Protein AF-0000000081540719 (afdb_homodimer)

Foldseek 3Di:
DPQQFFPDFLVRVCVVVVWDADPQAFTKDWDDFAPDFDDDPVDPDDRDFHQKTKMKTKQAQPDPVVQQPQLPPPPVDPRRQRDQDPVNPCPHLPPRNFKGFWKKFQWKKKKAFDGAKKKKWKWWQDDPPPDATDIDIAMAHDCVVVRHHRIDIAHHRPRGITMMIGFDPVQDDDPPDDVRSRRRGITIIMMMTGRYDDVVRMDWADLVSLCVRHPPVVVSSVVRVSRTDDPPDD/DPQQFFPDFQVRVCVVVVWDADPQAFTKDWDDFAPDFDDDPVDPDDRDFHQKTKMKTKQAQPDPVVQQPQQPPPVVDPRRQRDQDPVNPCPRLPPRNFKGFWKKFQWKKKKAFDGAKKKKWKWWQDDPPPDATDIDIAMAHDCVVVRHHRIDIAHHRPRGITMMIGFDPVQDDDPPDDVRSRRRGITIIMMMTGRYDDVVRMDWADLVSLCVRHPPPVVSSVVRVSRTDYPPDD

Nearest PDB structures (foldseek):
  1xe8-assembly2_C-2  TM=7.761E-01  e=3.816E-15  Saccharomyces cerevisiae
  3m3i-assembly3_F  TM=8.215E-01  e=1.039E-13  Leishmania major
  2zex-assembly1_A  TM=3.493E-01  e=2.313E-01  Caldanaerobius polysaccharolyticus
  6i50-assembly1_A  TM=1.903E-01  e=3.735E-02  Spodoptera frugiperda
  4gwm-assembly1_B  TM=2.257E-01  e=3.648E-01  Homo sapiens

pLDDT: mean 78.59, std 21.18, range [28.45, 98.62]

Sequence (468 aa):
MSLDHSKQANSDLIKALKLEPHPEGGYFTLGWLGEQKVPTPFVADSPSRGLASTIYYLLALRPSSVIKQDAVKLEGSDLAVGEKAEDGSSKRLKWLPHSAVFHCNRSAAMHLHHAGRAKYTLIEAHPPAGQRPRIKEVIVGPDSAGGEVRQLLVEGGDGGWWKRSEIVAEDIPKDGEADEVREHVGCLISEVVIPGFDWADHRYMREADLRQLFGDDEASIARFLPHVGSDASHMSLDHSKQANSDLIKALKLEPHPEGGYFTLGWLGEQKVPTPFVADSPSRGLASTIYYLLALRPSSVIKQDAVKLEGSDLAVGEKAEDGSSKRLKWLPHSAVFHCNRSAAMHLHHAGRAKYTLIEAHPPAGQRPRIKEVIVGPDSAGGEVRQLLVEGGDGGWWKRSEIVAEDIPKDGEADEVREHVGCLISEVVIPGFDWADHRYMREADLRQLFGDDEASIARFLPHVGSDASH

Secondary structure (DSSP, 8-state):
------SS-HHHHHHHTT-EE-TTSSEEEEEEE--SEE-BTTBSSS--EES-EEEEEEEE---HHHHHH---B-TT---BTT---TTS--------TTBPPPEEESSEEEEEEEEE-EEEEEEESSPPTT-PPPEEEEEESS-GGGT-BSEEEE--GGG-EEEEEE--GGGSPPTT--HHHHTT-EEEEEEEEES---GGGEEEPPHHHHHHHHTT-HHHHHHHGGGSPPS---/------SS-HHHHHHHTT-EE-TTSSEEEEEEE--SEE--TTSSSS--EES-EEEEEEEE---HHHHHH---B-TT---BTT---TTS--------TTBPPPEEESSEEEEEEEEE-EEEEEEESSPPTT-PPPEEEEEESS-GGGT-BSEEEE--GGG-EEEEEE--GGGSPPTT--HHHHTT-EEEEEEEEES---GGGEEEPPHHHHHHHHTT-HHHHHHHGGGSPPS---

Organism: NCBI:txid157183

Solvent-accessible surface area (backbone atoms only — not comparable to full-atom values): 24902 Å² total; per-residue (Å²): 122,82,72,68,48,32,88,59,40,48,68,55,48,35,59,62,65,58,41,37,81,34,93,55,52,35,27,26,35,84,70,46,69,41,80,56,63,32,71,41,99,82,45,86,95,46,58,71,25,24,51,27,23,31,28,43,37,34,46,34,61,53,56,76,74,53,56,61,66,63,32,52,56,41,84,96,44,86,52,44,42,52,48,67,36,88,88,66,55,49,73,50,81,62,58,52,59,43,34,36,42,28,28,33,39,43,38,26,35,39,38,35,35,51,38,22,36,30,32,33,44,34,34,44,64,60,46,58,90,94,45,72,45,56,74,47,77,46,43,40,20,82,46,47,86,80,64,24,30,48,67,44,77,44,54,24,50,84,70,14,35,30,36,28,44,29,58,40,73,89,64,56,77,58,90,88,58,57,70,70,58,52,34,24,36,32,23,36,30,37,40,40,23,44,44,20,76,49,72,92,43,48,44,64,33,27,66,68,55,51,44,66,54,46,61,84,42,57,68,62,47,64,70,46,55,73,36,40,28,73,76,70,77,124,123,82,72,68,47,32,88,59,40,47,70,54,49,35,59,63,65,59,41,37,80,33,92,54,52,36,26,24,34,85,71,45,69,40,81,56,62,31,71,41,100,82,45,86,96,45,60,73,25,25,51,26,24,32,30,42,37,32,46,34,62,52,56,76,73,53,55,61,68,64,33,52,54,40,84,95,44,88,50,44,43,55,50,67,37,89,88,65,54,49,75,51,79,64,57,52,58,42,35,35,42,26,27,34,37,43,38,26,35,40,38,33,34,50,37,22,36,30,32,33,42,35,35,45,64,59,46,59,90,94,44,70,48,55,75,47,77,46,42,41,19,83,46,47,87,80,65,24,31,48,68,46,76,44,52,23,50,84,69,14,35,31,36,29,43,28,56,38,73,90,64,55,77,57,91,87,57,57,70,70,58,50,34,24,36,30,23,35,29,36,40,41,22,44,45,19,78,47,73,92,42,49,45,65,33,28,65,67,56,52,44,67,55,47,60,84,42,58,69,62,46,64,70,45,54,73,36,41,29,74,74,69,78,124

Structure (mmCIF, N/CA/C/O backbone):
data_AF-0000000081540719-model_v1
#
loop_
_entity.id
_entity.type
_entity.pdbx_description
1 polymer 'DUF985 domain-containing protein'
#
loop_
_atom_site.group_PDB
_atom_site.id
_atom_site.type_symbol
_atom_site.label_atom_id
_atom_site.label_alt_id
_atom_site.label_comp_id
_atom_site.label_asym_id
_atom_site.label_entity_id
_atom_site.label_seq_id
_atom_site.pdbx_PDB_ins_code
_atom_site.Cartn_x
_atom_site.Cartn_y
_atom_site.Cartn_z
_atom_site.occupancy
_atom_site.B_iso_or_equiv
_atom_site.auth_seq_id
_atom_site.auth_comp_id
_atom_site.auth_asym_id
_atom_site.auth_atom_id
_atom_site.pdbx_PDB_model_num
ATOM 1 N N . MET A 1 1 ? -22.609 -14 3.922 1 28.45 1 MET A N 1
ATOM 2 C CA . MET A 1 1 ? -21.516 -13.078 4.23 1 28.45 1 MET A CA 1
ATOM 3 C C . MET A 1 1 ? -21.234 -12.148 3.055 1 28.45 1 MET A C 1
ATOM 5 O O . MET A 1 1 ? -21.078 -12.609 1.922 1 28.45 1 MET A O 1
ATOM 9 N N . SER A 1 2 ? -21.875 -11.078 2.982 1 36.22 2 SER A N 1
ATOM 10 C CA . SER A 1 2 ? -21.859 -10.234 1.795 1 36.22 2 SER A CA 1
ATOM 11 C C . SER A 1 2 ? -20.469 -10.172 1.171 1 36.22 2 SER A C 1
ATOM 13 O O . SER A 1 2 ? -19.484 -9.906 1.863 1 36.22 2 SER A O 1
ATOM 15 N N . LEU A 1 3 ? -20.312 -10.945 0.193 1 42.69 3 LEU A N 1
ATOM 16 C CA . LEU A 1 3 ? -19.094 -11.07 -0.608 1 42.69 3 LEU A CA 1
ATOM 17 C C . LEU A 1 3 ? -18.453 -9.703 -0.846 1 42.69 3 LEU A C 1
ATOM 19 O O . LEU A 1 3 ? -19.141 -8.75 -1.231 1 42.69 3 LEU A O 1
ATOM 23 N N . ASP A 1 4 ? -17.641 -9.273 -0.007 1 48.34 4 ASP A N 1
ATOM 24 C CA . ASP A 1 4 ? -16.938 -7.996 -0.019 1 48.34 4 ASP A CA 1
ATOM 25 C C . ASP A 1 4 ? -16.406 -7.672 -1.414 1 48.34 4 ASP A C 1
ATOM 27 O O . ASP A 1 4 ? -15.211 -7.828 -1.679 1 48.34 4 ASP A O 1
ATOM 31 N N . HIS A 1 5 ? -17.453 -7.82 -2.4 1 52.97 5 HIS A N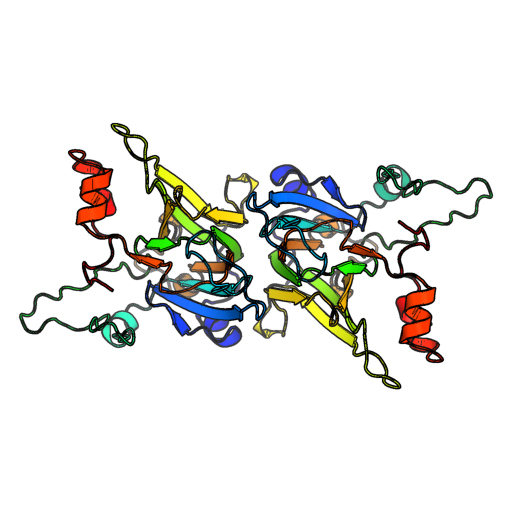 1
ATOM 32 C CA . HIS A 1 5 ? -17.125 -7.352 -3.742 1 52.97 5 HIS A CA 1
ATOM 33 C C . HIS A 1 5 ? -16.812 -5.859 -3.742 1 52.97 5 HIS A C 1
ATOM 35 O O . HIS A 1 5 ? -17.328 -5.113 -2.91 1 52.97 5 HIS A O 1
ATOM 41 N N . SER A 1 6 ? -15.82 -5.562 -4.555 1 66.56 6 SER A N 1
ATOM 42 C CA . SER A 1 6 ? -15.453 -4.16 -4.715 1 66.56 6 SER A CA 1
ATOM 43 C C . SER A 1 6 ? -16.656 -3.309 -5.094 1 66.56 6 SER A C 1
ATOM 45 O O . SER A 1 6 ? -17.5 -3.729 -5.895 1 66.56 6 SER A O 1
ATOM 47 N N . LYS A 1 7 ? -16.859 -2.314 -4.465 1 71.38 7 LYS A N 1
ATOM 48 C CA . LYS A 1 7 ? -17.953 -1.392 -4.758 1 71.38 7 LYS A CA 1
ATOM 49 C C . LYS A 1 7 ? -17.812 -0.815 -6.164 1 71.38 7 LYS A C 1
ATOM 51 O O . LYS A 1 7 ? -18.828 -0.569 -6.836 1 71.38 7 LYS A O 1
ATOM 56 N N . GLN A 1 8 ? -16.672 -0.695 -6.598 1 83.44 8 GLN A N 1
ATOM 57 C CA . GLN A 1 8 ? -16.453 -0.163 -7.938 1 83.44 8 GLN A CA 1
ATOM 58 C C . GLN A 1 8 ? -16.25 -1.288 -8.953 1 83.44 8 GLN A C 1
ATOM 60 O O . GLN A 1 8 ? -15.57 -2.275 -8.664 1 83.44 8 GLN A O 1
ATOM 65 N N . ALA A 1 9 ? -16.922 -1.083 -10.094 1 88.62 9 ALA A N 1
ATOM 66 C CA . ALA A 1 9 ? -16.766 -2.064 -11.164 1 88.62 9 ALA A CA 1
ATOM 67 C C . ALA A 1 9 ? -15.328 -2.076 -11.688 1 88.62 9 ALA A C 1
ATOM 69 O O . ALA A 1 9 ? -14.672 -1.033 -11.758 1 88.62 9 ALA A O 1
ATOM 70 N N . ASN A 1 10 ? -14.898 -3.266 -12.109 1 90.38 10 ASN A N 1
ATOM 71 C CA . ASN A 1 10 ? -13.547 -3.414 -12.656 1 90.38 10 ASN A CA 1
ATOM 72 C C . ASN A 1 10 ? -13.328 -2.498 -13.852 1 90.38 10 ASN A C 1
ATOM 74 O O . ASN A 1 10 ? -12.266 -1.885 -13.977 1 90.38 10 ASN A O 1
ATOM 78 N N . SER A 1 11 ? -14.367 -2.422 -14.688 1 89.62 11 SER A N 1
ATOM 79 C CA . SER A 1 11 ? -14.234 -1.563 -15.859 1 89.62 11 SER A CA 1
ATOM 80 C C . SER A 1 11 ? -14.031 -0.106 -15.461 1 89.62 11 SER A C 1
ATOM 82 O O . SER A 1 11 ? -13.273 0.622 -16.109 1 89.62 11 SER A O 1
ATOM 84 N N . ASP A 1 12 ? -14.703 0.304 -14.438 1 91.19 12 ASP A N 1
ATOM 85 C CA . ASP A 1 12 ? -14.547 1.665 -13.93 1 91.19 12 ASP A CA 1
ATOM 86 C C . ASP A 1 12 ? -13.148 1.874 -13.344 1 91.19 12 ASP A C 1
ATOM 88 O O . ASP A 1 12 ? -12.539 2.93 -13.539 1 91.19 12 ASP A O 1
ATOM 92 N N . LEU A 1 13 ? -12.672 0.889 -12.609 1 92.44 13 LEU A N 1
ATOM 93 C CA . LEU A 1 13 ? -11.328 0.967 -12.039 1 92.44 13 LEU A CA 1
ATOM 94 C C . LEU A 1 13 ? -10.273 1.052 -13.141 1 92.44 13 LEU A C 1
ATOM 96 O O . LEU A 1 13 ? -9.352 1.866 -13.062 1 92.44 13 LEU A O 1
ATOM 100 N N . ILE A 1 14 ? -10.422 0.198 -14.141 1 91.75 14 ILE A N 1
ATOM 101 C CA . ILE A 1 14 ? -9.477 0.157 -15.25 1 91.75 14 ILE A CA 1
ATOM 102 C C . ILE A 1 14 ? -9.422 1.524 -15.93 1 91.75 14 ILE A C 1
ATOM 104 O O . ILE A 1 14 ? -8.336 2.039 -16.203 1 91.75 14 ILE A O 1
ATOM 108 N N . LYS A 1 15 ? -10.555 2.08 -16.109 1 92.69 15 LYS A N 1
ATOM 109 C CA . LYS A 1 15 ? -10.633 3.385 -16.766 1 92.69 15 LYS A CA 1
ATOM 110 C C . LYS A 1 15 ? -10.078 4.484 -15.859 1 92.69 15 LYS A C 1
ATOM 112 O O . LYS A 1 15 ? -9.219 5.258 -16.281 1 92.69 15 LYS A O 1
ATOM 117 N N . ALA A 1 16 ? -10.531 4.555 -14.672 1 93.19 16 ALA A N 1
ATOM 118 C CA . ALA A 1 16 ? -10.188 5.641 -13.758 1 93.19 16 ALA A CA 1
ATOM 119 C C . ALA A 1 16 ? -8.695 5.629 -13.43 1 93.19 16 ALA A C 1
ATOM 121 O O . ALA A 1 16 ? -8.078 6.688 -13.273 1 93.19 16 ALA A O 1
ATOM 122 N N . LEU A 1 17 ? -8.102 4.402 -13.297 1 94.62 17 LEU A N 1
ATOM 123 C CA . LEU A 1 17 ? -6.703 4.273 -12.914 1 94.62 17 LEU A CA 1
ATOM 124 C C . LEU A 1 17 ? -5.812 4.105 -14.133 1 94.62 17 LEU A C 1
ATOM 126 O O . LEU A 1 17 ? -4.594 3.951 -14.008 1 94.62 17 LEU A O 1
ATOM 130 N N . LYS A 1 18 ? -6.41 4.125 -15.297 1 93.69 18 LYS A N 1
ATOM 131 C CA . LYS A 1 18 ? -5.699 3.984 -16.562 1 93.69 18 LYS A CA 1
ATOM 132 C C . LYS A 1 18 ? -4.848 2.719 -16.578 1 93.69 18 LYS A C 1
ATOM 134 O O . LYS A 1 18 ? -3.666 2.762 -16.938 1 93.69 18 LYS A O 1
ATOM 139 N N . LEU A 1 19 ? -5.473 1.664 -16.141 1 92.25 19 LEU A N 1
ATOM 140 C CA . LEU A 1 19 ? -4.77 0.385 -16.094 1 92.25 19 LEU A CA 1
ATOM 141 C C . LEU A 1 19 ? -4.625 -0.208 -17.484 1 92.25 19 LEU A C 1
ATOM 143 O O . LEU A 1 19 ? -5.516 -0.051 -18.328 1 92.25 19 LEU A O 1
ATOM 147 N N . GLU A 1 20 ? -3.494 -0.867 -17.688 1 87.62 20 GLU A N 1
ATOM 148 C CA . GLU A 1 20 ? -3.225 -1.596 -18.922 1 87.62 20 GLU A CA 1
ATOM 149 C C . GLU A 1 20 ? -3.012 -3.082 -18.656 1 87.62 20 GLU A C 1
ATOM 151 O O . GLU A 1 20 ? -2.693 -3.475 -17.531 1 87.62 20 GLU A O 1
ATOM 156 N N . PRO A 1 21 ? -3.281 -3.898 -19.641 1 82.56 21 PRO A N 1
ATOM 157 C CA . PRO A 1 21 ? -3.062 -5.328 -19.422 1 82.56 21 PRO A CA 1
ATOM 158 C C . PRO A 1 21 ? -1.644 -5.645 -18.953 1 82.56 21 PRO A C 1
ATOM 160 O O . PRO A 1 21 ? -0.683 -5.031 -19.422 1 82.56 21 PRO A O 1
ATOM 163 N N . HIS A 1 22 ? -1.593 -6.484 -17.953 1 81.88 22 HIS A N 1
ATOM 164 C CA . HIS A 1 22 ? -0.312 -6.941 -17.422 1 81.88 22 HIS A CA 1
ATOM 165 C C . HIS A 1 22 ? 0.133 -8.234 -18.109 1 81.88 22 HIS A C 1
ATOM 167 O O . HIS A 1 22 ? -0.686 -9.117 -18.375 1 81.88 22 HIS A O 1
ATOM 173 N N . PRO A 1 23 ? 1.419 -8.453 -18.281 1 67.25 23 PRO A N 1
ATOM 174 C CA . PRO A 1 23 ? 1.917 -9.664 -18.938 1 67.25 23 PRO A CA 1
ATOM 175 C C . PRO A 1 23 ? 1.544 -10.945 -18.203 1 67.25 23 PRO A C 1
ATOM 177 O O . PRO A 1 23 ? 1.339 -11.984 -18.828 1 67.25 23 PRO A O 1
ATOM 180 N N . GLU A 1 24 ? 1.391 -10.898 -16.969 1 66 24 GLU A N 1
ATOM 181 C CA . GLU A 1 24 ? 1.114 -12.078 -16.156 1 66 24 GLU A CA 1
ATOM 182 C C . GLU A 1 24 ? -0.382 -12.234 -15.906 1 66 24 GLU A C 1
ATOM 184 O O . GLU A 1 24 ? -0.797 -13.078 -15.109 1 66 24 G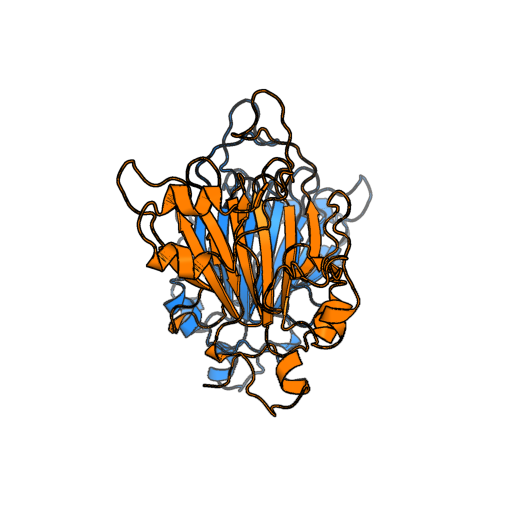LU A O 1
ATOM 189 N N . GLY A 1 25 ? -1.165 -11.414 -16.531 1 73.62 25 GLY A N 1
ATOM 190 C CA . GLY A 1 25 ? -2.592 -11.398 -16.25 1 73.62 25 GLY A CA 1
ATOM 191 C C . GLY A 1 25 ? -3.025 -10.203 -15.43 1 73.62 25 GLY A C 1
ATOM 192 O O . GLY A 1 25 ? -2.23 -9.641 -14.68 1 73.62 25 GLY A O 1
ATOM 193 N N . GLY A 1 26 ? -4.195 -9.883 -15.625 1 85.62 26 GLY A N 1
ATOM 194 C CA . GLY A 1 26 ? -4.715 -8.719 -14.93 1 85.62 26 GLY A CA 1
ATOM 195 C C . GLY A 1 26 ? -4.363 -7.406 -15.609 1 85.62 26 GLY A C 1
ATOM 196 O O . GLY A 1 26 ? -4.102 -7.379 -16.812 1 85.62 26 GLY A O 1
ATOM 197 N N . TYR A 1 27 ? -4.5 -6.383 -14.852 1 88.94 27 TYR A N 1
ATOM 198 C CA . TYR A 1 27 ? -4.242 -5.031 -15.336 1 88.94 27 TYR A CA 1
ATOM 199 C C . TYR A 1 27 ? -3.326 -4.273 -14.375 1 88.94 27 TYR A C 1
ATOM 201 O O . TYR A 1 27 ? -3.297 -4.562 -13.18 1 88.94 27 TYR A O 1
ATOM 209 N N . PHE A 1 28 ? -2.545 -3.428 -14.977 1 92.31 28 PHE A N 1
ATOM 210 C CA . PHE A 1 28 ? -1.642 -2.701 -14.086 1 92.31 28 PHE A CA 1
ATOM 211 C C . PHE A 1 28 ? -1.291 -1.338 -14.672 1 92.31 28 PHE A C 1
ATOM 213 O O . PHE A 1 28 ? -1.629 -1.045 -15.828 1 92.31 28 PHE A O 1
ATOM 220 N N . THR A 1 29 ? -0.724 -0.47 -13.883 1 94.12 29 THR A N 1
ATOM 221 C CA . THR A 1 29 ? -0.066 0.768 -14.281 1 94.12 29 THR A CA 1
ATOM 222 C C . THR A 1 29 ? 1.087 1.101 -13.344 1 94.12 29 THR A C 1
ATOM 224 O O . THR A 1 29 ? 1.015 0.827 -12.141 1 94.12 29 THR A O 1
ATOM 227 N N . LEU A 1 30 ? 2.176 1.649 -13.938 1 89.75 30 LEU A N 1
ATOM 228 C CA . LEU A 1 30 ? 3.279 2.129 -13.117 1 89.75 30 LEU A CA 1
ATOM 229 C C . LEU A 1 30 ? 2.896 3.414 -12.391 1 89.75 30 LEU A C 1
ATOM 231 O O . LEU A 1 30 ? 2.455 4.379 -13.016 1 89.75 30 LEU A O 1
ATOM 235 N N . GLY A 1 31 ? 2.986 3.373 -11.094 1 87.94 31 GLY A N 1
ATOM 236 C CA . GLY A 1 31 ? 2.668 4.535 -10.273 1 87.94 31 GLY A CA 1
ATOM 237 C C . GLY A 1 31 ? 3.865 5.43 -10.016 1 87.94 31 GLY A C 1
ATOM 238 O O . GLY A 1 31 ? 3.797 6.645 -10.211 1 87.94 31 GLY A O 1
ATOM 239 N N . TRP A 1 32 ? 4.938 4.859 -9.461 1 89.44 32 TRP A N 1
ATOM 240 C CA . TRP A 1 32 ? 6.121 5.613 -9.062 1 89.44 32 TRP A CA 1
ATOM 241 C C . TRP A 1 32 ? 7.379 4.766 -9.211 1 89.44 32 TRP A C 1
ATOM 243 O O . TRP A 1 32 ? 7.371 3.57 -8.906 1 89.44 32 TRP A O 1
ATOM 253 N N . LEU A 1 33 ? 8.383 5.414 -9.742 1 86.31 33 LEU A N 1
ATOM 254 C CA . LEU A 1 33 ? 9.734 4.875 -9.773 1 86.31 33 LEU A CA 1
ATOM 255 C C . LEU A 1 33 ? 10.727 5.852 -9.148 1 86.31 33 LEU A C 1
ATOM 257 O O . LEU A 1 33 ? 10.883 6.977 -9.633 1 86.31 33 LEU A O 1
ATOM 261 N N . GLY A 1 34 ? 11.336 5.363 -8.078 1 82.25 34 GLY A N 1
ATOM 262 C CA . GLY A 1 34 ? 12.305 6.223 -7.422 1 82.25 34 GLY A CA 1
ATOM 263 C C . GLY A 1 34 ? 13.492 6.566 -8.305 1 82.25 34 GLY A C 1
ATOM 264 O O . GLY A 1 34 ? 14.031 5.699 -8.992 1 82.25 34 GLY A O 1
ATOM 265 N N . GLU A 1 35 ? 13.883 7.801 -8.312 1 77.62 35 GLU A N 1
ATOM 266 C CA . GLU A 1 35 ? 14.938 8.273 -9.203 1 77.62 35 GLU A CA 1
ATOM 267 C C . GLU A 1 35 ? 16.312 7.961 -8.633 1 77.62 35 GLU A C 1
ATOM 269 O O . GLU A 1 35 ? 17.266 7.766 -9.383 1 77.62 35 GLU A O 1
ATOM 274 N N . GLN A 1 36 ? 16.391 7.973 -7.348 1 77.5 36 GLN A N 1
ATOM 275 C CA . GLN A 1 36 ? 17.672 7.699 -6.727 1 77.5 36 GLN A CA 1
ATOM 276 C C . GLN A 1 36 ? 18.062 6.234 -6.887 1 77.5 36 GLN A C 1
ATOM 278 O O . GLN A 1 36 ? 17.281 5.34 -6.547 1 77.5 36 GLN A O 1
ATOM 283 N N . LYS A 1 37 ? 19.281 6.098 -7.426 1 80.69 37 LYS A N 1
ATOM 284 C CA . LYS A 1 37 ? 19.766 4.738 -7.621 1 80.69 37 LYS A CA 1
ATOM 285 C C . LYS A 1 37 ? 20.484 4.227 -6.375 1 80.69 37 LYS A C 1
ATOM 287 O O . LYS A 1 37 ? 21.219 4.977 -5.723 1 80.69 37 LYS A O 1
ATOM 292 N N . VAL A 1 38 ? 20.234 2.98 -6.051 1 78.12 38 VAL A N 1
ATOM 293 C CA . VAL A 1 38 ? 20.875 2.361 -4.895 1 78.12 38 VAL A CA 1
ATOM 294 C C . VAL A 1 38 ? 21.578 1.073 -5.32 1 78.12 38 VAL A C 1
ATOM 296 O O . VAL A 1 38 ? 21.203 0.457 -6.32 1 78.12 38 VAL A O 1
ATOM 299 N N . PRO A 1 39 ? 22.609 0.854 -4.562 1 74.81 39 PRO A N 1
ATOM 300 C CA . PRO A 1 39 ? 23.188 -0.47 -4.785 1 74.81 39 PRO A CA 1
ATOM 301 C C . PRO A 1 39 ? 22.234 -1.604 -4.426 1 74.81 39 PRO A C 1
ATOM 303 O O . PRO A 1 39 ? 21.359 -1.431 -3.582 1 74.81 39 PRO A O 1
ATOM 306 N N . THR A 1 40 ? 22.375 -2.604 -5.258 1 72.81 40 THR A N 1
ATOM 307 C CA . THR A 1 40 ? 21.578 -3.791 -4.961 1 72.81 40 THR A CA 1
ATOM 308 C C . THR A 1 40 ? 22.469 -4.953 -4.551 1 72.81 40 THR A C 1
ATOM 310 O O . THR A 1 40 ? 23.609 -5.062 -5.023 1 72.81 40 THR A O 1
ATOM 313 N N . PRO A 1 41 ? 21.969 -5.688 -3.588 1 66.75 41 PRO A N 1
ATOM 314 C CA . PRO A 1 41 ? 22.766 -6.852 -3.184 1 66.75 41 PRO A CA 1
ATOM 315 C C . PRO A 1 41 ? 22.938 -7.867 -4.312 1 66.75 41 PRO A C 1
ATOM 317 O O . PRO A 1 41 ? 23.734 -8.797 -4.191 1 66.75 41 PRO A O 1
ATOM 320 N N . PHE A 1 42 ? 22.25 -7.582 -5.398 1 69.31 42 PHE A N 1
ATOM 321 C CA . PHE A 1 42 ? 22.188 -8.602 -6.438 1 69.31 42 PHE A CA 1
ATOM 322 C C . PHE A 1 42 ? 23.25 -8.359 -7.504 1 69.31 42 PHE A C 1
ATOM 324 O O . PHE A 1 42 ? 23.562 -9.266 -8.281 1 69.31 42 PHE A O 1
ATOM 331 N N . VAL A 1 43 ? 23.516 -7.133 -7.684 1 64.12 43 VAL A N 1
ATOM 332 C CA . VAL A 1 43 ? 24.469 -6.773 -8.727 1 64.12 43 VAL A CA 1
ATOM 333 C C . VAL A 1 43 ? 25.688 -6.098 -8.094 1 64.12 43 VAL A C 1
ATOM 335 O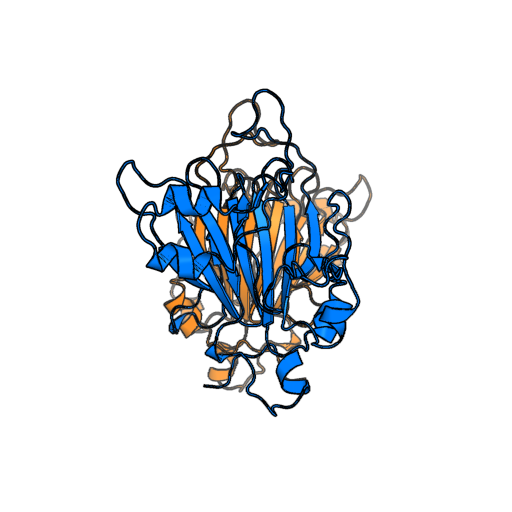 O . VAL A 1 43 ? 25.547 -5.188 -7.27 1 64.12 43 VAL A O 1
ATOM 338 N N . ALA A 1 44 ? 26.797 -6.766 -8.359 1 62.97 44 ALA A N 1
ATOM 339 C CA . ALA A 1 44 ? 28.047 -6.191 -7.891 1 62.97 44 ALA A CA 1
ATOM 340 C C . ALA A 1 44 ? 28.344 -4.863 -8.586 1 62.97 44 ALA A C 1
ATOM 342 O O . ALA A 1 44 ? 28.016 -4.688 -9.758 1 62.97 44 ALA A O 1
ATOM 343 N N . ASP A 1 45 ? 28.859 -3.756 -7.879 1 58.09 45 ASP A N 1
ATOM 344 C CA . ASP A 1 45 ? 29.688 -2.617 -8.258 1 58.09 45 ASP A CA 1
ATOM 345 C C . ASP A 1 45 ? 28.828 -1.424 -8.672 1 58.09 45 ASP A C 1
ATOM 347 O O . ASP A 1 45 ? 29.344 -0.318 -8.852 1 58.09 45 ASP A O 1
ATOM 351 N N . SER A 1 46 ? 27.5 -1.505 -9.031 1 60.34 46 SER A N 1
ATOM 352 C CA . SER A 1 46 ? 26.984 -0.216 -9.461 1 60.34 46 SER A CA 1
ATOM 353 C C . SER A 1 46 ? 25.516 -0.051 -9.055 1 60.34 46 SER A C 1
ATOM 355 O O . SER A 1 46 ? 24.734 -1.004 -9.125 1 60.34 46 SER A O 1
ATOM 357 N N . PRO A 1 47 ? 25.344 1.055 -8.227 1 61.41 47 PRO A N 1
ATOM 358 C CA . PRO A 1 47 ? 23.922 1.362 -8.008 1 61.41 47 PRO A CA 1
ATOM 359 C C . PRO A 1 47 ? 23.094 1.28 -9.289 1 61.41 47 PRO A C 1
ATOM 361 O O . PRO A 1 47 ? 23.375 1.992 -10.258 1 61.41 47 PRO A O 1
ATOM 364 N N . SER A 1 48 ? 22.188 0.26 -9.211 1 78.5 48 SER A N 1
ATOM 365 C CA . SER A 1 48 ? 21.594 0.004 -10.516 1 78.5 48 SER A CA 1
ATOM 366 C C . SER A 1 48 ? 20.078 0.005 -10.438 1 78.5 48 SER A C 1
ATOM 368 O O . SER A 1 48 ? 19.391 -0.003 -11.461 1 78.5 48 SER A O 1
ATOM 370 N N . ARG A 1 49 ? 19.656 0.082 -9.219 1 85.75 49 ARG A N 1
ATOM 371 C CA . ARG A 1 49 ? 18.203 0.054 -9.133 1 85.75 49 ARG A CA 1
ATOM 372 C C . ARG A 1 49 ? 17.672 1.323 -8.477 1 85.75 49 ARG A C 1
ATOM 374 O O . ARG A 1 49 ? 18.328 1.914 -7.621 1 85.75 49 ARG A O 1
ATOM 381 N N . GLY A 1 50 ? 16.516 1.712 -8.914 1 85.5 50 GLY A N 1
ATOM 382 C CA . GLY A 1 50 ? 15.844 2.732 -8.133 1 85.5 50 GLY A CA 1
ATOM 383 C C . GLY A 1 50 ? 15.539 2.289 -6.711 1 85.5 50 GLY A C 1
ATOM 384 O O . GLY A 1 50 ? 15.562 1.093 -6.41 1 85.5 50 GLY A O 1
ATOM 385 N N . LEU A 1 51 ? 15.344 3.24 -5.848 1 85.06 51 LEU A N 1
ATOM 386 C CA . LEU A 1 51 ? 15.062 2.934 -4.449 1 85.06 51 LEU A CA 1
ATOM 387 C C . LEU A 1 51 ? 13.844 2.02 -4.328 1 85.06 51 LEU A C 1
ATOM 389 O O . LEU A 1 51 ? 13.828 1.105 -3.5 1 85.06 51 LEU A O 1
ATOM 393 N N . ALA A 1 52 ? 12.859 2.379 -5.172 1 91.81 52 ALA A N 1
ATOM 394 C CA . ALA A 1 52 ? 11.641 1.574 -5.156 1 91.81 52 ALA A CA 1
ATOM 395 C C . ALA A 1 52 ? 10.789 1.852 -6.391 1 91.81 52 ALA A C 1
ATOM 397 O O . ALA A 1 52 ? 11.031 2.816 -7.117 1 91.81 52 ALA A O 1
ATOM 398 N N . SER A 1 53 ? 9.891 1.02 -6.676 1 94.62 53 SER A N 1
ATOM 399 C CA . SER A 1 53 ? 8.852 1.231 -7.68 1 94.62 53 SER A CA 1
ATOM 400 C C . SER A 1 53 ? 7.484 0.79 -7.168 1 94.62 53 SER A C 1
ATOM 402 O O . SER A 1 53 ? 7.395 -0.074 -6.293 1 94.62 53 SER A O 1
ATOM 404 N N . THR A 1 54 ? 6.477 1.434 -7.613 1 96.69 54 THR A N 1
ATOM 405 C CA . THR A 1 54 ? 5.113 1.094 -7.227 1 96.69 54 THR A CA 1
ATOM 406 C C . THR A 1 54 ? 4.23 0.903 -8.461 1 96.69 54 THR A C 1
ATOM 408 O O . THR A 1 54 ? 4.324 1.671 -9.422 1 96.69 54 THR A O 1
ATOM 411 N N . ILE A 1 55 ? 3.387 -0.099 -8.453 1 96.44 55 ILE A N 1
ATOM 412 C CA . ILE A 1 55 ? 2.357 -0.269 -9.477 1 96.44 55 ILE A CA 1
ATOM 413 C C . ILE A 1 55 ? 0.994 -0.437 -8.805 1 96.44 55 ILE A C 1
ATOM 415 O O . ILE A 1 55 ? 0.91 -0.812 -7.637 1 96.44 55 ILE A O 1
ATOM 419 N N . TYR A 1 56 ? -0.062 -0.09 -9.562 1 97.12 56 TYR A N 1
ATOM 420 C CA . TYR A 1 56 ? -1.368 -0.705 -9.359 1 97.12 56 TYR A CA 1
ATOM 421 C C . TYR A 1 56 ? -1.452 -2.053 -10.062 1 97.12 56 TYR A C 1
ATOM 423 O O . TYR A 1 56 ? -0.914 -2.223 -11.156 1 97.12 56 TYR A O 1
ATOM 431 N N . TYR A 1 57 ? -2.055 -2.945 -9.469 1 95.44 57 TYR A N 1
ATOM 432 C CA . TYR A 1 57 ? -2.35 -4.227 -10.102 1 95.44 57 TYR A CA 1
ATOM 433 C C . TYR A 1 57 ? -3.764 -4.688 -9.766 1 95.44 57 TYR A C 1
ATOM 435 O O . TYR A 1 57 ? -4.156 -4.703 -8.602 1 95.44 57 TYR A O 1
ATOM 443 N N . LEU A 1 58 ? -4.531 -4.977 -10.805 1 94.31 58 LEU A N 1
ATOM 444 C CA . LEU A 1 58 ? -5.887 -5.496 -10.68 1 94.31 58 LEU A CA 1
ATOM 445 C C . LEU A 1 58 ? -5.992 -6.898 -11.266 1 94.31 58 LEU A C 1
ATOM 447 O O . LEU A 1 58 ? -5.848 -7.082 -12.477 1 94.31 58 LEU A O 1
ATOM 451 N N . LEU A 1 59 ? -6.168 -7.828 -10.367 1 93.06 59 LEU A N 1
ATOM 452 C CA . LEU A 1 59 ? -6.555 -9.164 -10.812 1 93.06 59 LEU A CA 1
ATOM 453 C C . LEU A 1 59 ? -8.062 -9.242 -11.039 1 93.06 59 LEU A C 1
ATOM 455 O O . LEU A 1 59 ? -8.844 -8.977 -10.133 1 93.06 59 LEU A O 1
ATOM 459 N N . ALA A 1 60 ? -8.516 -9.406 -12.25 1 88.44 60 ALA A N 1
ATOM 460 C CA . ALA A 1 60 ? -9.938 -9.469 -12.594 1 88.44 60 ALA A CA 1
ATOM 461 C C . ALA A 1 60 ? -10.227 -10.648 -13.516 1 88.44 60 ALA A C 1
ATOM 463 O O . ALA A 1 60 ? -9.305 -11.227 -14.094 1 88.44 60 ALA A O 1
ATOM 464 N N . LEU A 1 61 ? -11.57 -10.977 -13.492 1 76.56 61 LEU A N 1
ATOM 465 C CA . LEU A 1 61 ? -12 -12.039 -14.406 1 76.56 61 LEU A CA 1
ATOM 466 C C . LEU A 1 61 ? -11.969 -11.555 -15.852 1 76.56 61 LEU A C 1
ATOM 468 O O . LEU A 1 61 ? -12.359 -10.422 -16.141 1 76.56 61 LEU A O 1
ATOM 472 N N . ARG A 1 62 ? -11.031 -12.023 -16.656 1 63.88 62 ARG A N 1
ATOM 473 C CA . ARG A 1 62 ? -10.969 -11.594 -18.062 1 63.88 62 ARG A CA 1
ATOM 474 C C . ARG A 1 62 ? -12.266 -11.914 -18.781 1 63.88 62 ARG A C 1
ATOM 476 O O . ARG A 1 62 ? -12.875 -12.969 -18.547 1 63.88 62 ARG A O 1
ATOM 483 N N . PRO A 1 63 ? -12.812 -10.773 -19.438 1 52 63 PRO A N 1
ATOM 484 C CA . PRO A 1 63 ? -13.961 -11.133 -20.266 1 52 63 PRO A CA 1
ATOM 485 C C . PRO A 1 63 ? -13.664 -12.273 -21.25 1 52 63 PRO A C 1
ATOM 487 O O . PRO A 1 63 ? -12.531 -12.391 -21.719 1 52 63 PRO A O 1
ATOM 490 N N . SER A 1 64 ? -14.516 -13.312 -21.172 1 45.56 64 SER A N 1
ATOM 491 C CA . SER A 1 64 ? -14.398 -14.438 -22.094 1 45.56 64 SER A CA 1
ATOM 492 C C . SER A 1 64 ? -14.039 -13.953 -23.5 1 45.56 64 SER A C 1
ATOM 494 O O . SER A 1 64 ? -13.305 -14.633 -24.234 1 45.56 64 SER A O 1
ATOM 496 N N . SER A 1 65 ? -14.75 -12.93 -23.953 1 43.78 65 SER A N 1
ATOM 497 C CA . SER A 1 65 ? -14.57 -12.469 -25.328 1 43.78 65 SER A CA 1
ATOM 498 C C . SER A 1 65 ? -13.164 -11.938 -25.547 1 43.78 65 SER A C 1
ATOM 500 O O . SER A 1 65 ? -12.672 -11.922 -26.672 1 43.78 65 SER A O 1
ATOM 502 N N . VAL A 1 66 ? -12.633 -11.312 -24.594 1 42.09 66 VAL A N 1
ATOM 503 C CA . VAL A 1 66 ? -11.344 -10.648 -24.734 1 42.09 66 VAL A CA 1
ATOM 504 C C . VAL A 1 66 ? -10.219 -11.68 -24.703 1 42.09 66 VAL A C 1
ATOM 506 O O . VAL A 1 66 ? -9.086 -11.391 -25.078 1 42.09 66 VAL A O 1
ATOM 509 N N . ILE A 1 67 ? -10.438 -12.766 -24.094 1 40.78 67 ILE A N 1
ATOM 510 C CA . ILE A 1 67 ? -9.406 -13.789 -24.094 1 40.78 67 ILE A CA 1
ATOM 511 C C . ILE A 1 67 ? -9.023 -14.125 -25.531 1 40.78 67 ILE A C 1
ATOM 513 O O . ILE A 1 67 ? -7.859 -14.422 -25.828 1 40.78 67 ILE A O 1
ATOM 517 N N . LYS A 1 68 ? -10.016 -14.156 -26.406 1 38.88 68 LYS A N 1
ATOM 518 C CA . LYS A 1 68 ? -9.742 -14.594 -27.781 1 38.88 68 LYS A CA 1
ATOM 519 C C . LYS A 1 68 ? -8.836 -13.602 -28.5 1 38.88 68 LYS A C 1
ATOM 521 O O . LYS A 1 68 ? -8.102 -13.977 -29.406 1 38.88 68 LYS A O 1
ATOM 526 N N . GLN A 1 69 ? -9.133 -12.344 -28.438 1 35 69 GLN A N 1
ATOM 527 C CA . GLN A 1 69 ? -8.492 -11.438 -29.375 1 35 69 GLN A CA 1
ATOM 528 C C . GLN A 1 69 ? -7.094 -11.055 -28.906 1 35 69 GLN A C 1
ATOM 530 O O . GLN A 1 69 ? -6.188 -10.867 -29.734 1 35 69 GLN A O 1
ATOM 535 N N . ASP A 1 70 ? -6.941 -10.398 -27.766 1 36.56 70 ASP A N 1
ATOM 536 C CA . ASP A 1 70 ? -5.734 -9.609 -27.531 1 36.56 70 ASP A CA 1
ATOM 537 C C . ASP A 1 70 ? -4.57 -10.492 -27.094 1 36.56 70 ASP A C 1
ATOM 539 O O . ASP A 1 70 ? -4.523 -10.938 -25.953 1 36.56 70 ASP A O 1
ATOM 543 N N . ALA A 1 71 ? -4.16 -11.227 -27.953 1 35.56 71 ALA A N 1
ATOM 544 C CA . ALA A 1 71 ? -2.779 -11.703 -27.922 1 35.56 71 ALA A CA 1
ATOM 545 C C . ALA A 1 71 ? -1.82 -10.578 -27.547 1 35.56 71 ALA A C 1
ATOM 547 O O . ALA A 1 71 ? -1.702 -9.594 -28.266 1 35.56 71 ALA A O 1
ATOM 548 N N . VAL A 1 72 ? -1.935 -10.07 -26.391 1 34.56 72 VAL A N 1
ATOM 549 C CA . VAL A 1 72 ? -0.918 -9.07 -26.109 1 34.56 72 VAL A CA 1
ATOM 550 C C . VAL A 1 72 ? 0.471 -9.648 -26.344 1 34.56 72 VAL A C 1
ATOM 552 O O . VAL A 1 72 ? 0.812 -10.711 -25.812 1 34.56 72 VAL A O 1
ATOM 555 N N . LYS A 1 73 ? 0.968 -9.32 -27.469 1 35.34 73 LYS A N 1
ATOM 556 C CA . LYS A 1 73 ? 2.395 -9.531 -27.703 1 35.34 73 LYS A CA 1
ATOM 557 C C . LYS A 1 73 ? 3.225 -8.906 -26.578 1 35.34 73 LYS A C 1
ATOM 559 O O . LYS A 1 73 ? 3.086 -7.719 -26.281 1 35.34 73 LYS A O 1
ATOM 564 N N . LEU A 1 74 ? 3.477 -9.586 -25.562 1 35.25 74 LEU A N 1
ATOM 565 C CA . LEU A 1 74 ? 4.488 -9.055 -24.656 1 35.25 74 LEU A CA 1
ATOM 566 C C . LEU A 1 74 ? 5.691 -8.531 -25.438 1 35.25 74 LEU A C 1
ATOM 568 O O . LEU A 1 74 ? 6.227 -9.219 -26.297 1 35.25 74 LEU A O 1
ATOM 572 N N . GLU A 1 75 ? 5.738 -7.414 -25.703 1 35.53 75 GLU A N 1
ATOM 573 C CA . GLU A 1 75 ? 6.914 -6.883 -26.391 1 35.53 75 GLU A CA 1
ATOM 574 C C . GLU A 1 75 ? 8.195 -7.484 -25.828 1 35.53 75 GLU A C 1
ATOM 576 O O . GLU A 1 75 ? 8.383 -7.547 -24.625 1 35.53 75 GLU A O 1
ATOM 581 N N . GLY A 1 76 ? 9.195 -8.094 -26.703 1 33.38 76 GLY A N 1
ATOM 582 C CA . GLY A 1 76 ? 10.414 -8.859 -26.516 1 33.38 76 GLY A CA 1
ATOM 583 C C . GLY A 1 76 ? 10.164 -10.344 -26.328 1 33.38 76 GLY A C 1
ATOM 584 O O . GLY A 1 76 ? 11.102 -11.109 -26.078 1 33.38 76 GLY A O 1
ATOM 585 N N . SER A 1 77 ? 8.93 -10.602 -25.906 1 33.16 77 SER A N 1
ATOM 586 C CA . SER A 1 77 ? 8.609 -12.023 -25.938 1 33.16 77 SER A CA 1
ATOM 587 C C . SER A 1 77 ? 7.824 -12.383 -27.203 1 33.16 77 SER A C 1
ATOM 589 O O . SER A 1 77 ? 7.117 -11.547 -27.766 1 33.16 77 SER A O 1
ATOM 591 N N . ASP A 1 78 ? 8.328 -13.188 -28 1 37.16 78 ASP A N 1
ATOM 592 C CA . ASP A 1 78 ? 7.617 -13.828 -29.094 1 37.16 78 ASP A CA 1
ATOM 593 C C . ASP A 1 78 ? 6.293 -14.422 -28.625 1 37.16 78 ASP A C 1
ATOM 595 O O . ASP A 1 78 ? 5.59 -15.078 -29.391 1 37.16 78 ASP A O 1
ATOM 599 N N . LEU A 1 79 ? 6.137 -14.445 -27.453 1 34.47 79 LEU A N 1
ATOM 600 C CA . LEU A 1 79 ? 4.926 -15.125 -27 1 34.47 79 LEU A CA 1
ATOM 601 C C . LEU A 1 79 ? 3.705 -14.227 -27.172 1 34.47 79 LEU A C 1
ATOM 603 O O . LEU A 1 79 ? 3.752 -13.039 -26.844 1 34.47 79 LEU A O 1
ATOM 607 N N . ALA A 1 80 ? 3.053 -14.414 -28.234 1 37.38 80 ALA A N 1
ATOM 608 C CA . ALA A 1 80 ? 1.726 -13.82 -28.375 1 37.38 80 ALA A CA 1
ATOM 609 C C . ALA A 1 80 ? 0.728 -14.477 -27.422 1 37.38 80 ALA A C 1
ATOM 611 O O . ALA A 1 80 ? 0.647 -15.703 -27.344 1 37.38 80 ALA A O 1
ATOM 612 N N . VAL A 1 81 ? 0.446 -13.836 -26.359 1 37.06 81 VAL A N 1
ATOM 613 C CA . VAL A 1 81 ? -0.697 -14.266 -25.562 1 37.06 81 VAL A CA 1
ATOM 614 C C . VAL A 1 81 ? -1.948 -14.32 -26.438 1 37.06 81 VAL A C 1
ATOM 616 O O . VAL A 1 81 ? -2.299 -13.328 -27.078 1 37.06 81 VAL A O 1
ATOM 619 N N . GLY A 1 82 ? -2.447 -15.531 -26.797 1 37.69 82 GLY A N 1
ATOM 620 C CA . GLY A 1 82 ? -3.652 -15.812 -27.562 1 37.69 82 GLY A CA 1
ATOM 621 C C . GLY A 1 82 ? -3.367 -16.391 -28.922 1 37.69 82 GLY A C 1
ATOM 622 O O . GLY A 1 82 ? -4.262 -16.469 -29.781 1 37.69 82 GLY A O 1
ATOM 623 N N . GLU A 1 83 ? -2.121 -16.438 -29.359 1 38.56 83 GLU A N 1
ATOM 624 C CA . GLU A 1 83 ? -1.97 -16.922 -30.719 1 38.56 83 GLU A CA 1
ATOM 625 C C . GLU A 1 83 ? -2.143 -18.438 -30.812 1 38.56 83 GLU A C 1
ATOM 627 O O . GLU A 1 83 ? -1.632 -19.172 -29.969 1 38.56 83 GLU A O 1
ATOM 632 N N . LYS A 1 84 ? -3.168 -18.922 -31.578 1 38.62 84 LYS A N 1
ATOM 633 C CA . LYS A 1 84 ? -3.285 -20.281 -32.094 1 38.62 84 LYS A CA 1
ATOM 634 C C . LYS A 1 84 ? -1.968 -20.75 -32.688 1 38.62 84 LYS A C 1
ATOM 636 O O . LYS A 1 84 ? -1.337 -20.031 -33.469 1 38.62 84 LYS A O 1
ATOM 641 N N . ALA A 1 85 ? -1.209 -21.641 -31.938 1 36.81 85 ALA A N 1
ATOM 642 C CA . ALA A 1 85 ? -0.116 -22.266 -32.688 1 36.81 85 ALA A CA 1
ATOM 643 C C . ALA A 1 85 ? -0.579 -22.719 -34.062 1 36.81 85 ALA A C 1
ATOM 645 O O . ALA A 1 85 ? -1.772 -22.938 -34.281 1 36.81 85 ALA A O 1
ATOM 646 N N . GLU A 1 86 ? 0.233 -22.578 -35.062 1 38.47 86 GLU A N 1
ATOM 647 C CA . GLU A 1 86 ? -0.026 -23.094 -36.406 1 38.47 86 GLU A CA 1
ATOM 648 C C . GLU A 1 86 ? -0.664 -24.484 -36.344 1 38.47 86 GLU A C 1
ATOM 650 O O . GLU A 1 86 ? -1.446 -24.844 -37.219 1 38.47 86 GLU A O 1
ATOM 655 N N . ASP A 1 87 ? 0.093 -25.5 -35.625 1 40.28 87 ASP A N 1
ATOM 656 C CA . ASP A 1 87 ? -0.359 -26.875 -35.719 1 40.28 87 ASP A CA 1
ATOM 657 C C . ASP A 1 87 ? -1.676 -27.078 -35 1 40.28 87 ASP A C 1
ATOM 659 O O . ASP A 1 87 ? -2.174 -28.203 -34.875 1 40.28 87 ASP A O 1
ATOM 663 N N . GLY A 1 88 ? -2.514 -26.203 -34.688 1 36.81 88 GLY A N 1
ATOM 664 C CA . GLY A 1 88 ? -3.777 -26.203 -33.969 1 36.81 88 GLY A CA 1
ATOM 665 C C . GLY A 1 88 ? -3.605 -26.266 -32.469 1 36.81 88 GLY A C 1
ATOM 666 O O . GLY A 1 88 ? -4.59 -26.266 -31.719 1 36.81 88 GLY A O 1
ATOM 667 N N . SER A 1 89 ? -2.461 -26.906 -32.062 1 32.22 89 SER A N 1
ATOM 668 C CA . SER A 1 89 ? -2.326 -27.047 -30.625 1 32.22 89 SER A CA 1
ATOM 669 C C . SER A 1 89 ? -2.129 -25.688 -29.953 1 32.22 89 SER A C 1
ATOM 671 O O . SER A 1 89 ? -1.336 -24.875 -30.422 1 32.22 89 SER A O 1
ATOM 673 N N . SER A 1 90 ? -3.088 -25.047 -29.719 1 33.94 90 SER A N 1
ATOM 674 C CA . SER A 1 90 ? -3.037 -23.812 -28.938 1 33.94 90 SER A CA 1
ATOM 675 C C . SER A 1 90 ? -2.166 -23.969 -27.703 1 33.94 90 SER A C 1
ATOM 677 O O . SER A 1 90 ? -2.428 -24.828 -26.859 1 33.94 90 SER A O 1
ATOM 679 N N . LYS A 1 91 ? -0.853 -24.109 -27.938 1 34.03 91 LYS A N 1
ATOM 680 C CA . LYS A 1 91 ? -0.121 -24.016 -26.688 1 34.03 91 LYS A CA 1
ATOM 681 C C . LYS A 1 91 ? -0.533 -22.781 -25.891 1 34.03 91 LYS A C 1
ATOM 683 O O . LYS A 1 91 ? -0.013 -21.688 -26.125 1 34.03 91 LYS A O 1
ATOM 688 N N . ARG A 1 92 ? -1.777 -22.547 -25.703 1 34.91 92 ARG A N 1
ATOM 689 C CA . ARG A 1 92 ? -2.502 -21.578 -24.891 1 34.91 92 ARG A CA 1
ATOM 690 C C . ARG A 1 92 ? -1.921 -21.5 -23.484 1 34.91 92 ARG A C 1
ATOM 692 O O . ARG A 1 92 ? -1.774 -22.516 -22.812 1 34.91 92 ARG A O 1
ATOM 699 N N . LEU A 1 93 ? -0.892 -20.734 -23.328 1 36.41 93 LEU A N 1
ATOM 700 C CA . LEU A 1 93 ? -0.775 -20.547 -21.875 1 36.41 93 LEU A CA 1
ATOM 701 C C . LEU A 1 93 ? -2.148 -20.547 -21.219 1 36.41 93 LEU A C 1
ATOM 703 O O . LEU A 1 93 ? -2.988 -19.688 -21.516 1 36.41 93 LEU A O 1
ATOM 707 N N . LYS A 1 94 ? -2.811 -21.672 -21.078 1 39.38 94 LYS A N 1
ATOM 708 C CA . LYS A 1 94 ? -4.051 -21.906 -20.344 1 39.38 94 LYS A CA 1
ATOM 709 C C . LYS A 1 94 ? -4.117 -21.016 -19.094 1 39.38 94 LYS A C 1
ATOM 711 O O . LYS A 1 94 ? -3.725 -21.438 -18 1 39.38 94 LYS A O 1
ATOM 716 N N . TRP A 1 95 ? -3.494 -19.859 -19.219 1 44.22 95 TRP A N 1
ATOM 717 C CA . TRP A 1 95 ? -3.711 -19.094 -18 1 44.22 95 TRP A CA 1
ATOM 718 C C . TRP A 1 95 ? -5.203 -18.906 -17.734 1 44.22 95 TRP A C 1
ATOM 720 O O . TRP A 1 95 ? -5.977 -18.641 -18.641 1 44.22 95 TRP A O 1
ATOM 730 N N . LEU A 1 96 ? -5.559 -19.453 -16.703 1 52.16 96 LEU A N 1
ATOM 731 C CA . LEU A 1 96 ? -6.926 -19.219 -16.25 1 52.16 96 LEU A CA 1
ATOM 732 C C . LEU A 1 96 ? -7.199 -17.734 -16.078 1 52.16 96 LEU A C 1
ATOM 734 O O . LEU A 1 96 ? -6.379 -17.016 -15.516 1 52.16 96 LEU A O 1
ATOM 738 N N . PRO A 1 97 ? -8.078 -17.156 -16.812 1 53.84 97 PRO A N 1
ATOM 739 C CA . PRO A 1 97 ? -8.414 -15.727 -16.859 1 53.84 97 PRO A CA 1
ATOM 740 C C . PRO A 1 97 ? -8.391 -15.055 -15.492 1 53.84 97 PRO A C 1
ATOM 742 O O . PRO A 1 97 ? -8.406 -13.828 -15.398 1 53.84 97 PRO A O 1
ATOM 745 N N . HIS A 1 98 ? -8.164 -15.859 -14.523 1 58.72 98 HIS A N 1
ATOM 746 C CA . HIS A 1 98 ? -8.32 -15.281 -13.195 1 58.72 98 HIS A CA 1
ATOM 747 C C . HIS A 1 98 ? -7.152 -15.664 -12.289 1 58.72 98 HIS A C 1
ATOM 749 O O . HIS A 1 98 ? -7.309 -15.742 -11.07 1 58.72 98 HIS A O 1
ATOM 755 N N . SER A 1 99 ? -5.98 -16.062 -13.062 1 67.19 99 SER A N 1
ATOM 756 C CA . SER A 1 99 ? -4.828 -16.453 -12.266 1 67.19 99 SER A CA 1
ATOM 757 C C . SER A 1 99 ? -3.525 -15.977 -12.898 1 67.19 99 SER A C 1
ATOM 759 O O . SER A 1 99 ? -3.398 -15.945 -14.117 1 67.19 99 SER A O 1
ATOM 761 N N . ALA A 1 100 ? -2.621 -15.562 -12.039 1 78.06 100 ALA A N 1
ATOM 762 C CA . ALA A 1 100 ? -1.266 -15.234 -12.477 1 78.06 100 ALA A CA 1
ATOM 763 C C . ALA A 1 100 ? -0.376 -16.484 -12.469 1 78.06 100 ALA A C 1
ATOM 765 O O . ALA A 1 100 ? -0.768 -17.531 -11.961 1 78.06 100 ALA A O 1
ATOM 766 N N . VAL A 1 101 ? 0.773 -16.422 -13.148 1 84.69 101 VAL A N 1
ATOM 767 C CA . VAL A 1 101 ? 1.746 -17.516 -13.141 1 84.69 101 VAL A CA 1
ATOM 768 C C . VAL A 1 101 ? 2.781 -17.266 -12.047 1 84.69 101 VAL A C 1
ATOM 770 O O . VAL A 1 101 ? 2.984 -16.141 -11.609 1 84.69 101 VAL A O 1
ATOM 773 N N . PHE A 1 102 ? 3.383 -18.406 -11.648 1 91 102 PHE A N 1
ATOM 774 C CA . PHE A 1 102 ? 4.406 -18.297 -10.617 1 91 102 PHE A CA 1
ATOM 775 C C . PHE A 1 102 ? 5.613 -17.516 -11.125 1 91 102 PHE A C 1
ATOM 777 O O . PHE A 1 102 ? 6.117 -17.781 -12.219 1 91 102 PHE A O 1
ATOM 784 N N . HIS A 1 103 ? 6.02 -16.594 -10.328 1 90.88 103 HIS A N 1
ATOM 785 C CA . HIS A 1 103 ? 7.215 -15.797 -10.602 1 90.88 103 HIS A CA 1
ATOM 786 C C . HIS A 1 103 ? 7.898 -15.367 -9.312 1 90.88 103 HIS A C 1
ATOM 788 O O . HIS A 1 103 ? 7.324 -15.484 -8.227 1 90.88 103 HIS A O 1
ATOM 794 N N . CYS A 1 104 ? 9.133 -15.016 -9.414 1 92.19 104 CYS A N 1
ATOM 795 C CA . CYS A 1 104 ? 9.867 -14.523 -8.25 1 92.19 104 CYS A CA 1
ATOM 796 C C . CYS A 1 104 ? 10.695 -13.297 -8.617 1 92.19 104 CYS A C 1
ATOM 798 O O . CYS A 1 104 ? 11.07 -13.117 -9.773 1 92.19 104 CYS A O 1
ATOM 800 N N . ASN A 1 105 ? 10.836 -12.406 -7.676 1 91.44 105 ASN A N 1
ATOM 801 C CA . ASN A 1 105 ? 11.695 -11.234 -7.766 1 91.44 105 ASN A CA 1
ATOM 802 C C . ASN A 1 105 ? 12.852 -11.305 -6.777 1 91.44 105 ASN A C 1
ATOM 804 O O . ASN A 1 105 ? 12.695 -11.828 -5.672 1 91.44 105 ASN A O 1
ATOM 808 N N . ARG A 1 106 ? 14 -10.766 -7.23 1 89.81 106 ARG A N 1
ATOM 809 C CA . ARG A 1 106 ? 15.102 -10.656 -6.277 1 89.81 106 ARG A CA 1
ATOM 810 C C . ARG A 1 106 ? 14.828 -9.578 -5.234 1 89.81 106 ARG A C 1
ATOM 812 O O . ARG A 1 106 ? 15.297 -9.672 -4.102 1 89.81 106 ARG A O 1
ATOM 819 N N . SER A 1 107 ? 14.086 -8.594 -5.637 1 91.25 107 SER A N 1
ATOM 820 C CA . SER A 1 107 ? 13.664 -7.539 -4.719 1 91.25 107 SER A CA 1
ATOM 821 C C . SER A 1 107 ? 12.469 -7.977 -3.889 1 91.25 107 SER A C 1
ATOM 823 O O . SER A 1 107 ? 11.68 -8.828 -4.32 1 91.25 107 SER A O 1
ATOM 825 N N . ALA A 1 108 ? 12.383 -7.473 -2.664 1 91.75 108 ALA A N 1
ATOM 826 C CA . ALA A 1 108 ? 11.164 -7.672 -1.882 1 91.75 108 ALA A CA 1
ATOM 827 C C . ALA A 1 108 ? 9.984 -6.926 -2.502 1 91.75 108 ALA A C 1
ATOM 829 O O . ALA A 1 108 ? 10.164 -5.859 -3.096 1 91.75 108 ALA A O 1
ATOM 830 N N . ALA A 1 109 ? 8.844 -7.512 -2.383 1 95.38 109 ALA A N 1
ATOM 831 C CA . ALA A 1 109 ? 7.613 -6.887 -2.869 1 95.38 109 ALA A CA 1
ATOM 832 C C . ALA A 1 109 ? 6.562 -6.812 -1.768 1 95.38 109 ALA A C 1
ATOM 834 O O . ALA A 1 109 ? 6.223 -7.828 -1.154 1 95.38 109 ALA A O 1
ATOM 835 N N . MET A 1 110 ? 6.16 -5.66 -1.464 1 97 110 MET A N 1
ATOM 836 C CA . MET A 1 110 ? 5.047 -5.453 -0.542 1 97 110 MET A CA 1
ATOM 837 C C . MET A 1 110 ? 3.732 -5.312 -1.299 1 97 110 MET A C 1
ATOM 839 O O . MET A 1 110 ? 3.568 -4.395 -2.104 1 97 110 MET A O 1
ATOM 843 N N . HIS A 1 111 ? 2.787 -6.25 -1.101 1 98.25 111 HIS A N 1
ATOM 844 C CA . HIS A 1 111 ? 1.454 -6.207 -1.693 1 98.25 111 HIS A CA 1
ATOM 845 C C . HIS A 1 111 ? 0.45 -5.559 -0.75 1 98.25 111 HIS A C 1
ATOM 847 O O . HIS A 1 111 ? 0.237 -6.039 0.366 1 98.25 111 HIS A O 1
ATOM 853 N N . LEU A 1 112 ? -0.176 -4.484 -1.175 1 98.62 112 LEU A N 1
ATOM 854 C CA . LEU A 1 112 ? -1.047 -3.688 -0.316 1 98.62 112 LEU A CA 1
ATOM 855 C C . LEU A 1 112 ? -2.467 -3.65 -0.87 1 98.62 112 LEU A C 1
ATOM 857 O O . LEU A 1 112 ? -2.695 -3.145 -1.971 1 98.62 112 LEU A O 1
ATOM 861 N N . HIS A 1 113 ? -3.404 -4.09 -0.106 1 98.06 113 HIS A N 1
ATOM 862 C CA . HIS A 1 113 ? -4.785 -4.305 -0.517 1 98.06 113 HIS A CA 1
ATOM 863 C C . HIS A 1 113 ? -5.535 -2.982 -0.649 1 98.06 113 HIS A C 1
ATOM 865 O O . HIS A 1 113 ? -5.43 -2.115 0.221 1 98.06 113 HIS A O 1
ATOM 871 N N . HIS A 1 114 ? -6.312 -2.84 -1.74 1 97.12 114 HIS A N 1
ATOM 872 C CA . HIS A 1 114 ? -7.203 -1.694 -1.894 1 97.12 114 HIS A CA 1
ATOM 873 C C . HIS A 1 114 ? -8.664 -2.129 -1.917 1 97.12 114 HIS A C 1
ATOM 875 O O . HIS A 1 114 ? -9.516 -1.48 -1.311 1 97.12 114 HIS A O 1
ATOM 881 N N . ALA A 1 115 ? -8.945 -3.223 -2.688 1 94.81 115 ALA A N 1
ATOM 882 C CA . ALA A 1 115 ? -10.328 -3.646 -2.887 1 94.81 115 ALA A CA 1
ATOM 883 C C . ALA A 1 115 ? -10.398 -5.105 -3.33 1 94.81 115 ALA A C 1
ATOM 885 O O . ALA A 1 115 ? -9.484 -5.605 -3.988 1 94.81 115 ALA A O 1
ATOM 886 N N . GLY A 1 116 ? -11.453 -5.73 -2.988 1 93.88 116 GLY A N 1
ATOM 887 C CA . GLY A 1 116 ? -11.648 -7.117 -3.375 1 93.88 116 GLY A CA 1
ATOM 888 C C . GLY A 1 116 ? -10.797 -8.086 -2.576 1 93.88 116 GLY A C 1
ATOM 889 O O . GLY A 1 116 ? -10.469 -7.824 -1.417 1 93.88 116 GLY A O 1
ATOM 890 N N . ARG A 1 117 ? -10.531 -9.281 -3.238 1 94.56 117 ARG A N 1
ATOM 891 C CA . ARG A 1 117 ? -9.789 -10.328 -2.555 1 94.56 117 ARG A CA 1
ATOM 892 C C . ARG A 1 117 ? -9.062 -11.227 -3.555 1 94.56 117 ARG A C 1
ATOM 894 O O . ARG A 1 117 ? -9.547 -11.445 -4.664 1 94.56 117 ARG A O 1
ATOM 901 N N . ALA A 1 118 ? -7.977 -11.719 -3.197 1 95.31 118 ALA A N 1
ATOM 902 C CA . ALA A 1 118 ? -7.215 -12.688 -3.982 1 95.31 118 ALA A CA 1
ATOM 903 C C . ALA A 1 118 ? -6.438 -13.633 -3.074 1 95.31 118 ALA A C 1
ATOM 905 O O . ALA A 1 118 ? -6.004 -13.25 -1.986 1 95.31 118 ALA A O 1
ATOM 906 N N . LYS A 1 119 ? -6.355 -14.836 -3.531 1 96.31 119 LYS A N 1
ATOM 907 C CA . LYS A 1 119 ? -5.504 -15.805 -2.848 1 96.31 119 LYS A CA 1
ATOM 908 C C . LYS A 1 119 ? -4.09 -15.797 -3.424 1 96.31 119 LYS A C 1
ATOM 910 O O . LYS A 1 119 ? -3.91 -15.867 -4.641 1 96.31 119 LYS A O 1
ATOM 915 N N . TYR A 1 120 ? -3.098 -15.656 -2.576 1 97.44 120 TYR A N 1
ATOM 916 C CA . TYR A 1 120 ? -1.694 -15.789 -2.947 1 97.44 120 TYR A CA 1
ATOM 917 C C . TYR A 1 120 ? -1.129 -17.125 -2.479 1 97.44 120 TYR A C 1
ATOM 919 O O . TYR A 1 120 ? -1.302 -17.516 -1.318 1 97.44 120 TYR A O 1
ATOM 927 N N . THR A 1 121 ? -0.523 -17.781 -3.389 1 96.75 121 THR A N 1
ATOM 928 C CA . THR A 1 121 ? 0.241 -18.984 -3.068 1 96.75 121 THR A CA 1
ATOM 929 C C . THR A 1 121 ? 1.739 -18.719 -3.174 1 96.75 121 THR A C 1
ATOM 931 O O . THR A 1 121 ? 2.221 -18.25 -4.211 1 96.75 121 THR A O 1
ATOM 934 N N . LEU A 1 122 ? 2.42 -18.969 -2.096 1 97.12 122 LEU A N 1
ATOM 935 C CA . LEU A 1 122 ? 3.863 -18.781 -2.02 1 97.12 122 LEU A CA 1
ATOM 936 C C . LEU A 1 122 ? 4.578 -20.109 -1.854 1 97.12 122 LEU A C 1
ATOM 938 O O . LEU A 1 122 ? 4.176 -20.938 -1.029 1 97.12 122 LEU A O 1
ATOM 942 N N . ILE A 1 123 ? 5.621 -20.297 -2.691 1 96.81 123 ILE A N 1
ATOM 943 C CA . ILE A 1 123 ? 6.457 -21.5 -2.592 1 96.81 123 ILE A CA 1
ATOM 944 C C . ILE A 1 123 ? 7.902 -21.094 -2.322 1 96.81 123 ILE A C 1
ATOM 946 O O . ILE A 1 123 ? 8.484 -20.297 -3.066 1 96.81 123 ILE A O 1
ATOM 950 N N . GLU A 1 124 ? 8.422 -21.656 -1.271 1 96.06 124 GLU A N 1
ATOM 951 C CA . GLU A 1 124 ? 9.82 -21.375 -0.941 1 96.06 124 GLU A CA 1
ATOM 952 C C . GLU A 1 124 ? 10.742 -21.672 -2.117 1 96.06 124 GLU A C 1
ATOM 954 O O . GLU A 1 124 ? 10.727 -22.797 -2.65 1 96.06 124 GLU A O 1
ATOM 959 N N . ALA A 1 125 ? 11.555 -20.703 -2.496 1 94 125 ALA A N 1
ATOM 960 C CA . ALA A 1 125 ? 12.352 -20.844 -3.713 1 94 125 ALA A CA 1
ATOM 961 C C . ALA A 1 125 ? 13.625 -21.625 -3.447 1 94 125 ALA A C 1
ATOM 963 O O . ALA A 1 125 ? 14.156 -22.281 -4.348 1 94 125 ALA A O 1
ATOM 964 N N . HIS A 1 126 ? 14.141 -21.531 -2.213 1 91.69 126 HIS A N 1
ATOM 965 C CA . HIS A 1 126 ? 15.391 -22.188 -1.863 1 91.69 126 HIS A CA 1
ATOM 966 C C . HIS A 1 126 ? 15.273 -22.938 -0.539 1 91.69 126 HIS A C 1
ATOM 968 O O . HIS A 1 126 ? 15.883 -22.547 0.456 1 91.69 126 HIS A O 1
ATOM 974 N N . PRO A 1 127 ? 14.609 -24.031 -0.631 1 93.06 127 PRO A N 1
ATOM 975 C CA . PRO A 1 127 ? 14.531 -24.812 0.601 1 93.06 127 PRO A CA 1
ATOM 976 C C . PRO A 1 127 ? 15.859 -25.469 0.981 1 93.06 127 PRO A C 1
ATOM 978 O O . PRO A 1 127 ? 16.703 -25.703 0.113 1 93.06 127 PRO A O 1
ATOM 981 N N . PRO A 1 128 ? 15.992 -25.672 2.303 1 90.81 128 PRO A N 1
ATOM 982 C CA . PRO A 1 128 ? 17.203 -26.406 2.695 1 90.81 128 PRO A CA 1
ATOM 983 C C . PRO A 1 128 ? 17.328 -27.75 1.994 1 90.81 128 PRO A C 1
ATOM 985 O O . PRO A 1 128 ? 16.312 -28.344 1.614 1 90.81 128 PRO A O 1
ATOM 988 N N . ALA A 1 129 ? 18.594 -28.156 1.853 1 88.62 129 ALA A N 1
ATOM 989 C CA . ALA A 1 129 ? 18.875 -29.406 1.158 1 88.62 129 ALA A CA 1
ATOM 990 C C . ALA A 1 129 ? 18.078 -30.562 1.77 1 88.62 129 ALA A C 1
ATOM 992 O O . ALA A 1 129 ? 18.062 -30.719 2.99 1 88.62 129 ALA A O 1
ATOM 993 N N . GLY A 1 130 ? 17.406 -31.25 0.909 1 88.25 130 GLY A N 1
ATOM 994 C CA . GLY A 1 130 ? 16.688 -32.438 1.333 1 88.25 130 GLY A CA 1
ATOM 995 C C . GLY A 1 130 ? 15.305 -32.125 1.896 1 88.25 130 GLY A C 1
ATOM 996 O O . GLY A 1 130 ? 14.578 -33.062 2.287 1 88.25 130 GLY A O 1
ATOM 997 N N . GLN A 1 131 ? 14.992 -30.891 2.016 1 92.31 131 GLN A N 1
ATOM 998 C CA . GLN A 1 131 ? 13.688 -30.516 2.555 1 92.31 131 GLN A CA 1
ATOM 999 C C . GLN A 1 131 ? 12.742 -30.047 1.449 1 92.31 131 GLN A C 1
ATOM 1001 O O . GLN A 1 131 ? 13.188 -29.484 0.448 1 92.31 131 GLN A O 1
ATOM 1006 N N . ARG A 1 132 ? 11.5 -30.422 1.645 1 92.94 132 ARG A N 1
ATOM 1007 C CA . ARG A 1 132 ? 10.477 -29.891 0.746 1 92.94 132 ARG A CA 1
ATOM 1008 C C . ARG A 1 132 ? 10.281 -28.406 0.967 1 92.94 132 ARG A C 1
ATOM 1010 O O . ARG A 1 132 ? 10.461 -27.906 2.078 1 92.94 132 ARG A O 1
ATOM 1017 N N . PRO A 1 133 ? 9.93 -27.734 -0.104 1 96.38 133 PRO A N 1
ATOM 1018 C CA . PRO A 1 133 ? 9.68 -26.297 0.081 1 96.38 133 PRO A CA 1
ATOM 1019 C C . PRO A 1 133 ? 8.445 -26.016 0.935 1 96.38 133 PRO A C 1
ATOM 1021 O O . PRO A 1 133 ? 7.449 -26.75 0.845 1 96.38 133 PRO A O 1
ATOM 1024 N N . ARG A 1 134 ? 8.602 -25.031 1.707 1 95.56 134 ARG A N 1
ATOM 1025 C CA . ARG A 1 134 ? 7.41 -24.531 2.385 1 95.56 134 ARG A CA 1
ATOM 1026 C C . ARG A 1 134 ? 6.418 -23.938 1.385 1 95.56 134 ARG A C 1
ATOM 1028 O O . ARG A 1 134 ? 6.82 -23.328 0.396 1 95.56 134 ARG A O 1
ATOM 1035 N N . ILE A 1 135 ? 5.133 -24.188 1.636 1 97.31 135 ILE A N 1
ATOM 1036 C CA . ILE A 1 135 ? 4.051 -23.609 0.853 1 97.31 135 ILE A CA 1
ATOM 1037 C C . ILE A 1 135 ? 3.145 -22.781 1.765 1 97.31 135 ILE A C 1
ATOM 1039 O O . ILE A 1 135 ? 2.713 -23.266 2.816 1 97.31 135 ILE A O 1
ATOM 1043 N N . LYS A 1 136 ? 2.926 -21.531 1.417 1 97.12 136 LYS A N 1
ATOM 1044 C CA . LYS A 1 136 ? 2.014 -20.656 2.146 1 97.12 136 LYS A CA 1
ATOM 1045 C C . LYS A 1 136 ? 0.88 -20.172 1.248 1 97.12 136 LYS A C 1
ATOM 1047 O O . LYS A 1 136 ? 1.104 -19.844 0.08 1 97.12 136 LYS A O 1
ATOM 1052 N N . GLU A 1 137 ? -0.298 -20.203 1.787 1 97.56 137 GLU A N 1
ATOM 1053 C CA . GLU A 1 137 ? -1.457 -19.625 1.119 1 97.56 137 GLU A CA 1
ATOM 1054 C C . GLU A 1 137 ? -2.086 -18.516 1.97 1 97.56 137 GLU A C 1
ATOM 1056 O O . GLU A 1 137 ? -2.389 -18.734 3.145 1 97.56 137 GLU A O 1
ATOM 1061 N N . VAL A 1 138 ? -2.225 -17.406 1.397 1 97.69 138 VAL A N 1
ATOM 1062 C CA . VAL A 1 138 ? -2.709 -16.219 2.105 1 97.69 138 VAL A CA 1
ATOM 1063 C C . VAL A 1 138 ? -3.773 -15.516 1.269 1 97.69 138 VAL A C 1
ATOM 1065 O O . VAL A 1 138 ? -3.629 -15.383 0.051 1 97.69 138 VAL A O 1
ATOM 1068 N N . ILE A 1 139 ? -4.879 -15.133 1.94 1 97.56 139 ILE A N 1
ATOM 1069 C CA . ILE A 1 139 ? -5.852 -14.297 1.24 1 97.56 139 ILE A CA 1
ATOM 1070 C C . ILE A 1 139 ? -5.57 -12.828 1.527 1 97.56 139 ILE A C 1
ATOM 1072 O O . ILE A 1 139 ? -5.559 -12.406 2.686 1 97.56 139 ILE A O 1
ATOM 1076 N N . VAL A 1 140 ? -5.238 -12.094 0.474 1 97.44 140 VAL A N 1
ATOM 1077 C CA . VAL A 1 140 ? -5.184 -10.633 0.553 1 97.44 140 VAL A CA 1
ATOM 1078 C C . VAL A 1 140 ? -6.59 -10.055 0.41 1 97.44 140 VAL A C 1
ATOM 1080 O O . VAL A 1 140 ? -7.238 -10.234 -0.622 1 97.44 140 VAL A O 1
ATOM 1083 N N . GLY A 1 141 ? -7.086 -9.445 1.439 1 96.12 141 GLY A N 1
ATOM 1084 C CA . GLY A 1 141 ? -8.453 -8.953 1.501 1 96.12 141 GLY A CA 1
ATOM 1085 C C . GLY A 1 141 ? -8.734 -8.109 2.73 1 96.12 141 GLY A C 1
ATOM 1086 O O . GLY A 1 141 ? -7.836 -7.871 3.543 1 96.12 141 GLY A O 1
ATOM 1087 N N . PRO A 1 142 ? -9.906 -7.637 2.854 1 93.94 142 PRO A N 1
ATOM 1088 C CA . PRO A 1 142 ? -10.219 -6.648 3.887 1 93.94 142 PRO A CA 1
ATOM 1089 C C . PRO A 1 142 ? -10.609 -7.289 5.219 1 93.94 142 PRO A C 1
ATOM 1091 O O . PRO A 1 142 ? -10.703 -6.602 6.234 1 93.94 142 PRO A O 1
ATOM 1094 N N . ASP A 1 143 ? -10.836 -8.602 5.309 1 92.12 143 ASP A N 1
ATOM 1095 C CA . ASP A 1 143 ? -11.398 -9.234 6.5 1 92.12 143 ASP A CA 1
ATOM 1096 C C . ASP A 1 143 ? -10.297 -9.703 7.445 1 92.12 143 ASP A C 1
ATOM 1098 O O . ASP A 1 143 ? -10.016 -10.898 7.531 1 92.12 143 ASP A O 1
ATOM 1102 N N . SER A 1 144 ? -9.852 -8.766 8.219 1 89.75 144 SER A N 1
ATOM 1103 C CA . SER A 1 144 ? -8.766 -9.086 9.141 1 89.75 144 SER A CA 1
ATOM 1104 C C . SER A 1 144 ? -9.219 -10.094 10.195 1 89.75 144 SER A C 1
ATOM 1106 O O . SER A 1 144 ? -8.438 -10.945 10.625 1 89.75 144 SER A O 1
ATOM 1108 N N . ALA A 1 145 ? -10.406 -9.992 10.617 1 87.12 145 ALA A N 1
ATOM 1109 C CA . ALA A 1 145 ? -10.93 -10.906 11.625 1 87.12 145 ALA A CA 1
ATOM 1110 C C . ALA A 1 145 ? -10.984 -12.336 11.086 1 87.12 145 ALA A C 1
ATOM 1112 O O . ALA A 1 145 ? -10.812 -13.297 11.844 1 87.12 145 ALA A O 1
ATOM 1113 N N . GLY A 1 146 ? -11.203 -12.5 9.797 1 91 146 GLY A N 1
ATOM 1114 C CA . GLY A 1 146 ? -11.25 -13.812 9.164 1 91 146 GLY A CA 1
ATOM 1115 C C . GLY A 1 146 ? -9.891 -14.312 8.734 1 91 146 GLY A C 1
ATOM 1116 O O . GLY A 1 146 ? -9.781 -15.367 8.094 1 91 146 GLY A O 1
ATOM 1117 N N . GLY A 1 147 ? -8.859 -13.523 9.031 1 92.94 147 GLY A N 1
ATOM 1118 C CA . GLY A 1 147 ? -7.512 -13.977 8.734 1 92.94 147 GLY A CA 1
ATOM 1119 C C . GLY A 1 147 ? -6.969 -13.406 7.434 1 92.94 147 GLY A C 1
ATOM 1120 O O . GLY A 1 147 ? -5.828 -13.68 7.059 1 92.94 147 GLY A O 1
ATOM 1121 N N . GLU A 1 148 ? -7.723 -12.633 6.711 1 96.12 148 GLU A N 1
ATOM 1122 C CA . GLU A 1 148 ? -7.219 -11.969 5.512 1 96.12 148 GLU A CA 1
ATOM 1123 C C . GLU A 1 148 ? -6.246 -10.852 5.867 1 96.12 148 GLU A C 1
ATOM 1125 O O . GLU A 1 148 ? -6.25 -10.352 6.996 1 96.12 148 GLU A O 1
ATOM 1130 N N . VAL A 1 149 ? -5.379 -10.578 4.938 1 97 149 VAL A N 1
ATOM 1131 C CA . VAL A 1 149 ? -4.367 -9.57 5.246 1 97 149 VAL A CA 1
ATOM 1132 C C . VAL A 1 149 ? -4.457 -8.43 4.234 1 97 149 VAL A C 1
ATOM 1134 O O . VAL A 1 149 ? -4.785 -8.648 3.066 1 97 149 VAL A O 1
ATOM 1137 N N . ARG A 1 150 ? -4.137 -7.215 4.742 1 97.19 150 ARG A N 1
ATOM 1138 C CA . ARG A 1 150 ? -4.078 -6.051 3.867 1 97.19 150 ARG A CA 1
ATOM 1139 C C . ARG A 1 150 ? -2.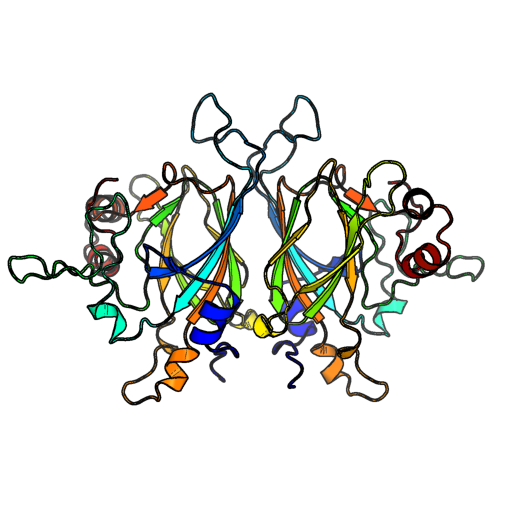648 -5.777 3.414 1 97.19 150 ARG A C 1
ATOM 1141 O O . ARG A 1 150 ? -2.426 -5.031 2.457 1 97.19 150 ARG A O 1
ATOM 1148 N N . GLN A 1 151 ? -1.667 -6.328 4.113 1 98 151 GLN A N 1
ATOM 1149 C CA . GLN A 1 151 ? -0.253 -6.273 3.76 1 98 151 GLN A CA 1
ATOM 1150 C C . GLN A 1 151 ? 0.328 -7.676 3.6 1 98 151 GLN A C 1
ATOM 1152 O O . GLN A 1 151 ? 0.275 -8.484 4.527 1 98 151 GLN A O 1
ATOM 1157 N N . LEU A 1 152 ? 0.848 -7.926 2.449 1 97.81 152 LEU A N 1
ATOM 1158 C CA . LEU A 1 152 ? 1.579 -9.164 2.219 1 97.81 152 LEU A CA 1
ATOM 1159 C C . LEU A 1 152 ? 2.988 -8.883 1.709 1 97.81 152 LEU A C 1
ATOM 1161 O O . LEU A 1 152 ? 3.162 -8.414 0.583 1 97.81 152 LEU A O 1
ATOM 1165 N N . LEU A 1 153 ? 3.945 -9.102 2.537 1 96.31 153 LEU A N 1
ATOM 1166 C CA . LEU A 1 153 ? 5.344 -9 2.131 1 96.31 153 LEU A CA 1
ATOM 1167 C C . LEU A 1 153 ? 5.828 -10.312 1.521 1 96.31 153 LEU A C 1
ATOM 1169 O O . LEU A 1 153 ? 5.688 -11.375 2.131 1 96.31 153 LEU A O 1
ATOM 1173 N N . VAL A 1 154 ? 6.332 -10.25 0.337 1 96 154 VAL A N 1
ATOM 1174 C CA . VAL A 1 154 ? 7.039 -11.367 -0.282 1 96 154 VAL A CA 1
ATOM 1175 C C . VAL A 1 154 ? 8.531 -11.055 -0.364 1 96 154 VAL A C 1
ATOM 1177 O O . VAL A 1 154 ? 8.953 -10.234 -1.178 1 96 154 VAL A O 1
ATOM 1180 N N . GLU A 1 155 ? 9.242 -11.695 0.446 1 90.56 155 GLU A N 1
ATOM 1181 C CA . GLU A 1 155 ? 10.68 -11.438 0.532 1 90.56 155 GLU A CA 1
ATOM 1182 C C . GLU A 1 155 ? 11.391 -11.836 -0.759 1 90.56 155 GLU A C 1
ATOM 1184 O O . GLU A 1 155 ? 10.961 -12.758 -1.453 1 90.56 155 GLU A O 1
ATOM 1189 N N . GLY A 1 156 ? 12.383 -11.023 -1.088 1 83.62 156 GLY A N 1
ATOM 1190 C CA . GLY A 1 156 ? 13.25 -11.328 -2.217 1 83.62 156 GLY A CA 1
ATOM 1191 C C . GLY A 1 156 ? 14.578 -11.93 -1.804 1 83.62 156 GLY A C 1
ATOM 1192 O O . GLY A 1 156 ? 14.727 -12.414 -0.68 1 83.62 156 GLY A O 1
ATOM 1193 N N . GLY A 1 157 ? 15.578 -11.93 -2.82 1 71.12 157 GLY A N 1
ATOM 1194 C CA . GLY A 1 157 ? 16.938 -12.398 -2.584 1 71.12 157 GLY A CA 1
ATOM 1195 C C . GLY A 1 157 ? 17.062 -13.906 -2.57 1 71.12 157 GLY A C 1
ATOM 1196 O O . GLY A 1 157 ? 16.328 -14.602 -3.293 1 71.12 157 GLY A O 1
ATOM 1197 N N . ASP A 1 158 ? 18.094 -14.359 -1.809 1 62.38 158 ASP A N 1
ATOM 1198 C CA . ASP A 1 158 ? 18.391 -15.781 -1.725 1 62.38 158 ASP A CA 1
ATOM 1199 C C . ASP A 1 158 ? 17.234 -16.547 -1.085 1 62.38 158 ASP A C 1
ATOM 1201 O O . ASP A 1 158 ? 17.062 -17.75 -1.321 1 62.38 158 ASP A O 1
ATOM 1205 N N . GLY A 1 159 ? 16.484 -15.867 -0.284 1 62.66 159 GLY A N 1
ATOM 1206 C CA . GLY A 1 159 ? 15.336 -16.438 0.398 1 62.66 159 GLY A CA 1
ATOM 1207 C C . GLY A 1 159 ? 14.016 -16.172 -0.304 1 62.66 159 GLY A C 1
ATOM 1208 O O . GLY A 1 159 ? 12.945 -16.344 0.277 1 62.66 159 GLY A O 1
ATOM 1209 N N . GLY A 1 160 ? 14.055 -16.016 -1.496 1 84.12 160 GLY A N 1
ATOM 1210 C CA . GLY A 1 160 ? 12.93 -15.508 -2.266 1 84.12 160 GLY A CA 1
ATOM 1211 C C . GLY A 1 160 ? 11.797 -16.516 -2.395 1 84.12 160 GLY A C 1
ATOM 1212 O O . GLY A 1 160 ? 11.914 -17.641 -1.935 1 84.12 160 GLY A O 1
ATOM 1213 N N . TRP A 1 161 ? 10.719 -16.125 -2.66 1 95.25 161 TRP A N 1
ATOM 1214 C CA . TRP A 1 161 ? 9.477 -16.875 -2.816 1 95.25 161 TRP A CA 1
ATOM 1215 C C . TRP A 1 161 ? 8.961 -16.781 -4.25 1 95.25 161 TRP A C 1
ATOM 1217 O O . TRP A 1 161 ? 9 -15.719 -4.863 1 95.25 161 TRP A O 1
ATOM 1227 N N . TRP A 1 162 ? 8.57 -18.031 -4.727 1 94.81 162 TRP A N 1
ATOM 1228 C CA . TRP A 1 162 ? 7.676 -18 -5.879 1 94.81 162 TRP A CA 1
ATOM 1229 C C . TRP A 1 162 ? 6.277 -17.547 -5.461 1 94.81 162 TRP A C 1
ATOM 1231 O O . TRP A 1 162 ? 5.75 -18.016 -4.445 1 94.81 162 TRP A O 1
ATOM 1241 N N . LYS A 1 163 ? 5.742 -16.688 -6.254 1 95.44 163 LYS A N 1
ATOM 1242 C CA . LYS A 1 163 ? 4.406 -16.234 -5.887 1 95.44 163 LYS A CA 1
ATOM 1243 C C . LYS A 1 163 ? 3.455 -16.297 -7.078 1 95.44 163 LYS A C 1
ATOM 1245 O O . LYS A 1 163 ? 3.875 -16.125 -8.227 1 95.44 163 LYS A O 1
ATOM 1250 N N . ARG A 1 164 ? 2.211 -16.562 -6.734 1 92.56 164 ARG A N 1
ATOM 1251 C CA . ARG A 1 164 ? 1.102 -16.531 -7.684 1 92.56 164 ARG A CA 1
ATOM 1252 C C . ARG A 1 164 ? -0.184 -16.062 -7.008 1 92.56 164 ARG A C 1
ATOM 1254 O O . ARG A 1 164 ? -0.448 -16.422 -5.855 1 92.56 164 ARG A O 1
ATOM 1261 N N . SER A 1 165 ? -0.905 -15.25 -7.762 1 94.25 165 SER A N 1
ATOM 1262 C CA . SER A 1 165 ? -2.209 -14.844 -7.254 1 94.25 165 SER A CA 1
ATOM 1263 C C . SER A 1 165 ? -3.34 -15.422 -8.094 1 94.25 165 SER A C 1
ATOM 1265 O O . SER A 1 165 ? -3.148 -15.719 -9.281 1 94.25 165 SER A O 1
ATOM 1267 N N . GLU A 1 166 ? -4.488 -15.609 -7.488 1 91.75 166 GLU A N 1
ATOM 1268 C CA . GLU A 1 166 ? -5.699 -16.078 -8.156 1 91.75 166 GLU A CA 1
ATOM 1269 C C . GLU A 1 166 ? -6.953 -15.562 -7.449 1 91.75 166 GLU A C 1
ATOM 1271 O O . GLU A 1 166 ? -6.91 -15.242 -6.258 1 91.75 166 GLU A O 1
ATOM 1276 N N . ILE A 1 167 ? -8 -15.477 -8.258 1 90.44 167 ILE A N 1
ATOM 1277 C CA . ILE A 1 167 ? -9.281 -15.141 -7.641 1 90.44 167 ILE A CA 1
ATOM 1278 C C . ILE A 1 167 ? -9.688 -16.25 -6.66 1 90.44 167 ILE A C 1
ATOM 1280 O O . ILE A 1 167 ? -9.547 -17.438 -6.957 1 90.44 167 ILE A O 1
ATOM 1284 N N . VAL A 1 168 ? -10.133 -15.812 -5.484 1 91.88 168 VAL A N 1
ATOM 1285 C CA . VAL A 1 168 ? -10.594 -16.766 -4.484 1 91.88 168 VAL A CA 1
ATOM 1286 C C . VAL A 1 168 ? -11.727 -17.625 -5.059 1 91.88 168 VAL A C 1
ATOM 1288 O O . VAL A 1 168 ? -12.68 -17.078 -5.633 1 91.88 168 VAL A O 1
ATOM 1291 N N . ALA A 1 169 ? -11.633 -18.906 -4.891 1 87.5 169 ALA A N 1
ATOM 1292 C CA . ALA A 1 169 ? -12.555 -19.859 -5.516 1 87.5 169 ALA A CA 1
ATOM 1293 C C . ALA A 1 169 ? -14.008 -19.516 -5.176 1 87.5 169 ALA A C 1
ATOM 1295 O O . ALA A 1 169 ? -14.875 -19.547 -6.043 1 87.5 169 ALA A O 1
ATOM 1296 N N . GLU A 1 170 ? -14.266 -19.172 -3.967 1 86.88 170 GLU A N 1
ATOM 1297 C CA . GLU A 1 170 ? -15.617 -18.891 -3.494 1 86.88 170 GLU A CA 1
ATOM 1298 C C . GLU A 1 170 ? -16.188 -17.641 -4.152 1 86.88 170 GLU A C 1
ATOM 1300 O O . GLU A 1 170 ? -17.406 -17.422 -4.148 1 86.88 170 GLU A O 1
ATOM 1305 N N . ASP A 1 171 ? -15.312 -16.797 -4.684 1 86.44 171 ASP A N 1
ATOM 1306 C CA . ASP A 1 171 ? -15.758 -15.531 -5.25 1 86.44 171 ASP A CA 1
ATOM 1307 C C . ASP A 1 171 ? -16.016 -15.656 -6.754 1 86.44 171 ASP A C 1
ATOM 1309 O O . ASP A 1 171 ? -16.562 -14.75 -7.375 1 86.44 171 ASP A O 1
ATOM 1313 N N . ILE A 1 172 ? -15.609 -16.781 -7.359 1 82.56 172 ILE A N 1
ATOM 1314 C CA . ILE A 1 172 ? -15.82 -16.984 -8.789 1 82.56 172 ILE A CA 1
ATOM 1315 C C . ILE A 1 172 ? -17.312 -17.188 -9.07 1 82.56 172 ILE A C 1
ATOM 1317 O O . ILE A 1 172 ? -17.938 -18.078 -8.492 1 82.56 172 ILE A O 1
ATOM 1321 N N . PRO A 1 173 ? -17.781 -16.344 -9.945 1 81.25 173 PRO A N 1
ATOM 1322 C CA . PRO A 1 173 ? -19.219 -16.453 -10.234 1 81.25 173 PRO A CA 1
ATOM 1323 C C . PRO A 1 173 ? -19.609 -17.797 -10.82 1 81.25 173 PRO A C 1
ATOM 1325 O O . PRO A 1 173 ? -18.844 -18.375 -11.602 1 81.25 173 PRO A O 1
ATOM 1328 N N . LYS A 1 174 ? -20.781 -18.203 -10.359 1 79.31 174 LYS A N 1
ATOM 1329 C CA . LYS A 1 174 ? -21.328 -19.453 -10.906 1 79.31 174 LYS A CA 1
ATOM 1330 C C . LYS A 1 174 ? -21.891 -19.219 -12.305 1 79.31 174 LYS A C 1
ATOM 1332 O O . LYS A 1 174 ? -22.188 -18.078 -12.68 1 79.31 174 LYS A O 1
ATOM 1337 N N . ASP A 1 175 ? -21.953 -20.328 -12.945 1 74.75 175 ASP A N 1
ATOM 1338 C CA . ASP A 1 175 ? -22.578 -20.25 -14.266 1 74.75 175 ASP A CA 1
ATOM 1339 C C . ASP A 1 175 ? -23.969 -19.656 -14.18 1 74.75 175 ASP A C 1
ATOM 1341 O O . ASP A 1 175 ? -24.75 -20 -13.289 1 74.75 175 ASP A O 1
ATOM 1345 N N . GLY A 1 176 ? -24.312 -18.672 -15.055 1 76.12 176 GLY A N 1
ATOM 1346 C CA . GLY A 1 176 ? -25.641 -18.062 -15.102 1 76.12 176 GLY A CA 1
ATOM 1347 C C . GLY A 1 176 ? -25.703 -16.75 -14.336 1 76.12 176 GLY A C 1
ATOM 1348 O O . GLY A 1 176 ? -26.703 -16.031 -14.422 1 76.12 176 GLY A O 1
ATOM 1349 N N . GLU A 1 177 ? -24.688 -16.562 -13.586 1 77.81 177 GLU A N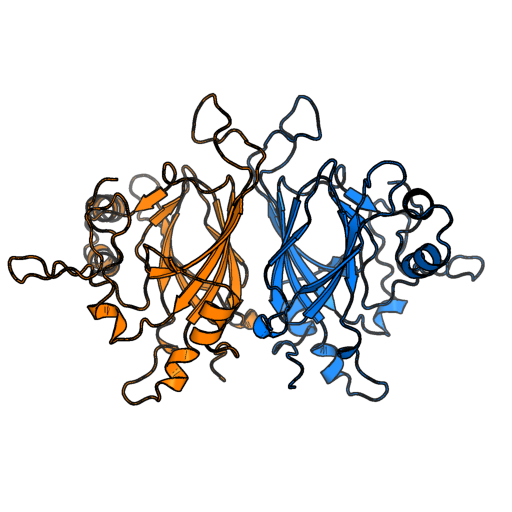 1
ATOM 1350 C CA . GLU A 1 177 ? -24.703 -15.297 -12.867 1 77.81 177 GLU A CA 1
ATOM 1351 C C . GLU A 1 177 ? -24.516 -14.117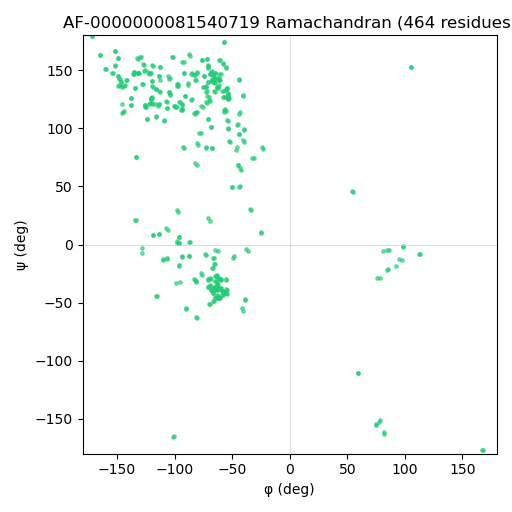 -13.828 1 77.81 177 GLU A C 1
ATOM 1353 O O . GLU A 1 177 ? -23.875 -14.258 -14.875 1 77.81 177 GLU A O 1
ATOM 1358 N N . ALA A 1 178 ? -25.156 -13.055 -13.469 1 77.25 178 ALA A N 1
ATOM 1359 C CA . ALA A 1 178 ? -25.172 -11.859 -14.312 1 77.25 178 ALA A CA 1
ATOM 1360 C C . ALA A 1 178 ? -23.75 -11.336 -14.531 1 77.25 178 ALA A C 1
ATOM 1362 O O . ALA A 1 178 ? -22.891 -11.461 -13.648 1 77.25 178 ALA A O 1
ATOM 1363 N N . ASP A 1 179 ? -23.5 -10.758 -15.719 1 76.75 179 ASP A N 1
ATOM 1364 C CA . ASP A 1 179 ? -22.219 -10.148 -16.078 1 76.75 179 ASP A CA 1
ATOM 1365 C C . ASP A 1 179 ? -21.828 -9.078 -15.062 1 76.75 179 ASP A C 1
ATOM 1367 O O . ASP A 1 179 ? -20.641 -8.875 -14.781 1 76.75 179 ASP A O 1
ATOM 1371 N N . GLU A 1 180 ? -22.828 -8.508 -14.547 1 81.12 180 GLU A N 1
ATOM 1372 C CA . GLU A 1 180 ? -22.609 -7.445 -13.578 1 81.12 180 GLU A CA 1
ATOM 1373 C C . GLU A 1 180 ? -21.875 -7.969 -12.344 1 81.12 180 GLU A C 1
ATOM 1375 O O . GLU A 1 180 ? -21.062 -7.254 -11.75 1 81.12 180 GLU A O 1
ATOM 1380 N N . VAL A 1 181 ? -22.156 -9.164 -12.016 1 82.5 181 VAL A N 1
ATOM 1381 C CA . VAL A 1 181 ? -21.516 -9.781 -10.859 1 82.5 181 VAL A CA 1
ATOM 1382 C C . VAL A 1 181 ? -20.016 -9.945 -11.133 1 82.5 181 VAL A C 1
ATOM 1384 O O . VAL A 1 181 ? -19.188 -9.68 -10.266 1 82.5 181 VAL A O 1
ATOM 1387 N N . ARG A 1 182 ? -19.719 -10.289 -12.328 1 81.94 182 ARG A N 1
ATOM 1388 C CA . ARG A 1 182 ? -18.328 -10.523 -12.742 1 81.94 182 ARG A CA 1
ATOM 1389 C C . ARG A 1 182 ? -17.516 -9.242 -12.656 1 81.94 182 ARG A C 1
ATOM 1391 O O . ARG A 1 182 ? -16.312 -9.289 -12.367 1 81.94 182 ARG A O 1
ATOM 1398 N N . GLU A 1 183 ? -18.188 -8.133 -12.797 1 87.12 183 GLU A N 1
ATOM 1399 C CA . GLU A 1 183 ? -17.516 -6.836 -12.805 1 87.12 183 GLU A CA 1
ATOM 1400 C C . GLU A 1 183 ? -17.062 -6.445 -11.398 1 87.12 183 GLU A C 1
ATOM 1402 O O . GLU A 1 183 ? -16.266 -5.52 -11.242 1 87.12 183 GLU A O 1
ATOM 1407 N N . HIS A 1 184 ? -17.469 -7.207 -10.438 1 89.25 184 HIS A N 1
ATOM 1408 C CA . HIS A 1 184 ? -17.141 -6.832 -9.062 1 89.25 184 HIS A CA 1
ATOM 1409 C C . HIS A 1 184 ? -16.297 -7.898 -8.391 1 89.25 184 HIS A C 1
ATOM 1411 O O . HIS A 1 184 ? -16.078 -7.855 -7.172 1 89.25 184 HIS A O 1
ATOM 1417 N N . VAL A 1 185 ? -15.883 -8.852 -9.227 1 89.31 185 VAL A N 1
ATOM 1418 C CA . VAL A 1 185 ? -14.984 -9.883 -8.742 1 89.31 185 VAL A CA 1
ATOM 1419 C C . VAL A 1 185 ? -13.547 -9.562 -9.164 1 89.31 185 VAL A C 1
ATOM 1421 O O . VAL A 1 185 ? -13.266 -9.391 -10.352 1 89.31 185 VAL A O 1
ATOM 1424 N N . GLY A 1 186 ? -12.711 -9.398 -8.203 1 92.12 186 GLY A N 1
ATOM 1425 C CA . GLY A 1 186 ? -11.32 -9.047 -8.445 1 92.12 186 GLY A CA 1
ATOM 1426 C C . GLY A 1 186 ? -10.586 -8.609 -7.195 1 92.12 186 GLY A C 1
ATOM 1427 O O . GLY A 1 186 ? -11.109 -8.727 -6.086 1 92.12 186 GLY A O 1
ATOM 1428 N N . CYS A 1 187 ? -9.406 -8.242 -7.383 1 94.75 187 CYS A N 1
ATOM 1429 C CA . CYS A 1 187 ? -8.578 -7.738 -6.297 1 94.75 187 CYS A CA 1
ATOM 1430 C C . CYS A 1 187 ? -7.656 -6.629 -6.789 1 94.75 187 CYS A C 1
ATOM 1432 O O . CYS A 1 187 ? -6.797 -6.859 -7.645 1 94.75 187 CYS A O 1
ATOM 1434 N N . LEU A 1 188 ? -7.875 -5.43 -6.289 1 95.88 188 LEU A N 1
ATOM 1435 C CA . LEU A 1 188 ? -6.996 -4.301 -6.574 1 95.88 188 LEU A CA 1
ATOM 1436 C C . LEU A 1 188 ? -5.961 -4.125 -5.465 1 95.88 188 LEU A C 1
ATOM 1438 O O . LEU A 1 188 ? -6.312 -4.035 -4.289 1 95.88 188 LEU A O 1
ATOM 1442 N N . ILE A 1 189 ? -4.684 -4.176 -5.891 1 97.62 189 ILE A N 1
ATOM 1443 C CA . ILE A 1 189 ? -3.613 -3.945 -4.926 1 97.62 189 ILE A CA 1
ATOM 1444 C C . ILE A 1 189 ? -2.643 -2.9 -5.469 1 97.62 189 ILE A C 1
ATOM 1446 O O . ILE A 1 189 ? -2.652 -2.602 -6.668 1 97.62 189 ILE A O 1
ATOM 1450 N N . SER A 1 190 ? -1.856 -2.312 -4.547 1 98.38 190 SER A N 1
ATOM 1451 C CA . SER A 1 190 ? -0.56 -1.741 -4.895 1 98.38 190 SER A CA 1
ATOM 1452 C C . SER A 1 190 ? 0.573 -2.715 -4.594 1 98.38 190 SER A C 1
ATOM 1454 O O . SER A 1 190 ? 0.555 -3.396 -3.564 1 98.38 190 SER A O 1
ATOM 1456 N N . GLU A 1 191 ? 1.463 -2.766 -5.469 1 97.44 191 GLU A N 1
ATOM 1457 C CA . GLU A 1 191 ? 2.697 -3.506 -5.223 1 97.44 191 GLU A CA 1
ATOM 1458 C C . GLU A 1 191 ? 3.898 -2.566 -5.156 1 97.44 191 GLU A C 1
ATOM 1460 O O . GLU A 1 191 ? 4.168 -1.829 -6.109 1 97.44 191 GLU A O 1
ATOM 1465 N N . VAL A 1 192 ? 4.605 -2.553 -4.027 1 96.88 192 VAL A N 1
ATOM 1466 C CA . VAL A 1 192 ? 5.832 -1.784 -3.848 1 96.88 192 VAL A CA 1
ATOM 1467 C C . VAL A 1 192 ? 7.035 -2.725 -3.85 1 96.88 192 VAL A C 1
ATOM 1469 O O . VAL A 1 192 ? 7.152 -3.594 -2.984 1 96.88 192 VAL A O 1
ATOM 1472 N N . VAL A 1 193 ? 7.883 -2.504 -4.836 1 94.69 193 VAL A N 1
ATOM 1473 C CA . VAL A 1 193 ? 9.062 -3.346 -4.988 1 94.69 193 VAL A CA 1
ATOM 1474 C C . VAL A 1 193 ? 10.305 -2.58 -4.531 1 94.69 193 VAL A C 1
ATOM 1476 O O . VAL A 1 193 ? 10.523 -1.441 -4.949 1 94.69 193 VAL A O 1
ATOM 1479 N N . ILE A 1 194 ? 11.141 -3.248 -3.652 1 90.44 194 ILE A N 1
ATOM 1480 C CA . ILE A 1 194 ? 12.258 -2.566 -3.006 1 90.44 194 ILE A CA 1
ATOM 1481 C C . ILE A 1 194 ? 13.484 -3.479 -3 1 90.44 194 ILE A C 1
ATOM 1483 O O . ILE A 1 194 ? 13.484 -4.523 -2.348 1 90.44 194 ILE A O 1
ATOM 1487 N N . PRO A 1 195 ? 14.648 -3.068 -3.635 1 89 195 PRO A N 1
ATOM 1488 C CA . PRO A 1 195 ? 14.773 -1.941 -4.562 1 89 195 PRO A CA 1
ATOM 1489 C C . PRO A 1 195 ? 13.828 -2.055 -5.758 1 89 195 PRO A C 1
ATOM 1491 O O . PRO A 1 195 ? 13.133 -3.061 -5.902 1 89 195 PRO A O 1
ATOM 1494 N N . GLY A 1 196 ? 13.836 -0.995 -6.555 1 91.38 196 GLY A N 1
ATOM 1495 C CA . GLY A 1 196 ? 12.859 -0.894 -7.629 1 91.38 196 GLY A CA 1
ATOM 1496 C C . GLY A 1 196 ? 12.914 -2.062 -8.594 1 91.38 196 GLY A C 1
ATOM 1497 O O . GLY A 1 196 ? 13.961 -2.693 -8.758 1 91.38 196 GLY A O 1
ATOM 1498 N N . PHE A 1 197 ? 11.836 -2.312 -9.25 1 90.94 197 PHE A N 1
ATOM 1499 C CA . PHE A 1 197 ? 11.68 -3.457 -10.141 1 90.94 197 PHE A CA 1
ATOM 1500 C C . PHE A 1 197 ? 12.602 -3.332 -11.344 1 90.94 197 PHE A C 1
ATOM 1502 O O . PHE A 1 197 ? 12.742 -2.252 -11.922 1 90.94 197 PHE A O 1
ATOM 1509 N N . ASP A 1 198 ? 13.109 -4.422 -11.656 1 88.06 198 ASP A N 1
ATOM 1510 C CA . ASP A 1 198 ? 13.898 -4.598 -12.867 1 88.06 198 ASP A CA 1
ATOM 1511 C C . ASP A 1 198 ? 13.719 -6 -13.445 1 88.06 198 ASP A C 1
ATOM 1513 O O . ASP A 1 198 ? 13.797 -6.988 -12.719 1 88.06 198 ASP A O 1
ATOM 1517 N N . TRP A 1 199 ? 13.562 -6.039 -14.742 1 85.75 199 TRP A N 1
ATOM 1518 C CA . TRP A 1 199 ? 13.32 -7.324 -15.383 1 85.75 199 TRP A CA 1
ATOM 1519 C C . TRP A 1 199 ? 14.484 -8.281 -15.148 1 85.75 199 TRP A C 1
ATOM 1521 O O . TRP A 1 199 ? 14.289 -9.492 -15.07 1 85.75 199 TRP A O 1
ATOM 1531 N N . ALA A 1 200 ? 15.633 -7.738 -15.008 1 85.31 200 ALA A N 1
ATOM 1532 C CA . ALA A 1 200 ? 16.812 -8.555 -14.75 1 85.31 200 ALA A CA 1
ATOM 1533 C C . ALA A 1 200 ? 16.719 -9.25 -13.391 1 85.31 200 ALA A C 1
ATOM 1535 O O . ALA A 1 200 ? 17.453 -10.203 -13.125 1 85.31 200 ALA A O 1
ATOM 1536 N N . ASP A 1 201 ? 15.82 -8.758 -12.562 1 88.31 201 ASP A N 1
ATOM 1537 C CA . ASP A 1 201 ? 15.672 -9.297 -11.219 1 88.31 201 ASP A CA 1
ATOM 1538 C C . ASP A 1 201 ? 14.406 -10.141 -11.102 1 88.31 201 ASP A C 1
ATOM 1540 O O . ASP A 1 201 ? 13.984 -10.492 -10 1 88.31 201 ASP A O 1
ATOM 1544 N N . HIS A 1 202 ? 13.82 -10.461 -12.266 1 88.5 202 HIS A N 1
ATOM 1545 C CA . HIS A 1 202 ? 12.555 -11.164 -12.344 1 88.5 202 HIS A CA 1
ATOM 1546 C C . HIS A 1 202 ? 12.711 -12.5 -13.078 1 88.5 202 HIS A C 1
ATOM 1548 O O . HIS A 1 202 ? 13.43 -12.586 -14.07 1 88.5 202 HIS A O 1
ATOM 1554 N N . ARG A 1 203 ? 12.008 -13.523 -12.562 1 87.62 203 ARG A N 1
ATOM 1555 C CA . ARG A 1 203 ? 12.023 -14.82 -13.242 1 87.62 203 ARG A CA 1
ATOM 1556 C C . ARG A 1 203 ? 10.664 -15.5 -13.156 1 87.62 203 ARG A C 1
ATOM 1558 O O . ARG A 1 203 ? 10.031 -15.508 -12.094 1 87.62 203 ARG A O 1
ATOM 1565 N N . TYR A 1 204 ? 10.281 -16.047 -14.258 1 87.06 204 TYR A N 1
ATOM 1566 C CA . TYR A 1 204 ? 9.133 -16.938 -14.258 1 87.06 204 TYR A CA 1
ATOM 1567 C C . TYR A 1 204 ? 9.547 -18.344 -13.852 1 87.06 204 TYR A C 1
ATOM 1569 O O . TYR A 1 204 ? 10.633 -18.812 -14.219 1 87.06 204 TYR A O 1
ATOM 1577 N N . MET A 1 205 ? 8.656 -18.984 -13.18 1 89.94 205 MET A N 1
ATOM 1578 C CA . MET A 1 205 ? 8.922 -20.391 -12.852 1 89.94 205 MET A CA 1
ATOM 1579 C C . MET A 1 205 ? 8.812 -21.266 -14.094 1 89.94 205 MET A C 1
ATOM 1581 O O . MET A 1 205 ? 7.867 -21.125 -14.875 1 89.94 205 MET A O 1
ATOM 1585 N N . ARG A 1 206 ? 9.805 -22.125 -14.297 1 89.62 206 ARG A N 1
ATOM 1586 C CA . ARG A 1 206 ? 9.773 -23.125 -15.344 1 89.62 206 ARG A CA 1
ATOM 1587 C C . ARG A 1 206 ? 9.445 -24.5 -14.766 1 89.62 206 ARG A C 1
ATOM 1589 O O . ARG A 1 206 ? 9.555 -24.719 -13.562 1 89.62 206 ARG A O 1
ATOM 1596 N N . GLU A 1 207 ? 9.047 -25.281 -15.711 1 89.75 207 GLU A N 1
ATOM 1597 C CA . GLU A 1 207 ? 8.789 -26.641 -15.266 1 89.75 207 GLU A CA 1
ATOM 1598 C C . GLU A 1 207 ? 10.008 -27.25 -14.586 1 89.75 207 GLU A C 1
ATOM 1600 O O . GLU A 1 207 ? 9.883 -27.984 -13.602 1 89.75 207 GLU A O 1
ATOM 1605 N N . ALA A 1 208 ? 11.18 -27 -15.102 1 92.62 208 ALA A N 1
ATOM 1606 C CA . ALA A 1 208 ? 12.414 -27.516 -14.523 1 92.62 208 ALA A CA 1
ATOM 1607 C C . ALA A 1 208 ? 12.594 -27.031 -13.086 1 92.62 208 ALA A C 1
ATOM 1609 O O . ALA A 1 208 ? 13.07 -27.766 -12.227 1 92.62 208 ALA A O 1
ATOM 1610 N N . ASP A 1 209 ? 12.242 -25.766 -12.844 1 92 209 ASP A N 1
ATOM 1611 C CA . ASP A 1 209 ? 12.312 -25.219 -11.492 1 92 209 ASP A CA 1
ATOM 1612 C C . ASP A 1 209 ? 11.359 -25.953 -10.547 1 92 209 ASP A C 1
ATOM 1614 O O . ASP A 1 209 ? 11.734 -26.281 -9.422 1 92 209 ASP A O 1
ATOM 1618 N N . LEU A 1 210 ? 10.227 -26.172 -11.031 1 93.69 210 LEU A N 1
ATOM 1619 C CA . LEU A 1 210 ? 9.203 -26.859 -10.25 1 93.69 210 LEU A CA 1
ATOM 1620 C C . LEU A 1 210 ? 9.656 -28.266 -9.875 1 93.69 210 LEU A C 1
ATOM 1622 O O . LEU A 1 210 ? 9.531 -28.688 -8.727 1 93.69 210 LEU A O 1
ATOM 1626 N N . ARG A 1 211 ? 10.195 -28.969 -10.828 1 93.94 211 ARG A N 1
ATOM 1627 C CA . ARG A 1 211 ? 10.625 -30.359 -10.609 1 93.94 211 ARG A CA 1
ATOM 1628 C C . ARG A 1 211 ? 11.828 -30.406 -9.68 1 93.94 211 ARG A C 1
ATOM 1630 O O . ARG A 1 211 ? 11.977 -31.344 -8.898 1 93.94 211 ARG A O 1
ATOM 1637 N N . GLN A 1 212 ? 12.672 -29.422 -9.805 1 93.62 212 GLN A N 1
ATOM 1638 C CA . GLN A 1 212 ? 13.805 -29.344 -8.883 1 93.62 212 GLN A CA 1
ATOM 1639 C C . GLN A 1 212 ? 13.328 -29.141 -7.449 1 93.62 212 GLN A C 1
ATOM 1641 O O . GLN A 1 212 ? 13.891 -29.719 -6.516 1 93.62 212 GLN A O 1
ATOM 1646 N N . LEU A 1 213 ? 12.336 -28.359 -7.23 1 94.69 213 LEU A N 1
ATOM 1647 C CA . LEU A 1 213 ? 11.828 -28.031 -5.902 1 94.69 213 LEU A CA 1
ATOM 1648 C C . LEU A 1 213 ? 11.117 -29.219 -5.277 1 94.69 213 LEU A C 1
ATOM 1650 O O . LEU A 1 213 ? 11.258 -29.469 -4.078 1 94.69 213 LEU A O 1
ATOM 1654 N N . PHE A 1 214 ? 10.414 -29.984 -6.105 1 96.19 214 PHE A N 1
ATOM 1655 C CA . PHE A 1 214 ? 9.492 -30.953 -5.516 1 96.19 214 PHE A CA 1
ATOM 1656 C C . PHE A 1 214 ? 9.992 -32.375 -5.73 1 96.19 214 PHE A C 1
ATOM 1658 O O . PHE A 1 214 ? 9.5 -33.312 -5.102 1 96.19 214 PHE A O 1
ATOM 1665 N N . GLY A 1 215 ? 10.969 -32.562 -6.594 1 93.94 215 GLY A N 1
ATOM 1666 C CA . GLY A 1 215 ? 11.555 -33.875 -6.812 1 93.94 215 GLY A CA 1
ATOM 1667 C C . GLY A 1 215 ? 10.539 -34.906 -7.277 1 93.94 215 GLY A C 1
ATOM 1668 O O . GLY A 1 215 ? 9.906 -34.75 -8.32 1 93.94 215 GLY A O 1
ATOM 1669 N N . ASP A 1 216 ? 10.266 -35.844 -6.363 1 92.94 216 ASP A N 1
ATOM 1670 C CA . ASP A 1 216 ? 9.406 -36.969 -6.738 1 92.94 216 ASP A CA 1
ATOM 1671 C C . ASP A 1 216 ? 7.973 -36.719 -6.273 1 92.94 216 ASP A C 1
ATOM 1673 O O . ASP A 1 216 ? 7.113 -37.594 -6.43 1 92.94 216 ASP A O 1
ATOM 1677 N N . ASP A 1 217 ? 7.719 -35.656 -5.695 1 94.62 217 ASP A N 1
ATOM 1678 C CA . ASP A 1 217 ? 6.367 -35.344 -5.254 1 94.62 217 ASP A CA 1
ATOM 1679 C C . ASP A 1 217 ? 5.469 -35 -6.441 1 94.62 217 ASP A C 1
ATOM 1681 O O . ASP A 1 217 ? 5.137 -33.812 -6.66 1 94.62 217 ASP A O 1
ATOM 1685 N N . GLU A 1 218 ? 4.965 -35.969 -7.035 1 94.25 218 GLU A N 1
ATOM 1686 C CA . GLU A 1 218 ? 4.207 -35.812 -8.273 1 94.25 218 GLU A CA 1
ATOM 1687 C C . GLU A 1 218 ? 2.875 -35.094 -8.016 1 94.25 218 GLU A C 1
ATOM 1689 O O . GLU A 1 218 ? 2.359 -34.406 -8.883 1 94.25 218 GLU A O 1
ATOM 1694 N N . ALA A 1 219 ? 2.357 -35.25 -6.84 1 94.38 219 ALA A N 1
ATOM 1695 C CA . ALA A 1 219 ? 1.099 -34.594 -6.496 1 94.38 219 ALA A CA 1
ATOM 1696 C C . ALA A 1 219 ? 1.254 -33.062 -6.5 1 94.38 219 ALA A C 1
ATOM 1698 O O . ALA A 1 219 ? 0.438 -32.375 -7.09 1 94.38 219 ALA A O 1
ATOM 1699 N N . SER A 1 220 ? 2.334 -32.594 -5.883 1 94.62 220 SER A N 1
ATOM 1700 C CA . SER A 1 220 ? 2.59 -31.156 -5.859 1 94.62 220 SER A CA 1
ATOM 1701 C C . SER A 1 220 ? 2.93 -30.641 -7.254 1 94.62 220 SER A C 1
ATOM 1703 O O . SER A 1 220 ? 2.494 -29.547 -7.641 1 94.62 220 SER A O 1
ATOM 1705 N N . ILE A 1 221 ? 3.654 -31.391 -7.961 1 93.75 221 ILE A N 1
ATOM 1706 C CA . ILE A 1 221 ? 4.016 -31 -9.312 1 93.75 221 ILE A CA 1
ATOM 1707 C C . ILE A 1 221 ? 2.754 -30.844 -10.164 1 93.75 221 ILE A C 1
ATOM 1709 O O . ILE A 1 221 ? 2.58 -29.844 -10.859 1 93.75 221 ILE A O 1
ATOM 1713 N N . ALA A 1 222 ? 1.871 -31.828 -10.039 1 91.25 222 ALA A N 1
ATOM 1714 C CA . ALA A 1 222 ? 0.633 -31.781 -10.812 1 91.25 222 ALA A CA 1
ATOM 1715 C C . ALA A 1 222 ? -0.223 -30.594 -10.422 1 91.25 222 ALA A C 1
ATOM 1717 O O . ALA A 1 222 ? -0.877 -29.969 -11.266 1 91.25 222 ALA A O 1
ATOM 1718 N N . ARG A 1 223 ? -0.208 -30.234 -9.211 1 92.44 223 ARG A N 1
ATOM 1719 C CA . ARG A 1 223 ? -0.996 -29.125 -8.672 1 92.44 223 ARG A CA 1
ATOM 1720 C C . ARG A 1 223 ? -0.534 -27.797 -9.242 1 92.44 223 ARG A C 1
ATOM 1722 O O . ARG A 1 223 ? -1.354 -26.922 -9.539 1 92.44 223 ARG A O 1
ATOM 1729 N N . PHE A 1 224 ? 0.754 -27.688 -9.391 1 92.56 224 PHE A N 1
ATOM 1730 C CA . PHE A 1 224 ? 1.271 -26.359 -9.664 1 92.56 224 PHE A CA 1
ATOM 1731 C C . PHE A 1 224 ? 1.713 -26.234 -11.117 1 92.56 224 PHE A C 1
ATOM 1733 O O . PHE A 1 224 ? 1.898 -25.125 -11.633 1 92.56 224 PHE A O 1
ATOM 1740 N N . LEU A 1 225 ? 1.822 -27.281 -11.836 1 89.44 225 LEU A N 1
ATOM 1741 C CA . LEU A 1 225 ? 2.344 -27.312 -13.203 1 89.44 225 LEU A CA 1
ATOM 1742 C C . LEU A 1 225 ? 1.499 -26.438 -14.125 1 89.44 225 LEU A C 1
ATOM 1744 O O . LEU A 1 225 ? 2.035 -25.734 -14.984 1 89.44 225 LEU A O 1
ATOM 1748 N N . PRO A 1 226 ? 0.17 -26.391 -13.945 1 83.25 226 PRO A N 1
ATOM 1749 C CA . PRO A 1 226 ? -0.643 -25.562 -14.836 1 83.25 226 PRO A CA 1
ATOM 1750 C C . PRO A 1 226 ? -0.362 -24.078 -14.672 1 83.25 226 PRO A C 1
ATOM 1752 O O . PRO A 1 226 ? -0.812 -23.266 -15.484 1 83.25 226 PRO A O 1
ATOM 1755 N N . HIS A 1 227 ? 0.364 -23.719 -13.617 1 86.19 227 HIS A N 1
ATOM 1756 C CA . HIS A 1 227 ? 0.526 -22.312 -13.281 1 86.19 227 HIS A CA 1
ATOM 1757 C C . HIS A 1 227 ? 1.975 -21.859 -13.453 1 86.19 227 HIS A C 1
ATOM 1759 O O . HIS A 1 227 ? 2.391 -20.859 -12.883 1 86.19 227 HIS A O 1
ATOM 1765 N N . VAL A 1 228 ? 2.85 -22.688 -14.047 1 84.88 228 VAL A N 1
ATOM 1766 C CA . VAL A 1 228 ? 4.227 -22.281 -14.32 1 84.88 228 VAL A CA 1
ATOM 1767 C C . VAL A 1 228 ? 4.293 -21.547 -15.648 1 84.88 228 VAL A C 1
ATOM 1769 O O . VAL A 1 228 ? 3.434 -21.719 -16.516 1 84.88 228 VAL A O 1
ATOM 1772 N N . GLY A 1 229 ? 5.27 -20.547 -15.633 1 71.12 229 GLY A N 1
ATOM 1773 C CA . GLY A 1 229 ? 5.438 -19.766 -16.844 1 71.12 229 GLY A CA 1
ATOM 1774 C C . GLY A 1 229 ? 6.062 -20.547 -17.984 1 71.12 229 GLY A C 1
ATOM 1775 O O . GLY A 1 229 ? 6.668 -21.594 -17.766 1 71.12 229 GLY A O 1
ATOM 1776 N N . SER A 1 230 ? 5.586 -20.328 -19.109 1 55.78 230 SER A N 1
ATOM 1777 C CA . SER A 1 230 ? 6.133 -21.016 -20.281 1 55.78 230 SER A CA 1
ATOM 1778 C C . SER A 1 230 ? 7.645 -20.828 -20.375 1 55.78 230 SER A C 1
ATOM 1780 O O . SER A 1 230 ? 8.188 -19.875 -19.844 1 55.78 230 SER A O 1
ATOM 1782 N N . ASP A 1 231 ? 8.43 -22.016 -20.453 1 46.62 231 ASP A N 1
ATOM 1783 C CA . ASP A 1 231 ? 9.867 -22.141 -20.688 1 46.62 231 ASP A CA 1
ATOM 1784 C C . ASP A 1 231 ? 10.414 -20.922 -21.438 1 46.62 231 ASP A C 1
ATOM 1786 O O . ASP A 1 231 ? 11.531 -20.953 -21.953 1 46.62 231 ASP A O 1
ATOM 1790 N N . ALA A 1 232 ? 9.797 -19.922 -21.641 1 37.59 232 ALA A N 1
ATOM 1791 C CA . ALA A 1 232 ? 10.484 -19 -22.547 1 37.59 232 ALA A CA 1
ATOM 1792 C C . ALA A 1 232 ? 11.562 -18.203 -21.812 1 37.59 232 ALA A C 1
ATOM 1794 O O . ALA A 1 232 ? 11.297 -17.609 -20.766 1 37.59 232 ALA A O 1
ATOM 1795 N N . SER A 1 233 ? 12.711 -18.766 -21.703 1 35.75 233 SER A N 1
ATOM 1796 C CA . SER A 1 233 ? 14.008 -18.188 -21.344 1 35.75 233 SER A CA 1
ATOM 1797 C C . SER A 1 233 ? 14.055 -16.703 -21.641 1 35.75 233 SER A C 1
ATOM 1799 O O . SER A 1 233 ? 13.781 -16.266 -22.766 1 35.75 233 SER A O 1
ATOM 1801 N N . HIS A 1 234 ? 13.578 -15.797 -20.781 1 33.56 234 HIS A N 1
ATOM 1802 C CA . HIS A 1 234 ? 14.18 -14.484 -20.984 1 33.56 234 HIS A CA 1
ATOM 1803 C C . HIS A 1 234 ? 15.648 -14.477 -20.594 1 33.56 234 HIS A C 1
ATOM 1805 O O . HIS A 1 234 ? 16.047 -15.172 -19.656 1 33.56 234 HIS A O 1
ATOM 1811 N N . MET B 1 1 ? -24.875 9.75 -1.341 1 28.7 1 MET B N 1
ATOM 1812 C CA . MET B 1 1 ? -23.688 9.023 -1.778 1 28.7 1 MET B CA 1
ATOM 1813 C C . MET B 1 1 ? -23.125 8.18 -0.646 1 28.7 1 MET B C 1
ATOM 1815 O O . MET B 1 1 ? -22.922 8.672 0.467 1 28.7 1 MET B O 1
ATOM 1819 N N . SER B 1 2 ? -23.547 7.02 -0.508 1 36.19 2 SER B N 1
ATOM 1820 C CA . SER B 1 2 ? -23.266 6.199 0.667 1 36.19 2 SER B CA 1
ATOM 1821 C C . SER B 1 2 ? -21.828 6.387 1.135 1 36.19 2 SER B C 1
ATOM 1823 O O . SER B 1 2 ? -20.891 6.301 0.336 1 36.19 2 SER B O 1
ATOM 1825 N N . LEU B 1 3 ? -21.703 7.188 2.115 1 42.66 3 LEU B N 1
ATOM 1826 C CA . LEU B 1 3 ? -20.438 7.523 2.777 1 42.66 3 LEU B CA 1
ATOM 1827 C C . LEU B 1 3 ? -19.562 6.289 2.93 1 42.66 3 LEU B C 1
ATOM 1829 O O . LEU B 1 3 ? -20.031 5.242 3.385 1 42.66 3 LEU B O 1
ATOM 1833 N N . ASP B 1 4 ? -18.766 6.016 1.999 1 48.31 4 ASP B N 1
ATOM 1834 C CA . ASP B 1 4 ? -17.859 4.875 1.927 1 48.31 4 ASP B CA 1
ATOM 1835 C C . ASP B 1 4 ? -17.141 4.66 3.254 1 48.31 4 ASP B C 1
ATOM 1837 O O . ASP B 1 4 ? -15.969 5.02 3.393 1 48.31 4 ASP B O 1
ATOM 1841 N N . HIS B 1 5 ? -18.094 4.645 4.352 1 52.81 5 HIS B N 1
ATOM 1842 C CA . HIS B 1 5 ? -17.547 4.254 5.648 1 52.81 5 HIS B CA 1
ATOM 1843 C C . HIS B 1 5 ? -16.984 2.836 5.605 1 52.81 5 HIS B C 1
ATOM 1845 O O . HIS B 1 5 ? -17.453 2.004 4.82 1 52.81 5 HIS B O 1
ATOM 1851 N N . SER B 1 6 ? -15.898 2.721 6.305 1 66.62 6 SER B N 1
ATOM 1852 C CA . SER B 1 6 ? -15.281 1.4 6.418 1 66.62 6 SER B CA 1
ATOM 1853 C C . SER B 1 6 ? -16.281 0.365 6.914 1 66.62 6 SER B C 1
ATOM 1855 O O . SER B 1 6 ? -17.078 0.647 7.809 1 66.62 6 SER B O 1
ATOM 1857 N N . LYS B 1 7 ? -16.391 -0.66 6.301 1 71.38 7 LYS B N 1
ATOM 1858 C CA . LYS B 1 7 ? -17.266 -1.749 6.707 1 71.38 7 LYS B CA 1
ATOM 1859 C C . LYS B 1 7 ? -16.891 -2.279 8.086 1 71.38 7 LYS B C 1
ATOM 1861 O O . LYS B 1 7 ? -17.766 -2.678 8.867 1 71.38 7 LYS B O 1
ATOM 1866 N N . GLN B 1 8 ? -15.711 -2.199 8.391 1 83.62 8 GLN B N 1
ATOM 1867 C CA . GLN B 1 8 ? -15.25 -2.67 9.695 1 83.62 8 GLN B CA 1
ATOM 1868 C C . GLN B 1 8 ? -15.141 -1.519 10.688 1 83.62 8 GLN B C 1
ATOM 1870 O O . GLN B 1 8 ? -14.672 -0.434 10.336 1 83.62 8 GLN B O 1
ATOM 1875 N N . ALA B 1 9 ? -15.625 -1.809 11.898 1 88.81 9 ALA B N 1
ATOM 1876 C CA . ALA B 1 9 ? -15.516 -0.804 12.953 1 88.81 9 ALA B CA 1
ATOM 1877 C C . ALA B 1 9 ? -14.055 -0.543 13.312 1 88.81 9 ALA B C 1
ATOM 1879 O O . ALA B 1 9 ? -13.234 -1.461 13.297 1 88.81 9 ALA B O 1
ATOM 1880 N N . ASN B 1 10 ? -13.789 0.694 13.688 1 90.38 10 ASN B N 1
ATOM 1881 C CA . ASN B 1 10 ? -12.438 1.075 14.078 1 90.38 10 ASN B CA 1
ATOM 1882 C C . ASN B 1 10 ? -11.922 0.221 15.234 1 90.38 10 ASN B C 1
ATOM 1884 O O . ASN B 1 10 ? -10.766 -0.201 15.234 1 90.38 10 ASN B O 1
ATOM 1888 N N . SER B 1 11 ? -12.836 -0.023 16.188 1 89.62 11 SER B N 1
ATOM 1889 C CA . SER B 1 11 ? -12.43 -0.834 17.328 1 89.62 11 SER B CA 1
ATOM 1890 C C . SER B 1 11 ? -12.031 -2.24 16.891 1 89.62 11 SER B C 1
ATOM 1892 O O . SER B 1 11 ? -11.094 -2.824 17.438 1 89.62 11 SER B O 1
ATOM 1894 N N . ASP B 1 12 ? -12.742 -2.77 15.938 1 91.12 12 ASP B N 1
ATOM 1895 C CA . ASP B 1 12 ? -12.414 -4.09 15.406 1 91.12 12 ASP B CA 1
ATOM 1896 C C . ASP B 1 12 ? -11.078 -4.066 14.672 1 91.12 12 ASP B C 1
ATOM 1898 O O . ASP B 1 12 ? -10.281 -5 14.781 1 91.12 12 ASP B O 1
ATOM 1902 N N . LEU B 1 13 ? -10.852 -3.023 13.898 1 92.31 13 LEU B N 1
ATOM 1903 C CA . LEU B 1 13 ? -9.586 -2.877 13.18 1 92.31 13 LEU B CA 1
ATOM 1904 C C . LEU B 1 13 ? -8.422 -2.773 14.156 1 92.31 13 LEU B C 1
ATOM 1906 O O . LEU B 1 13 ? -7.387 -3.422 13.969 1 92.31 13 LEU B O 1
ATOM 1910 N N . ILE B 1 14 ? -8.586 -1.942 15.18 1 91.69 14 ILE B N 1
ATOM 1911 C CA . ILE B 1 14 ? -7.547 -1.732 16.172 1 91.69 14 ILE B CA 1
ATOM 1912 C C . ILE B 1 14 ? -7.184 -3.062 16.828 1 91.69 14 ILE B C 1
ATOM 1914 O O . ILE B 1 14 ? -6 -3.385 16.984 1 91.69 14 ILE B O 1
ATOM 1918 N N . LYS B 1 15 ? -8.188 -3.803 17.141 1 92.62 15 LYS B N 1
ATOM 1919 C CA . LYS B 1 15 ? -7.969 -5.094 17.781 1 92.62 15 LYS B CA 1
ATOM 1920 C C . LYS B 1 15 ? -7.34 -6.094 16.812 1 92.62 15 LYS B C 1
ATOM 1922 O O . LYS B 1 15 ? -6.316 -6.711 17.125 1 92.62 15 LYS B O 1
ATOM 1927 N N . ALA B 1 16 ? -7.902 -6.25 15.68 1 93.12 16 ALA B N 1
ATOM 1928 C CA . ALA B 1 16 ? -7.484 -7.27 14.719 1 93.12 16 ALA B CA 1
ATOM 1929 C C . ALA B 1 16 ? -6.062 -7.008 14.227 1 93.12 16 ALA B C 1
ATOM 1931 O O . ALA B 1 16 ? -5.297 -7.949 13.992 1 93.12 16 ALA B O 1
ATOM 1932 N N . LEU B 1 17 ? -5.695 -5.707 14.039 1 94.62 17 LEU B N 1
ATOM 1933 C CA . LEU B 1 17 ? -4.391 -5.344 13.5 1 94.62 17 LEU B CA 1
ATOM 1934 C C . LEU B 1 17 ? -3.41 -5.016 14.617 1 94.62 17 LEU B C 1
ATOM 1936 O O . LEU B 1 17 ? -2.262 -4.652 14.352 1 94.62 17 LEU B O 1
ATOM 1940 N N . LYS B 1 18 ? -3.859 -5.125 15.844 1 93.69 18 LYS B N 1
ATOM 1941 C CA . LYS B 1 18 ? -3.043 -4.855 17.016 1 93.69 18 LYS B CA 1
ATOM 1942 C C . LYS B 1 18 ? -2.424 -3.461 16.953 1 93.69 18 LYS B C 1
ATOM 1944 O O . LYS B 1 18 ? -1.222 -3.297 17.172 1 93.69 18 LYS B O 1
ATOM 1949 N N . LEU B 1 19 ? -3.258 -2.539 16.594 1 92.19 19 LEU B N 1
ATOM 1950 C CA . LEU B 1 19 ? -2.799 -1.16 16.484 1 92.19 19 LEU B CA 1
ATOM 1951 C C . LEU B 1 19 ? -2.605 -0.536 17.859 1 92.19 19 LEU B C 1
ATOM 1953 O O . LEU B 1 19 ? -3.355 -0.835 18.797 1 92.19 19 LEU B O 1
ATOM 1957 N N . GLU B 1 20 ? -1.593 0.31 17.938 1 87.38 20 GLU B N 1
ATOM 1958 C CA . GLU B 1 20 ? -1.316 1.088 19.141 1 87.38 20 GLU B CA 1
ATOM 1959 C C . GLU B 1 20 ? -1.387 2.586 18.859 1 87.38 20 GLU B C 1
ATOM 1961 O O . GLU B 1 20 ? -1.265 3.012 17.719 1 87.38 20 GLU B O 1
ATOM 1966 N N . PRO B 1 21 ? -1.678 3.359 19.875 1 82.31 21 PRO B N 1
ATOM 1967 C CA . PRO B 1 21 ? -1.727 4.805 19.641 1 82.31 21 PRO B CA 1
ATOM 1968 C C . PRO B 1 21 ? -0.443 5.344 19.031 1 82.31 21 PRO B C 1
ATOM 1970 O O . PRO B 1 21 ? 0.654 4.91 19.391 1 82.31 21 PRO B O 1
ATOM 1973 N N . HIS B 1 22 ? -0.636 6.168 18.031 1 81.81 22 HIS B N 1
ATOM 1974 C CA . HIS B 1 22 ? 0.482 6.828 17.359 1 81.81 22 HIS B CA 1
ATOM 1975 C C . HIS B 1 22 ? 0.775 8.188 18 1 81.81 22 HIS B C 1
ATOM 1977 O O . HIS B 1 22 ? -0.148 8.922 18.344 1 81.81 22 HIS B O 1
ATOM 1983 N N . PRO B 1 23 ? 2.014 8.625 18.031 1 67.25 23 PRO B N 1
ATOM 1984 C CA . PRO B 1 23 ? 2.373 9.906 18.641 1 67.25 23 PRO B CA 1
ATOM 1985 C C . PRO B 1 23 ? 1.714 11.094 17.953 1 67.25 23 PRO B C 1
ATOM 1987 O O . PRO B 1 23 ? 1.412 12.102 18.594 1 67.25 23 PRO B O 1
ATOM 1990 N N . GLU B 1 24 ? 1.432 11.016 16.75 1 66.06 24 GLU B N 1
ATOM 1991 C CA . GLU B 1 24 ? 0.873 12.117 15.977 1 66.06 24 GLU B CA 1
ATOM 1992 C C . GLU B 1 24 ? -0.648 12.023 15.898 1 66.06 24 GLU B C 1
ATOM 1994 O O . GLU B 1 24 ? -1.285 12.781 15.164 1 66.06 24 GLU B O 1
ATOM 1999 N N . GLY B 1 25 ? -1.217 11.094 16.609 1 73.69 25 GLY B N 1
ATOM 2000 C CA . GLY B 1 25 ? -2.643 10.836 16.484 1 73.69 25 GLY B CA 1
ATOM 2001 C C . GLY B 1 25 ? -2.961 9.57 15.711 1 73.69 25 GLY B C 1
ATOM 2002 O O . GLY B 1 25 ? -2.17 9.133 14.875 1 73.69 25 GLY B O 1
ATOM 2003 N N . GLY B 1 26 ? -4.035 9.062 16.031 1 85.62 26 GLY B N 1
ATOM 2004 C CA . GLY B 1 26 ? -4.43 7.812 15.398 1 85.62 26 GLY B CA 1
ATOM 2005 C C . GLY B 1 26 ? -3.789 6.59 16.031 1 85.62 26 GLY B C 1
ATOM 2006 O O . GLY B 1 26 ? -3.4 6.621 17.203 1 85.62 26 GLY B O 1
ATOM 2007 N N . TYR B 1 27 ? -3.82 5.551 15.273 1 88.81 27 TYR B N 1
ATOM 2008 C CA . TYR B 1 27 ? -3.287 4.266 15.711 1 88.81 27 TYR B CA 1
ATOM 2009 C C . TYR B 1 27 ? -2.371 3.666 14.648 1 88.81 27 TYR B C 1
ATOM 2011 O O . TYR B 1 27 ? -2.525 3.941 13.461 1 88.81 27 TYR B O 1
ATOM 2019 N N . PHE B 1 28 ? -1.4 2.969 15.148 1 92.25 28 PHE B N 1
ATOM 2020 C CA . PHE B 1 28 ? -0.49 2.395 14.164 1 92.25 28 PHE B CA 1
ATOM 2021 C C . PHE B 1 28 ? 0.146 1.115 14.703 1 92.25 28 PHE B C 1
ATOM 2023 O O . PHE B 1 28 ? -0.009 0.782 15.875 1 92.25 28 PHE B O 1
ATOM 2030 N N . THR B 1 29 ? 0.768 0.354 13.844 1 94.06 29 THR B N 1
ATOM 2031 C CA . THR B 1 29 ? 1.663 -0.753 14.164 1 94.06 29 THR B CA 1
ATOM 2032 C C . THR B 1 29 ? 2.746 -0.897 13.094 1 94.06 29 THR B C 1
ATOM 2034 O O . THR B 1 29 ? 2.498 -0.655 11.914 1 94.06 29 THR B O 1
ATOM 2037 N N . LEU B 1 30 ? 3.973 -1.248 13.57 1 89.62 30 LEU B N 1
ATOM 2038 C CA . LEU B 1 30 ? 5.047 -1.544 12.633 1 89.62 30 LEU B CA 1
ATOM 2039 C C . LEU B 1 30 ? 4.812 -2.883 11.938 1 89.62 30 LEU B C 1
ATOM 2041 O O . LEU B 1 30 ? 4.609 -3.902 12.602 1 89.62 30 LEU B O 1
ATOM 2045 N N . GLY B 1 31 ? 4.742 -2.84 10.633 1 87.94 31 GLY B N 1
ATOM 2046 C CA . GLY B 1 31 ? 4.535 -4.047 9.852 1 87.94 31 GLY B CA 1
ATOM 2047 C C . GLY B 1 31 ? 5.832 -4.723 9.445 1 87.94 31 GLY B C 1
ATOM 2048 O O . GLY B 1 31 ? 5.988 -5.934 9.617 1 87.94 31 GLY B O 1
ATOM 2049 N N . TRP B 1 32 ? 6.719 -3.986 8.789 1 89.38 32 TRP B N 1
ATOM 2050 C CA . TRP B 1 32 ? 7.957 -4.535 8.25 1 89.38 32 TRP B CA 1
ATOM 2051 C C . TRP B 1 32 ? 9.062 -3.484 8.258 1 89.38 32 TRP B C 1
ATOM 2053 O O . TRP B 1 32 ? 8.82 -2.311 7.973 1 89.38 32 TRP B O 1
ATOM 2063 N N . LEU B 1 33 ? 10.219 -3.949 8.68 1 86.31 33 LEU B N 1
ATOM 2064 C CA . LEU B 1 33 ? 11.453 -3.186 8.562 1 86.31 33 LEU B CA 1
ATOM 2065 C C . LEU B 1 33 ? 12.516 -3.986 7.812 1 86.31 33 LEU B C 1
ATOM 2067 O O . LEU B 1 33 ? 12.914 -5.066 8.258 1 86.31 33 LEU B O 1
ATOM 2071 N N . GLY B 1 34 ? 12.914 -3.408 6.68 1 82.25 34 GLY B N 1
ATOM 2072 C CA . GLY B 1 34 ? 13.93 -4.094 5.902 1 82.25 34 GLY B CA 1
ATOM 2073 C C . GLY B 1 34 ? 15.25 -4.238 6.637 1 82.25 34 GLY B C 1
ATOM 2074 O O . GLY B 1 34 ? 15.719 -3.293 7.273 1 82.25 34 GLY B O 1
ATOM 2075 N N . GLU B 1 35 ? 15.82 -5.395 6.582 1 77.44 35 GLU B N 1
ATOM 2076 C CA . GLU B 1 35 ? 17.031 -5.688 7.336 1 77.44 35 GLU B CA 1
ATOM 2077 C C . GLU B 1 35 ? 18.281 -5.164 6.613 1 77.44 35 GLU B C 1
ATOM 2079 O O . GLU B 1 35 ? 19.266 -4.809 7.25 1 77.44 35 GLU B O 1
ATOM 2084 N N . GLN B 1 36 ? 18.188 -5.16 5.324 1 77.5 36 GLN B N 1
ATOM 2085 C CA . GLN B 1 36 ? 19.344 -4.688 4.562 1 77.5 36 GLN B CA 1
ATOM 2086 C C . GLN B 1 36 ? 19.5 -3.178 4.695 1 77.5 36 GLN B C 1
ATOM 2088 O O . GLN B 1 36 ? 18.562 -2.422 4.469 1 77.5 36 GLN B O 1
ATOM 2093 N N . LYS B 1 37 ? 20.734 -2.84 5.078 1 80.44 37 LYS B N 1
ATOM 2094 C CA . LYS B 1 37 ? 21.031 -1.416 5.242 1 80.44 37 LYS B CA 1
ATOM 2095 C C . LYS B 1 37 ? 21.516 -0.8 3.932 1 80.44 37 LYS B C 1
ATOM 2097 O O . LYS B 1 37 ? 22.266 -1.428 3.189 1 80.44 37 LYS B O 1
ATOM 2102 N N . VAL B 1 38 ? 21.031 0.377 3.646 1 78 38 VAL B N 1
ATOM 2103 C CA . VAL B 1 38 ? 21.438 1.089 2.438 1 78 38 VAL B CA 1
ATOM 2104 C C . VAL B 1 38 ? 21.938 2.486 2.803 1 78 38 VAL B C 1
ATOM 2106 O O . VAL B 1 38 ? 21.547 3.043 3.83 1 78 38 VAL B O 1
ATOM 2109 N N . PRO B 1 39 ? 22.844 2.861 1.968 1 75.19 39 PRO B N 1
ATOM 2110 C CA . PRO B 1 39 ? 23.188 4.273 2.145 1 75.19 39 PRO B CA 1
ATOM 2111 C C . PRO B 1 39 ? 22.016 5.211 1.882 1 75.19 39 PRO B C 1
ATOM 2113 O O . PRO B 1 39 ? 21.125 4.895 1.076 1 75.19 39 PRO B O 1
ATOM 2116 N N . THR B 1 40 ? 22.016 6.211 2.721 1 72.81 40 THR B N 1
ATOM 2117 C CA . THR B 1 40 ? 20.984 7.219 2.496 1 72.81 40 THR B CA 1
ATOM 2118 C C . THR B 1 40 ? 21.578 8.484 1.896 1 72.81 40 THR B C 1
ATOM 2120 O O . THR B 1 40 ? 22.75 8.797 2.141 1 72.81 40 THR B O 1
ATOM 2123 N N . PRO B 1 41 ? 20.797 9.078 1.058 1 67.25 41 PRO B N 1
ATOM 2124 C CA . PRO B 1 41 ? 21.297 10.344 0.503 1 67.25 41 PRO B CA 1
ATOM 2125 C C . PRO B 1 41 ? 21.453 11.43 1.562 1 67.25 41 PRO B C 1
ATOM 2127 O O . PRO B 1 41 ? 22.047 12.477 1.29 1 67.25 41 PRO B O 1
ATOM 2130 N N . PHE B 1 42 ? 21.031 11.078 2.754 1 69.31 42 PHE B N 1
ATOM 2131 C CA . PHE B 1 42 ? 20.938 12.125 3.766 1 69.31 42 PHE B CA 1
ATOM 2132 C C . PHE B 1 42 ? 22.156 12.109 4.672 1 69.31 42 PHE B C 1
ATOM 2134 O O . PHE B 1 42 ? 22.438 13.086 5.371 1 69.31 42 PHE B O 1
ATOM 2141 N N . VAL B 1 43 ? 22.609 10.93 4.852 1 63.25 43 VAL B N 1
ATOM 2142 C CA . VAL B 1 43 ? 23.75 10.781 5.762 1 63.25 43 VAL B CA 1
ATOM 2143 C C . VAL B 1 43 ? 24.969 10.305 4.992 1 63.25 43 VAL B C 1
ATOM 2145 O O . VAL B 1 43 ? 24.891 9.367 4.195 1 63.25 43 VAL B O 1
ATOM 2148 N N . ALA B 1 44 ? 25.969 11.125 5.035 1 61.91 44 ALA B N 1
ATOM 2149 C CA . ALA B 1 44 ? 27.25 10.773 4.402 1 61.91 44 ALA B CA 1
ATOM 2150 C C . ALA B 1 44 ? 27.844 9.531 5.043 1 61.91 44 ALA B C 1
ATOM 2152 O O . ALA B 1 44 ? 27.766 9.352 6.258 1 61.91 44 ALA B O 1
ATOM 2153 N N . ASP B 1 45 ? 28.422 8.539 4.203 1 57.03 45 ASP B N 1
ATOM 2154 C CA . ASP B 1 45 ? 29.484 7.559 4.449 1 57.03 45 ASP B CA 1
ATOM 2155 C C . ASP B 1 45 ? 28.938 6.344 5.195 1 57.03 45 ASP B C 1
ATOM 2157 O O . ASP B 1 45 ? 29.688 5.422 5.523 1 57.03 45 ASP B O 1
ATOM 2161 N N . SER B 1 46 ? 27.719 6.16 5.684 1 58.34 46 SER B N 1
ATOM 2162 C CA . SER B 1 46 ? 27.453 4.898 6.355 1 58.34 46 SER B CA 1
ATOM 2163 C C . SER B 1 46 ? 26.016 4.438 6.109 1 58.34 46 SER B C 1
ATOM 2165 O O . SER B 1 46 ? 25.078 5.238 6.16 1 58.34 46 SER B O 1
ATOM 2167 N N . PRO B 1 47 ? 25.938 3.244 5.328 1 61.06 47 PRO B N 1
A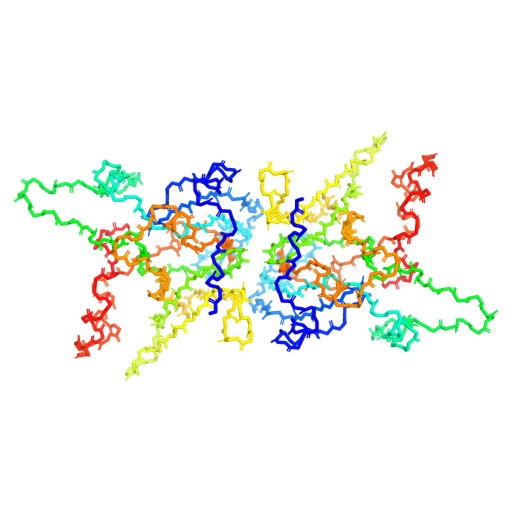TOM 2168 C CA . PRO B 1 47 ? 24.594 2.674 5.254 1 61.06 47 PRO B CA 1
ATOM 2169 C C . PRO B 1 47 ? 23.891 2.65 6.609 1 61.06 47 PRO B C 1
ATOM 2171 O O . PRO B 1 47 ? 24.375 2.02 7.551 1 61.06 47 PRO B O 1
ATOM 2174 N N . SER B 1 48 ? 22.812 3.539 6.613 1 78.44 48 SER B N 1
ATOM 2175 C CA . SER B 1 48 ? 22.359 3.688 7.992 1 78.44 48 SER B CA 1
ATOM 2176 C C . SER B 1 48 ? 20.859 3.441 8.102 1 78.44 48 SER B C 1
ATOM 2178 O O . SER B 1 48 ? 20.312 3.365 9.211 1 78.44 48 SER B O 1
ATOM 2180 N N . ARG B 1 49 ? 20.312 3.219 6.91 1 85.69 49 ARG B N 1
ATOM 2181 C CA . ARG B 1 49 ? 18.891 2.988 7.027 1 85.69 49 ARG B CA 1
ATOM 2182 C C . ARG B 1 49 ? 18.5 1.642 6.426 1 85.69 49 ARG B C 1
ATOM 2184 O O . ARG B 1 49 ? 19.141 1.161 5.492 1 85.69 49 ARG B O 1
ATOM 2191 N N . GLY B 1 50 ? 17.5 1.062 6.977 1 85.75 50 GLY B N 1
ATOM 2192 C CA . GLY B 1 50 ? 16.906 -0.062 6.266 1 85.75 50 GLY B CA 1
ATOM 2193 C C . GLY B 1 50 ? 16.375 0.315 4.898 1 85.75 50 GLY B C 1
ATOM 2194 O O . GLY B 1 50 ? 16.156 1.495 4.613 1 85.75 50 GLY B O 1
ATOM 2195 N N . LEU B 1 51 ? 16.234 -0.675 4.043 1 85.06 51 LEU B N 1
ATOM 2196 C CA . LEU B 1 51 ? 15.75 -0.431 2.688 1 85.06 51 LEU B CA 1
ATOM 2197 C C . LEU B 1 51 ? 14.391 0.263 2.713 1 85.06 51 LEU B C 1
ATOM 2199 O O . LEU B 1 51 ? 14.133 1.156 1.903 1 85.06 51 LEU B O 1
ATOM 2203 N N . ALA B 1 52 ? 13.586 -0.24 3.656 1 91.88 52 ALA B N 1
ATOM 2204 C CA . ALA B 1 52 ? 12.258 0.344 3.781 1 91.88 52 ALA B CA 1
ATOM 2205 C C . ALA B 1 52 ? 11.602 -0.061 5.098 1 91.88 52 ALA B C 1
ATOM 2207 O O . ALA B 1 52 ? 12.078 -0.967 5.785 1 91.88 52 ALA B O 1
ATOM 2208 N N . SER B 1 53 ? 10.617 0.608 5.496 1 94.56 53 SER B N 1
ATOM 2209 C CA . SER B 1 53 ? 9.75 0.235 6.605 1 94.56 53 SER B CA 1
ATOM 2210 C C . SER B 1 53 ? 8.281 0.436 6.254 1 94.56 53 SER B C 1
ATOM 2212 O O . SER B 1 53 ? 7.949 1.262 5.402 1 94.56 53 SER B O 1
ATOM 2214 N N . THR B 1 54 ? 7.449 -0.364 6.805 1 96.62 54 THR B N 1
ATOM 2215 C CA . THR B 1 54 ? 6.016 -0.26 6.574 1 96.62 54 THR B CA 1
ATOM 2216 C C . THR B 1 54 ? 5.254 -0.212 7.895 1 96.62 54 THR B C 1
ATOM 2218 O O . THR B 1 54 ? 5.582 -0.944 8.836 1 96.62 54 THR B O 1
ATOM 2221 N N . ILE B 1 55 ? 4.254 0.638 7.996 1 96.44 55 ILE B N 1
ATOM 2222 C CA . ILE B 1 55 ? 3.326 0.638 9.125 1 96.44 55 ILE B CA 1
ATOM 2223 C C . ILE B 1 55 ? 1.89 0.565 8.609 1 96.44 55 ILE B C 1
ATOM 2225 O O . ILE B 1 55 ? 1.615 0.917 7.461 1 96.44 55 ILE B O 1
ATOM 2229 N N . TYR B 1 56 ? 0.998 0.04 9.469 1 97.12 56 TYR B N 1
ATOM 2230 C CA . TYR B 1 56 ? -0.409 0.424 9.414 1 97.12 56 TYR B CA 1
ATOM 2231 C C . TYR B 1 56 ? -0.64 1.746 10.141 1 97.12 56 TYR B C 1
ATOM 2233 O O . TYR B 1 56 ? -0.018 2.014 11.172 1 97.12 56 TYR B O 1
ATOM 2241 N N . TYR B 1 57 ? -1.442 2.523 9.633 1 95.38 57 TYR B N 1
ATOM 2242 C CA . TYR B 1 57 ? -1.877 3.742 10.305 1 95.38 57 TYR B CA 1
ATOM 2243 C C . TYR B 1 57 ? -3.377 3.955 10.133 1 95.38 57 TYR B C 1
ATOM 2245 O O . TYR B 1 57 ? -3.895 3.891 9.016 1 95.38 57 TYR B O 1
ATOM 2253 N N . LEU B 1 58 ? -4.066 4.117 11.25 1 94.25 58 LEU B N 1
ATOM 2254 C CA . LEU B 1 58 ? -5.496 4.398 11.281 1 94.25 58 LEU B CA 1
ATOM 2255 C C . LEU B 1 58 ? -5.77 5.77 11.891 1 94.25 58 LEU B C 1
ATOM 2257 O O . LEU B 1 58 ? -5.527 5.984 13.078 1 94.25 58 LEU B O 1
ATOM 2261 N N . LEU B 1 59 ? -6.199 6.645 11.031 1 92.94 59 LEU B N 1
ATOM 2262 C CA . LEU B 1 59 ? -6.754 7.898 11.523 1 92.94 59 LEU B CA 1
ATOM 2263 C C . LEU B 1 59 ? -8.219 7.727 11.922 1 92.94 59 LEU B C 1
ATOM 2265 O O . LEU B 1 59 ? -9.047 7.324 11.102 1 92.94 59 LEU B O 1
ATOM 2269 N N . ALA B 1 60 ? -8.562 7.809 13.172 1 88.25 60 ALA B N 1
ATOM 2270 C CA . ALA B 1 60 ? -9.922 7.633 13.672 1 88.25 60 ALA B CA 1
ATOM 2271 C C . ALA B 1 60 ? -10.305 8.758 14.633 1 88.25 60 ALA B C 1
ATOM 2273 O O . ALA B 1 60 ? -9.438 9.484 15.125 1 88.25 60 ALA B O 1
ATOM 2274 N N . LEU B 1 61 ? -11.672 8.867 14.766 1 76.31 61 LEU B N 1
ATOM 2275 C CA . LEU B 1 61 ? -12.172 9.844 15.727 1 76.31 61 LEU B CA 1
ATOM 2276 C C . LEU B 1 61 ? -11.898 9.391 17.156 1 76.31 61 LEU B C 1
ATOM 2278 O O . LEU B 1 61 ? -12.055 8.211 17.484 1 76.31 61 LEU B O 1
ATOM 2282 N N . ARG B 1 62 ? -10.969 10.016 17.859 1 63.44 62 ARG B N 1
ATOM 2283 C CA . ARG B 1 62 ? -10.68 9.633 19.234 1 63.44 62 ARG B CA 1
ATOM 2284 C C . ARG B 1 62 ? -11.938 9.719 20.094 1 63.44 62 ARG B C 1
ATOM 2286 O O . ARG B 1 62 ? -12.727 10.648 19.953 1 63.44 62 ARG B O 1
ATOM 2293 N N . PRO B 1 63 ? -12.195 8.5 20.797 1 51.66 63 PRO B N 1
ATOM 2294 C CA . PRO B 1 63 ? -13.297 8.664 21.734 1 51.66 63 PRO B CA 1
ATOM 2295 C C . PRO B 1 63 ? -13.094 9.836 22.688 1 51.66 63 PRO B C 1
ATOM 2297 O O . PRO B 1 63 ? -11.961 10.156 23.047 1 51.66 63 PRO B O 1
ATOM 2300 N N . SER B 1 64 ? -14.109 10.711 22.734 1 45.22 64 SER B N 1
ATOM 2301 C CA . SER B 1 64 ? -14.094 11.836 23.656 1 45.22 64 SER B CA 1
ATOM 2302 C C . SER B 1 64 ? -13.508 11.438 25 1 45.22 64 SER B C 1
ATOM 2304 O O . SER B 1 64 ? -12.836 12.234 25.656 1 45.22 64 SER B O 1
ATOM 2306 N N . SER B 1 65 ? -13.977 10.32 25.516 1 43.22 65 SER B N 1
ATOM 2307 C CA . SER B 1 65 ? -13.57 9.906 26.859 1 43.22 65 SER B CA 1
ATOM 2308 C C . SER B 1 65 ? -12.078 9.625 26.922 1 43.22 65 SER B C 1
ATOM 2310 O O . SER B 1 65 ? -11.469 9.695 27.984 1 43.22 65 SER B O 1
ATOM 2312 N N . VAL B 1 66 ? -11.547 9.094 25.906 1 41.75 66 VAL B N 1
ATOM 2313 C CA . VAL B 1 66 ? -10.156 8.656 25.906 1 41.75 66 VAL B CA 1
ATOM 2314 C C . VAL B 1 66 ? -9.234 9.859 25.75 1 41.75 66 VAL B C 1
ATOM 2316 O O . VAL B 1 66 ? -8.023 9.758 25.984 1 41.75 66 VAL B O 1
ATOM 2319 N N . ILE B 1 67 ? -9.695 10.891 25.188 1 40.44 67 ILE B N 1
ATOM 2320 C CA . ILE B 1 67 ? -8.836 12.07 25.109 1 40.44 67 ILE B CA 1
ATOM 2321 C C . ILE B 1 67 ? -8.344 12.461 26.5 1 40.44 67 ILE B C 1
ATOM 2323 O O . ILE B 1 67 ? -7.215 12.93 26.656 1 40.44 67 ILE B O 1
ATOM 2327 N N . LYS B 1 68 ? -9.219 12.344 27.469 1 38.66 68 LYS B N 1
ATOM 2328 C CA . LYS B 1 68 ? -8.875 12.828 28.797 1 38.66 68 LYS B CA 1
ATOM 2329 C C . LYS B 1 68 ? -7.738 12.008 29.406 1 38.66 68 LYS B C 1
ATOM 2331 O O . LYS B 1 68 ? -6.961 12.508 30.219 1 38.66 68 LYS B O 1
ATOM 2336 N N . GLN B 1 69 ? -7.836 10.719 29.375 1 34.94 69 GLN B N 1
ATOM 2337 C CA . GLN B 1 69 ? -6.957 9.938 30.25 1 34.94 69 GLN B CA 1
ATOM 2338 C C . GLN B 1 69 ? -5.57 9.797 29.625 1 34.94 69 GLN B C 1
ATOM 2340 O O . GLN B 1 69 ? -4.562 9.797 30.328 1 34.94 69 GLN B O 1
ATOM 2345 N N . ASP B 1 70 ? -5.426 9.148 28.469 1 36.53 70 ASP B N 1
ATOM 2346 C CA . ASP B 1 70 ? -4.129 8.578 28.109 1 36.53 70 ASP B CA 1
ATOM 2347 C C . ASP B 1 70 ? -3.211 9.641 27.5 1 36.53 70 ASP B C 1
ATOM 2349 O O . ASP B 1 70 ? -3.393 10.039 26.359 1 36.53 70 ASP B O 1
ATOM 2353 N N . ALA B 1 71 ? -2.826 10.453 28.281 1 35.62 71 ALA B N 1
ATOM 2354 C CA . ALA B 1 71 ? -1.582 11.188 28.047 1 35.62 71 ALA B CA 1
ATOM 2355 C C . ALA B 1 71 ? -0.48 10.258 27.547 1 35.62 71 ALA B C 1
ATOM 2357 O O . ALA B 1 71 ? -0.09 9.312 28.25 1 35.62 71 ALA B O 1
ATOM 2358 N N . VAL B 1 72 ? -0.618 9.719 26.422 1 34.91 72 VAL B N 1
ATOM 2359 C CA . VAL B 1 72 ? 0.529 8.914 26.016 1 34.91 72 VAL B CA 1
ATOM 2360 C C . VAL B 1 72 ? 1.806 9.75 26.109 1 34.91 72 VAL B C 1
ATOM 2362 O O . VAL B 1 72 ? 1.895 10.836 25.531 1 34.91 72 VAL B O 1
ATOM 2365 N N . LYS B 1 73 ? 2.484 9.516 27.172 1 35.56 73 LYS B N 1
ATOM 2366 C CA . LYS B 1 73 ? 3.865 9.992 27.234 1 35.56 73 LYS B CA 1
ATOM 2367 C C . LYS B 1 73 ? 4.668 9.516 26.031 1 35.56 73 LYS B C 1
ATOM 2369 O O . LYS B 1 73 ? 4.715 8.32 25.75 1 35.56 73 LYS B O 1
ATOM 2374 N N . LEU B 1 74 ? 4.664 10.234 25.016 1 35.16 74 LEU B N 1
ATOM 2375 C CA . LEU B 1 74 ? 5.645 9.883 23.984 1 35.16 74 LEU B CA 1
ATOM 2376 C C . LEU B 1 74 ? 7.004 9.586 24.609 1 35.16 74 LEU B C 1
ATOM 2378 O O . LEU B 1 74 ? 7.504 10.367 25.422 1 35.16 74 LEU B O 1
ATOM 2382 N N . GLU B 1 75 ? 7.273 8.492 24.844 1 35.59 75 GLU B N 1
ATOM 2383 C CA . GLU B 1 75 ? 8.594 8.172 25.391 1 35.59 75 GLU B CA 1
ATOM 2384 C C . GLU B 1 75 ? 9.68 9.008 24.703 1 35.59 75 GLU B C 1
ATOM 2386 O O . GLU B 1 75 ? 9.719 9.109 23.484 1 35.59 75 GLU B O 1
ATOM 2391 N N . GLY B 1 76 ? 10.633 9.789 25.484 1 33.31 76 GLY B N 1
ATOM 2392 C CA . GLY B 1 76 ? 11.672 10.766 25.172 1 33.31 76 GLY B CA 1
ATOM 2393 C C . GLY B 1 76 ? 11.141 12.18 25.047 1 33.31 76 GLY B C 1
ATOM 2394 O O . GLY B 1 76 ? 11.883 13.102 24.719 1 33.31 76 GLY B O 1
ATOM 2395 N N . SER B 1 77 ? 9.828 12.219 24.797 1 33.31 77 SER B N 1
ATOM 2396 C CA . SER B 1 77 ? 9.258 13.562 24.891 1 33.31 77 SER B CA 1
ATOM 2397 C C . SER B 1 77 ? 8.57 13.781 26.234 1 33.31 77 SER B C 1
ATOM 2399 O O . SER B 1 77 ? 8.086 12.828 26.844 1 33.31 77 SER B O 1
ATOM 2401 N N . ASP B 1 78 ? 9 14.664 26.969 1 37.34 78 ASP B N 1
ATOM 2402 C CA . ASP B 1 78 ? 8.305 15.164 28.156 1 37.34 78 ASP B CA 1
ATOM 2403 C C . ASP B 1 78 ? 6.848 15.5 27.828 1 37.34 78 ASP B C 1
ATOM 2405 O O . ASP B 1 78 ? 6.125 16.031 28.672 1 37.34 78 ASP B O 1
ATOM 2409 N N . LEU B 1 79 ? 6.574 15.523 26.688 1 34.62 79 LEU B N 1
ATOM 2410 C CA . LEU B 1 79 ? 5.223 15.969 26.375 1 34.62 79 LEU B CA 1
ATOM 2411 C C . LEU B 1 79 ? 4.207 14.867 26.656 1 34.62 79 LEU B C 1
ATOM 2413 O O . LEU B 1 79 ? 4.438 13.703 26.297 1 34.62 79 LEU B O 1
ATOM 2417 N N . ALA B 1 80 ? 3.645 14.945 27.797 1 37.59 80 ALA B N 1
ATOM 2418 C CA . ALA B 1 80 ? 2.469 14.117 28.062 1 37.59 80 ALA B CA 1
ATOM 2419 C C . ALA B 1 80 ? 1.277 14.578 27.219 1 37.59 80 ALA B C 1
ATOM 2421 O O . ALA B 1 80 ? 0.97 15.773 27.172 1 37.59 80 ALA B O 1
ATOM 2422 N N . VAL B 1 81 ? 1.004 13.906 26.172 1 37.28 81 VAL B N 1
ATOM 2423 C CA . VAL B 1 81 ? -0.273 14.117 25.5 1 37.28 81 VAL B CA 1
ATOM 2424 C C . VAL B 1 81 ? -1.417 13.945 26.5 1 37.28 81 VAL B C 1
ATOM 2426 O O . VAL B 1 81 ? -1.518 12.914 27.156 1 37.28 81 VAL B O 1
ATOM 2429 N N . GLY B 1 82 ? -2.076 15.055 26.938 1 37.84 82 GLY B N 1
ATOM 2430 C CA . GLY B 1 82 ? -3.223 15.117 27.828 1 37.84 82 GLY B CA 1
ATOM 2431 C C . GLY B 1 82 ? -2.902 15.758 29.172 1 37.84 82 GLY B C 1
ATOM 2432 O O . GLY B 1 82 ? -3.707 15.695 30.109 1 37.84 82 GLY B O 1
ATOM 2433 N N . GLU B 1 83 ? -1.63 16.031 29.453 1 38.5 83 GLU B N 1
ATOM 2434 C CA . GLU B 1 83 ? -1.419 16.531 30.797 1 38.5 83 GLU B CA 1
ATOM 2435 C C . GLU B 1 83 ? -1.818 18 30.922 1 38.5 83 GLU B C 1
ATOM 2437 O O . GLU B 1 83 ? -1.519 18.797 30.031 1 38.5 83 GLU B O 1
ATOM 2442 N N . LYS B 1 84 ? -2.814 18.328 31.797 1 38.62 84 LYS B N 1
ATOM 2443 C CA . LYS B 1 84 ? -3.09 19.656 32.344 1 38.62 84 LYS B CA 1
ATOM 2444 C C . LYS B 1 84 ? -1.807 20.344 32.812 1 38.62 84 LYS B C 1
ATOM 2446 O O . LYS B 1 84 ? -0.99 19.734 33.5 1 38.62 84 LYS B O 1
ATOM 2451 N N . ALA B 1 85 ? -1.301 21.328 31.984 1 36.75 85 ALA B N 1
ATOM 2452 C CA . ALA B 1 85 ? -0.249 22.125 32.625 1 36.75 85 ALA B CA 1
ATOM 2453 C C . ALA B 1 85 ? -0.624 22.5 34.031 1 36.75 85 ALA B C 1
ATOM 2455 O O . ALA B 1 85 ? -1.806 22.531 34.406 1 36.75 85 ALA B O 1
ATOM 2456 N N . GLU B 1 86 ? 0.305 22.516 34.938 1 38.38 86 GLU B N 1
ATOM 2457 C CA . GLU B 1 86 ? 0.115 22.969 36.312 1 38.38 86 GLU B CA 1
ATOM 2458 C C . GLU B 1 86 ? -0.739 24.234 36.375 1 38.38 86 GLU B C 1
ATOM 2460 O O . GLU B 1 86 ? -1.468 24.469 37.344 1 38.38 86 GLU B O 1
ATOM 2465 N N . ASP B 1 87 ? -0.257 25.359 35.562 1 40.47 87 ASP B N 1
ATOM 2466 C CA . ASP B 1 87 ? -0.918 26.656 35.719 1 40.47 87 ASP B CA 1
ATOM 2467 C C . ASP B 1 87 ? -2.328 26.625 35.125 1 40.47 87 ASP B C 1
ATOM 2469 O O . ASP B 1 87 ? -3.018 27.641 35.125 1 40.47 87 ASP B O 1
ATOM 2473 N N . GLY B 1 88 ? -3.031 25.625 34.938 1 37 88 GLY B N 1
ATOM 2474 C CA . GLY B 1 88 ? -4.359 25.422 34.375 1 37 88 GLY B CA 1
ATOM 2475 C C . GLY B 1 88 ? -4.383 25.516 32.875 1 37 88 GLY B C 1
ATOM 2476 O O . GLY B 1 88 ? -5.438 25.344 32.25 1 37 88 GLY B O 1
ATOM 2477 N N . SER B 1 89 ? -3.41 26.344 32.344 1 32.22 89 SER B N 1
ATOM 2478 C CA . SER B 1 89 ? -3.463 26.5 30.891 1 32.22 89 SER B C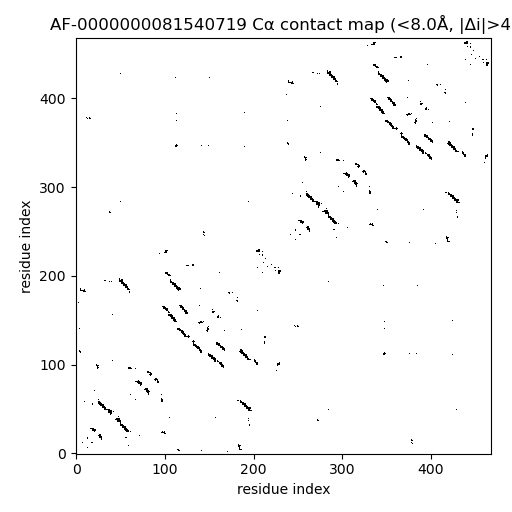A 1
ATOM 2479 C C . SER B 1 89 ? -3.121 25.203 30.172 1 32.22 89 SER B C 1
ATOM 2481 O O . SER B 1 89 ? -2.148 24.531 30.531 1 32.22 89 SER B O 1
ATOM 2483 N N . SER B 1 90 ? -3.982 24.406 30.031 1 33.97 90 SER B N 1
ATOM 2484 C CA . SER B 1 90 ? -3.805 23.203 29.234 1 33.97 90 SER B CA 1
ATOM 2485 C C . SER B 1 90 ? -3.123 23.5 27.906 1 33.97 90 SER B C 1
ATOM 2487 O O . SER B 1 90 ? -3.615 24.312 27.125 1 33.97 90 SER B O 1
ATOM 2489 N N . LYS B 1 91 ? -1.834 23.875 28.016 1 34.34 91 LYS B N 1
ATOM 2490 C CA . LYS B 1 91 ? -1.244 23.906 26.688 1 34.34 91 LYS B CA 1
ATOM 2491 C C . LYS B 1 91 ? -1.524 22.594 25.938 1 34.34 91 LYS B C 1
ATOM 2493 O O . LYS B 1 91 ? -0.798 21.609 26.094 1 34.34 91 LYS B O 1
ATOM 2498 N N . ARG B 1 92 ? -2.736 22.156 25.906 1 34.69 92 ARG B N 1
ATOM 2499 C CA . ARG B 1 92 ? -3.365 21.062 25.172 1 34.69 92 ARG B CA 1
ATOM 2500 C C . ARG B 1 92 ? -2.953 21.078 23.703 1 34.69 92 ARG B C 1
ATOM 2502 O O . ARG B 1 92 ? -3.074 22.109 23.031 1 34.69 92 ARG B O 1
ATOM 2509 N N . LEU B 1 93 ? -1.807 20.547 23.422 1 36.28 93 LEU B N 1
ATOM 2510 C CA . LEU B 1 93 ? -1.814 20.344 21.969 1 36.28 93 LEU B CA 1
ATOM 2511 C C . LEU B 1 93 ? -3.229 20.078 21.469 1 36.28 93 LEU B C 1
ATOM 2513 O O . LEU B 1 93 ? -3.863 19.109 21.875 1 36.28 93 LEU B O 1
ATOM 2517 N N . LYS B 1 94 ? -4.098 21.078 21.391 1 39.12 94 LYS B N 1
ATOM 2518 C CA . LYS B 1 94 ? -5.426 21.047 20.781 1 39.12 94 LYS B CA 1
ATOM 2519 C C . LYS B 1 94 ? -5.465 20.125 19.578 1 39.12 94 LYS B C 1
ATOM 2521 O O . LYS B 1 94 ? -5.266 20.562 18.438 1 39.12 94 LYS B O 1
ATOM 2526 N N . TRP B 1 95 ? -4.621 19.109 19.641 1 43.75 95 TRP B N 1
ATOM 2527 C CA . TRP B 1 95 ? -4.832 18.266 18.469 1 43.75 95 TRP B CA 1
ATOM 2528 C C . TRP B 1 95 ? -6.289 17.828 18.359 1 43.75 95 TRP B C 1
ATOM 2530 O O . TRP B 1 95 ? -6.902 17.453 19.359 1 43.75 95 TRP B O 1
ATOM 2540 N N . LEU B 1 96 ? -6.848 18.281 17.375 1 51.5 96 LEU B N 1
ATOM 2541 C CA . LEU B 1 96 ? -8.195 17.812 17.062 1 51.5 96 LEU B CA 1
ATOM 2542 C C . LEU B 1 96 ? -8.227 16.297 16.906 1 51.5 96 LEU B C 1
ATOM 2544 O O . LEU B 1 96 ? -7.359 15.727 16.25 1 51.5 96 LEU B O 1
ATOM 2548 N N . PRO B 1 97 ? -8.867 15.57 17.734 1 52.81 97 PRO B N 1
ATOM 2549 C CA . PRO B 1 97 ? -8.945 14.109 17.812 1 52.81 97 PRO B CA 1
ATOM 2550 C C . PRO B 1 97 ? -8.945 13.445 16.453 1 52.81 97 PRO B C 1
ATOM 2552 O O . PRO B 1 97 ? -8.742 12.227 16.344 1 52.81 97 PRO B O 1
ATOM 2555 N N . HIS B 1 98 ? -8.992 14.258 15.469 1 58.28 98 HIS B N 1
ATOM 2556 C CA . HIS B 1 98 ? -9.188 13.641 14.156 1 58.28 98 HIS B CA 1
ATOM 2557 C C . HIS B 1 98 ? -8.219 14.203 13.133 1 58.28 98 HIS B C 1
ATOM 2559 O O . HIS B 1 98 ? -8.523 14.242 11.938 1 58.28 98 HIS B O 1
ATOM 2565 N N . SER B 1 99 ? -7.047 14.812 13.773 1 66.75 99 SER B N 1
ATOM 2566 C CA . SER B 1 99 ? -6.078 15.391 12.852 1 66.75 99 SER B CA 1
ATOM 2567 C C . SER B 1 99 ? -4.648 15.148 13.32 1 66.75 99 SER B C 1
ATOM 2569 O O . SER B 1 99 ? -4.379 15.148 14.523 1 66.75 99 SER B O 1
ATOM 2571 N N . ALA B 1 100 ? -3.795 14.875 12.367 1 77.5 100 ALA B N 1
ATOM 2572 C CA . ALA B 1 100 ? -2.363 14.797 12.641 1 77.5 100 ALA B CA 1
ATOM 2573 C C . ALA B 1 100 ? -1.707 16.172 12.547 1 77.5 100 ALA B C 1
ATOM 2575 O O . ALA B 1 100 ? -2.326 17.125 12.086 1 77.5 100 ALA B O 1
ATOM 2576 N N . VAL B 1 101 ? -0.51 16.312 13.117 1 84.31 101 VAL B N 1
ATOM 2577 C CA . VAL B 1 101 ? 0.256 17.562 13.008 1 84.31 101 VAL B CA 1
ATOM 2578 C C . VAL B 1 101 ? 1.188 17.484 11.797 1 84.31 101 VAL B C 1
ATOM 2580 O O . VAL B 1 101 ? 1.537 16.391 11.344 1 84.31 101 VAL B O 1
ATOM 2583 N N . PHE B 1 102 ? 1.534 18.688 11.336 1 90.94 102 PHE B N 1
ATOM 2584 C CA . PHE B 1 102 ? 2.441 18.75 10.203 1 90.94 102 PHE B CA 1
ATOM 2585 C C . PHE B 1 102 ? 3.811 18.188 10.57 1 90.94 102 PHE B C 1
ATOM 2587 O O . PHE B 1 102 ? 4.379 18.547 11.602 1 90.94 102 PHE B O 1
ATOM 2594 N N . HIS B 1 103 ? 4.27 17.328 9.719 1 90.88 103 HIS B N 1
ATOM 2595 C CA . HIS B 1 103 ? 5.602 16.766 9.852 1 90.88 103 HIS B CA 1
ATOM 2596 C C . HIS B 1 103 ? 6.207 16.438 8.484 1 90.88 103 HIS B C 1
ATOM 2598 O O . HIS B 1 103 ? 5.5 16.453 7.473 1 90.88 103 HIS B O 1
ATOM 2604 N N . CYS B 1 104 ? 7.48 16.312 8.445 1 92.19 104 CYS B N 1
ATOM 2605 C CA . CYS B 1 104 ? 8.156 15.938 7.207 1 92.19 104 CYS B CA 1
ATOM 2606 C C . CYS B 1 104 ? 9.219 14.875 7.465 1 92.19 104 CYS B C 1
ATOM 2608 O O . CYS B 1 104 ? 9.742 14.766 8.578 1 92.19 104 CYS B O 1
ATOM 2610 N N . ASN B 1 105 ? 9.391 14.016 6.504 1 91.38 105 ASN B N 1
ATOM 2611 C CA . ASN B 1 105 ? 10.445 13 6.492 1 91.38 105 ASN B CA 1
ATOM 2612 C C . ASN B 1 105 ? 11.453 13.258 5.375 1 91.38 105 ASN B C 1
ATOM 2614 O O . ASN B 1 105 ? 11.086 13.734 4.297 1 91.38 105 ASN B O 1
ATOM 2618 N N . ARG B 1 106 ? 12.727 12.914 5.707 1 89.81 106 ARG B N 1
ATOM 2619 C CA . ARG B 1 106 ? 13.719 12.984 4.637 1 89.81 106 ARG B CA 1
ATOM 2620 C C . ARG B 1 106 ? 13.5 11.867 3.623 1 89.81 106 ARG B C 1
ATOM 2622 O O . ARG B 1 106 ? 13.82 12.023 2.441 1 89.81 106 ARG B O 1
ATOM 2629 N N . SER B 1 107 ? 12.992 10.773 4.086 1 91.25 107 SER B N 1
ATOM 2630 C CA . SER B 1 107 ? 12.648 9.656 3.213 1 91.25 107 SER B CA 1
ATOM 2631 C C . SER B 1 107 ? 11.312 9.875 2.525 1 91.25 107 SER B C 1
ATOM 2633 O O . SER B 1 107 ? 10.445 10.578 3.051 1 91.25 107 SER B O 1
ATOM 2635 N N . ALA B 1 108 ? 11.18 9.359 1.305 1 91.81 108 ALA B N 1
ATOM 2636 C CA . ALA B 1 108 ? 9.867 9.344 0.665 1 91.81 108 ALA B CA 1
ATOM 2637 C C . ALA B 1 108 ? 8.906 8.414 1.404 1 91.81 108 ALA B C 1
ATOM 2639 O O . ALA B 1 108 ? 9.32 7.406 1.97 1 91.81 108 ALA B O 1
ATOM 2640 N N . ALA B 1 109 ? 7.672 8.797 1.421 1 95.38 109 ALA B N 1
ATOM 2641 C CA . ALA B 1 109 ? 6.629 7.98 2.037 1 95.38 109 ALA B CA 1
ATOM 2642 C C . ALA B 1 109 ? 5.488 7.719 1.059 1 95.38 109 ALA B C 1
ATOM 2644 O O . ALA B 1 109 ? 4.922 8.656 0.493 1 95.38 109 ALA B O 1
ATOM 2645 N N . MET B 1 110 ? 5.246 6.508 0.789 1 97 110 MET B N 1
ATOM 2646 C CA . MET B 1 110 ? 4.09 6.109 -0.008 1 97 110 MET B CA 1
ATOM 2647 C C . MET B 1 110 ? 2.91 5.754 0.888 1 97 110 MET B C 1
ATOM 2649 O O . MET B 1 110 ? 2.992 4.824 1.694 1 97 110 MET B O 1
ATOM 2653 N N . HIS B 1 111 ? 1.811 6.52 0.811 1 98.25 111 HIS B N 1
ATOM 2654 C CA . HIS B 1 111 ? 0.578 6.262 1.546 1 98.25 111 HIS B CA 1
ATOM 2655 C C . HIS B 1 111 ? -0.399 5.441 0.712 1 98.25 111 HIS B C 1
ATOM 2657 O O . HIS B 1 111 ? -0.813 5.867 -0.368 1 98.25 111 HIS B O 1
ATOM 2663 N N . LEU B 1 112 ? -0.78 4.277 1.192 1 98.62 112 LEU B N 1
ATOM 2664 C CA . LEU B 1 112 ? -1.595 3.338 0.43 1 98.62 112 LEU B CA 1
ATOM 2665 C C . LEU B 1 112 ? -2.918 3.068 1.138 1 98.62 112 LEU B C 1
ATOM 2667 O O . LEU B 1 112 ? -2.936 2.547 2.256 1 98.62 112 LEU B O 1
ATOM 2671 N N . HIS B 1 113 ? -3.998 3.342 0.491 1 98.12 113 HIS B N 1
ATOM 2672 C CA . HIS B 1 113 ? -5.344 3.324 1.055 1 98.12 113 HIS B CA 1
ATOM 2673 C C . HIS B 1 113 ? -5.84 1.897 1.259 1 98.12 113 HIS B C 1
ATOM 2675 O O . HIS B 1 113 ? -5.684 1.051 0.376 1 98.12 113 HIS B O 1
ATOM 2681 N N . HIS B 1 114 ? -6.453 1.634 2.426 1 97.12 114 HIS B N 1
ATOM 2682 C CA . HIS B 1 114 ? -7.113 0.355 2.668 1 97.12 114 HIS B CA 1
ATOM 2683 C C . HIS B 1 114 ? -8.617 0.537 2.855 1 97.12 114 HIS B C 1
ATOM 2685 O O . HIS B 1 114 ? -9.406 -0.256 2.344 1 97.12 114 HIS B O 1
ATOM 2691 N N . ALA B 1 115 ? -8.992 1.579 3.658 1 94.81 115 ALA B N 1
ATOM 2692 C CA . ALA B 1 115 ? -10.391 1.765 4.008 1 94.81 115 ALA B CA 1
ATOM 2693 C C . ALA B 1 115 ? -10.664 3.195 4.473 1 94.81 115 ALA B C 1
ATOM 2695 O O . ALA B 1 115 ? -9.773 3.848 5.031 1 94.81 115 ALA B O 1
ATOM 2696 N N . GLY B 1 116 ? -11.836 3.625 4.254 1 93.88 116 GLY B N 1
ATOM 2697 C CA . GLY B 1 116 ? -12.219 4.965 4.672 1 93.88 116 GLY B CA 1
ATOM 2698 C C . GLY B 1 116 ? -11.641 6.055 3.793 1 93.88 116 GLY B C 1
ATOM 2699 O O . GLY B 1 116 ? -11.414 5.84 2.6 1 93.88 116 GLY B O 1
ATOM 2700 N N . ARG B 1 117 ? -11.508 7.273 4.438 1 94.44 117 ARG B N 1
ATOM 2701 C CA . ARG B 1 117 ? -11.039 8.438 3.688 1 94.44 117 ARG B CA 1
ATOM 2702 C C . ARG B 1 117 ? -10.359 9.445 4.609 1 94.44 117 ARG B C 1
ATOM 2704 O O . ARG B 1 117 ? -10.758 9.594 5.77 1 94.44 117 ARG B O 1
ATOM 2711 N N . ALA B 1 118 ? -9.422 10.109 4.141 1 95.19 118 ALA B N 1
ATOM 2712 C CA . ALA B 1 118 ? -8.75 11.195 4.848 1 95.19 118 ALA B CA 1
ATOM 2713 C C . ALA B 1 118 ? -8.242 12.258 3.869 1 95.19 118 ALA B C 1
ATOM 2715 O O . ALA B 1 118 ? -7.879 11.938 2.736 1 95.19 118 ALA B O 1
ATOM 2716 N N . LYS B 1 119 ? -8.312 13.461 4.328 1 96.19 119 LYS B N 1
ATOM 2717 C CA . LYS B 1 119 ? -7.719 14.555 3.564 1 96.19 119 LYS B CA 1
ATOM 2718 C C . LYS B 1 119 ? -6.27 14.789 3.982 1 96.19 119 LYS B C 1
ATOM 2720 O O . LYS B 1 119 ? -5.969 14.898 5.172 1 96.19 119 LYS B O 1
ATOM 2725 N N . TYR B 1 120 ? -5.367 14.812 3.018 1 97.38 120 TYR B N 1
ATOM 2726 C CA . TYR B 1 120 ? -3.975 15.188 3.23 1 97.38 120 TYR B CA 1
ATOM 2727 C C . TYR B 1 120 ? -3.699 16.594 2.715 1 97.38 120 TYR B C 1
ATOM 2729 O O . TYR B 1 120 ? -4.062 16.922 1.585 1 97.38 120 TYR B O 1
ATOM 2737 N N . THR B 1 121 ? -3.123 17.359 3.572 1 96.62 121 THR B N 1
ATOM 2738 C CA . THR B 1 121 ? -2.611 18.656 3.178 1 96.62 121 THR B CA 1
ATOM 2739 C C . THR B 1 121 ? -1.088 18.656 3.113 1 96.62 121 THR B C 1
ATOM 2741 O O . THR B 1 121 ? -0.422 18.281 4.086 1 96.62 121 THR B O 1
ATOM 2744 N N . LEU B 1 122 ? -0.585 19 1.96 1 97.06 122 LEU B N 1
ATOM 2745 C CA . LEU B 1 122 ? 0.853 19.062 1.72 1 97.06 122 LEU B CA 1
ATOM 2746 C C . LEU B 1 122 ? 1.308 20.5 1.486 1 97.06 122 LEU B C 1
ATOM 2748 O O . LEU B 1 122 ? 0.685 21.234 0.718 1 97.06 122 LEU B O 1
ATOM 2752 N N . ILE B 1 123 ? 2.395 20.875 2.209 1 96.81 123 ILE B N 1
ATOM 2753 C CA . ILE B 1 123 ? 2.998 22.188 2.025 1 96.81 123 ILE B CA 1
ATOM 2754 C C . ILE B 1 123 ? 4.453 22.031 1.591 1 96.81 123 ILE B C 1
ATOM 2756 O O . ILE B 1 123 ? 5.238 21.344 2.254 1 96.81 123 ILE B O 1
ATOM 2760 N N . GLU B 1 124 ? 4.75 22.656 0.497 1 96.06 124 GLU B N 1
ATOM 2761 C CA . GLU B 1 124 ? 6.129 22.609 0.011 1 96.06 124 GLU B CA 1
ATOM 2762 C C . GLU B 1 124 ? 7.105 23.094 1.08 1 96.06 124 GLU B C 1
ATOM 2764 O O . GLU B 1 124 ? 6.961 24.188 1.618 1 96.06 124 GLU B O 1
ATOM 2769 N N . ALA B 1 125 ? 8.117 22.266 1.354 1 94.06 125 ALA B N 1
ATOM 2770 C CA . ALA B 1 125 ? 9.016 22.547 2.475 1 94.06 125 ALA B CA 1
ATOM 2771 C C . ALA B 1 125 ? 10.102 23.547 2.076 1 94.06 125 ALA B C 1
ATOM 2773 O O . ALA B 1 125 ? 10.602 24.297 2.916 1 94.06 125 ALA B O 1
ATOM 2774 N N . HIS B 1 126 ? 10.469 23.516 0.795 1 91.75 126 HIS B N 1
ATOM 2775 C CA . HIS B 1 126 ? 11.547 24.375 0.313 1 91.75 126 HIS B CA 1
ATOM 2776 C C . HIS B 1 126 ? 11.148 25.078 -0.982 1 91.75 126 HIS B C 1
ATOM 2778 O O . HIS B 1 126 ? 11.703 24.781 -2.045 1 91.75 126 HIS B O 1
ATOM 2784 N N . PRO B 1 127 ? 10.328 26.047 -0.821 1 93.06 127 PRO B N 1
ATOM 2785 C CA . PRO B 1 127 ? 9.977 26.797 -2.027 1 93.06 127 PRO B CA 1
ATOM 2786 C C . PRO B 1 127 ? 11.133 27.656 -2.547 1 93.06 127 PRO B C 1
ATOM 2788 O O . PRO B 1 127 ? 12.016 28.047 -1.775 1 93.06 127 PRO B O 1
ATOM 2791 N N . PRO B 1 128 ? 11.078 27.859 -3.869 1 90.75 128 PRO B N 1
ATOM 2792 C CA . PRO B 1 128 ? 12.094 28.797 -4.387 1 90.75 128 PRO B CA 1
ATOM 2793 C C . PRO B 1 128 ? 12.062 30.141 -3.688 1 90.75 128 PRO B C 1
ATOM 2795 O O . PRO B 1 128 ? 11.016 30.578 -3.195 1 90.75 128 PRO B O 1
ATOM 2798 N N . ALA B 1 129 ? 13.266 30.75 -3.682 1 88.44 129 ALA B N 1
ATOM 2799 C CA . ALA B 1 129 ? 13.398 32.031 -3.008 1 88.44 129 ALA B CA 1
ATOM 2800 C C . ALA B 1 129 ? 12.367 33.031 -3.518 1 88.44 129 ALA B C 1
ATOM 2802 O O . ALA B 1 129 ? 12.188 33.188 -4.727 1 88.44 129 ALA B O 1
ATOM 2803 N N . GLY B 1 130 ? 11.664 33.594 -2.582 1 88 130 GLY B N 1
ATOM 2804 C CA . GLY B 1 130 ? 10.719 34.656 -2.916 1 88 130 GLY B CA 1
ATOM 2805 C C . GLY B 1 130 ? 9.359 34.125 -3.328 1 88 130 GLY B C 1
ATOM 2806 O O . GLY B 1 130 ? 8.445 34.906 -3.625 1 88 130 GLY B O 1
ATOM 2807 N N . GLN B 1 131 ? 9.242 32.844 -3.42 1 92.12 131 GLN B N 1
ATOM 2808 C CA . GLN B 1 131 ? 7.969 32.25 -3.818 1 92.12 131 GLN B CA 1
ATOM 2809 C C . GLN B 1 131 ? 7.246 31.625 -2.623 1 92.12 131 GLN B C 1
ATOM 2811 O O . GLN B 1 131 ? 7.887 31.156 -1.682 1 92.12 131 GLN B O 1
ATOM 2816 N N . ARG B 1 132 ? 5.949 31.797 -2.682 1 92.75 132 ARG B N 1
ATOM 2817 C CA . ARG B 1 132 ? 5.137 31.109 -1.679 1 92.75 132 ARG B CA 1
ATOM 2818 C C . ARG B 1 132 ? 5.172 29.594 -1.886 1 92.75 132 ARG B C 1
ATOM 2820 O O . ARG B 1 132 ? 5.309 29.125 -3.016 1 92.75 132 ARG B O 1
ATOM 2827 N N . PRO B 1 133 ? 5.059 28.891 -0.795 1 96.38 133 PRO B N 1
ATOM 2828 C CA . PRO B 1 133 ? 5.039 27.438 -0.959 1 96.38 133 PRO B CA 1
ATOM 2829 C C . PRO B 1 133 ? 3.779 26.938 -1.67 1 96.38 133 PRO B C 1
ATOM 2831 O O . PRO B 1 133 ? 2.693 27.484 -1.464 1 96.38 133 PRO B O 1
ATOM 2834 N N . ARG B 1 134 ? 4.023 25.969 -2.455 1 95.5 134 ARG B N 1
ATOM 2835 C CA . ARG B 1 134 ? 2.865 25.281 -2.998 1 95.5 134 ARG B CA 1
ATOM 2836 C C . ARG B 1 134 ? 2.105 24.531 -1.9 1 95.5 134 ARG B C 1
ATOM 2838 O O . ARG B 1 134 ? 2.713 24 -0.968 1 95.5 134 ARG B O 1
ATOM 2845 N N . ILE B 1 135 ? 0.767 24.578 -2.004 1 97.25 135 ILE B N 1
ATOM 2846 C CA . ILE B 1 135 ? -0.102 23.812 -1.11 1 97.25 135 ILE B CA 1
ATOM 2847 C C . ILE B 1 135 ? -0.954 22.844 -1.923 1 97.25 135 ILE B C 1
ATOM 2849 O O . ILE B 1 135 ? -1.574 23.234 -2.916 1 97.25 135 ILE B O 1
ATOM 2853 N N . LYS B 1 136 ? -0.918 21.578 -1.565 1 97.12 136 LYS B N 1
ATOM 2854 C CA . LYS B 1 136 ? -1.747 20.547 -2.195 1 97.12 136 LYS B CA 1
ATOM 2855 C C . LYS B 1 136 ? -2.676 19.891 -1.18 1 97.12 136 LYS B C 1
ATOM 2857 O O . LYS B 1 136 ? -2.273 19.625 -0.046 1 97.12 136 LYS B O 1
ATOM 2862 N N . GLU B 1 137 ? -3.881 19.734 -1.586 1 97.5 137 GLU B N 1
ATOM 2863 C CA . GLU B 1 137 ? -4.844 18.969 -0.799 1 97.5 137 GLU B CA 1
ATOM 2864 C C . GLU B 1 137 ? -5.367 17.766 -1.584 1 97.5 137 GLU B C 1
ATOM 2866 O O . GLU B 1 137 ? -5.836 17.922 -2.715 1 97.5 137 GLU B O 1
ATOM 2871 N N . VAL B 1 138 ? -5.262 16.641 -1.006 1 97.69 138 VAL B N 1
ATOM 2872 C CA . VAL B 1 138 ? -5.613 15.391 -1.669 1 97.69 138 VAL B CA 1
ATOM 2873 C C . VAL B 1 138 ? -6.445 14.523 -0.727 1 97.69 138 VAL B C 1
ATOM 2875 O O . VAL B 1 138 ? -6.145 14.422 0.466 1 97.69 138 VAL B O 1
ATOM 2878 N N . ILE B 1 139 ? -7.543 13.953 -1.269 1 97.56 139 ILE B N 1
ATOM 2879 C CA . ILE B 1 139 ? -8.273 12.977 -0.473 1 97.56 139 ILE B CA 1
ATOM 2880 C C . ILE B 1 139 ? -7.781 11.57 -0.804 1 97.56 139 ILE B C 1
ATOM 2882 O O . ILE B 1 139 ? -7.832 11.141 -1.96 1 97.56 139 ILE B O 1
ATOM 2886 N N . VAL B 1 140 ? -7.203 10.906 0.192 1 97.44 140 VAL B N 1
ATOM 2887 C CA . VAL B 1 140 ? -6.914 9.484 0.094 1 97.44 140 VAL B CA 1
ATOM 2888 C C . VAL B 1 140 ? -8.18 8.68 0.385 1 97.44 140 VAL B C 1
ATOM 2890 O O . VAL B 1 140 ? -8.734 8.758 1.483 1 97.44 140 VAL B O 1
ATOM 2893 N N . GLY B 1 141 ? -8.68 7.98 -0.592 1 96.19 141 GLY B N 1
ATOM 2894 C CA . GLY B 1 141 ? -9.945 7.27 -0.506 1 96.19 141 GLY B CA 1
ATOM 2895 C C . GLY B 1 141 ? -10.211 6.379 -1.706 1 96.19 141 GLY B C 1
ATOM 2896 O O . GLY B 1 141 ? -9.383 6.293 -2.617 1 96.19 141 GLY B O 1
ATOM 2897 N N . PRO B 1 142 ? -11.305 5.715 -1.697 1 93.94 142 PRO B N 1
ATOM 2898 C CA . PRO B 1 142 ? -11.562 4.68 -2.699 1 93.94 142 PRO B CA 1
ATOM 2899 C C . PRO B 1 142 ? -12.203 5.234 -3.971 1 93.94 142 PRO B C 1
ATOM 2901 O O . PRO B 1 142 ? -12.289 4.531 -4.98 1 93.94 142 PRO B O 1
ATOM 2904 N N . ASP B 1 143 ? -12.648 6.484 -4.027 1 92.19 143 ASP B N 1
ATOM 2905 C CA . ASP B 1 143 ? -13.438 7 -5.141 1 92.19 143 ASP B CA 1
ATOM 2906 C C . ASP B 1 143 ? -12.539 7.645 -6.195 1 92.19 143 ASP B C 1
ATOM 2908 O O . ASP B 1 143 ? -12.477 8.875 -6.297 1 92.19 143 ASP B O 1
ATOM 2912 N N . SER B 1 144 ? -12.031 6.801 -7.027 1 89.88 144 SER B N 1
ATOM 2913 C CA . SER B 1 144 ? -11.125 7.289 -8.062 1 89.88 144 SER B CA 1
ATOM 2914 C C . SER B 1 144 ? -11.859 8.195 -9.047 1 89.88 144 SER B C 1
ATOM 2916 O O . SER B 1 144 ? -11.281 9.164 -9.555 1 89.88 144 SER B O 1
ATOM 2918 N N . ALA B 1 145 ? -13.039 7.891 -9.344 1 87.31 145 ALA B N 1
ATOM 2919 C CA . ALA B 1 145 ? -13.82 8.703 -10.273 1 87.31 145 ALA B CA 1
ATOM 2920 C C . ALA B 1 145 ? -14.055 10.102 -9.719 1 87.31 145 ALA B C 1
ATOM 2922 O O . ALA B 1 145 ? -14.125 11.07 -10.484 1 87.31 145 ALA B O 1
ATOM 2923 N N . GLY B 1 146 ? -14.141 10.227 -8.414 1 91.12 146 GLY B N 1
ATOM 2924 C CA . GLY B 1 146 ? -14.336 11.516 -7.762 1 91.12 146 GLY B CA 1
ATOM 2925 C C . GLY B 1 146 ? -13.039 12.242 -7.477 1 91.12 146 GLY B C 1
ATOM 2926 O O . GLY B 1 146 ? -13.039 13.305 -6.848 1 91.12 146 GLY B O 1
ATOM 2927 N N . GLY B 1 147 ? -11.938 11.641 -7.891 1 93.06 147 GLY B N 1
ATOM 2928 C CA . GLY B 1 147 ? -10.656 12.312 -7.734 1 93.06 147 GLY B CA 1
ATOM 2929 C C . GLY B 1 147 ? -9.891 11.852 -6.516 1 93.06 147 GLY B C 1
ATOM 2930 O O . GLY B 1 147 ? -8.773 12.32 -6.262 1 93.06 147 GLY B O 1
ATOM 2931 N N . GLU B 1 148 ? -10.414 10.969 -5.723 1 96.19 148 GLU B N 1
ATOM 2932 C CA . GLU B 1 148 ? -9.672 10.406 -4.594 1 96.19 148 GLU B CA 1
ATOM 2933 C C . GLU B 1 148 ? -8.57 9.469 -5.066 1 96.19 148 GLU B C 1
ATOM 2935 O O . GLU B 1 148 ? -8.625 8.953 -6.188 1 96.19 148 GLU B O 1
ATOM 2940 N N . VAL B 1 149 ? -7.578 9.352 -4.238 1 97 149 VAL B N 1
ATOM 2941 C CA . VAL B 1 149 ? -6.453 8.523 -4.664 1 97 149 VAL B CA 1
ATOM 2942 C C . VAL B 1 149 ? -6.234 7.395 -3.662 1 97 149 VAL B C 1
ATOM 2944 O O . VAL B 1 149 ? -6.465 7.566 -2.463 1 97 149 VAL B O 1
ATOM 2947 N N . ARG B 1 150 ? -5.781 6.242 -4.211 1 97.25 150 ARG B N 1
ATOM 2948 C CA . ARG B 1 150 ? -5.43 5.109 -3.359 1 97.25 150 ARG B CA 1
ATOM 2949 C C . ARG B 1 150 ? -3.93 5.086 -3.072 1 97.25 150 ARG B C 1
ATOM 2951 O O . ARG B 1 150 ? -3.479 4.398 -2.154 1 97.25 150 ARG B O 1
ATOM 2958 N N . GLN B 1 151 ? -3.135 5.801 -3.875 1 98.06 151 GLN B N 1
ATOM 2959 C CA . GLN B 1 151 ? -1.7 5.988 -3.684 1 98.06 151 GLN B CA 1
ATOM 2960 C C . GLN B 1 151 ? -1.35 7.469 -3.576 1 98.06 151 GLN B C 1
ATOM 2962 O O . GLN B 1 151 ? -1.636 8.25 -4.488 1 98.06 151 GLN B O 1
ATOM 2967 N N . LEU B 1 152 ? -0.766 7.816 -2.48 1 97.88 152 LEU B N 1
ATOM 2968 C CA . LEU B 1 152 ? -0.235 9.164 -2.32 1 97.88 152 LEU B CA 1
ATOM 2969 C C . LEU B 1 152 ? 1.249 9.133 -1.975 1 97.88 152 LEU B C 1
ATOM 2971 O O . LEU B 1 152 ? 1.624 8.711 -0.876 1 97.88 152 LEU B O 1
ATOM 2975 N N . LEU B 1 153 ? 2.061 9.5 -2.898 1 96.31 153 LEU B N 1
ATOM 2976 C CA . LEU B 1 153 ? 3.492 9.641 -2.648 1 96.31 153 LEU B CA 1
ATOM 2977 C C . LEU B 1 153 ? 3.812 11.016 -2.08 1 96.31 153 LEU B C 1
ATOM 2979 O O . LEU B 1 153 ? 3.426 12.039 -2.656 1 96.31 153 LEU B O 1
ATOM 2983 N N . VAL B 1 154 ? 4.449 11.055 -0.965 1 96 154 VAL B N 1
ATOM 2984 C CA . VAL B 1 154 ? 5.02 12.273 -0.415 1 96 154 VAL B CA 1
ATOM 2985 C C . VAL B 1 154 ? 6.543 12.227 -0.503 1 96 154 VAL B C 1
ATOM 2987 O O . VAL B 1 154 ? 7.188 11.492 0.25 1 96 154 VAL B O 1
ATOM 2990 N N . GLU B 1 155 ? 7.039 12.961 -1.381 1 90.56 155 GLU B N 1
ATOM 2991 C CA . GLU B 1 155 ? 8.477 12.961 -1.629 1 90.56 155 GLU B CA 1
ATOM 2992 C C . GLU B 1 155 ? 9.25 13.484 -0.42 1 90.56 155 GLU B C 1
ATOM 2994 O O . GLU B 1 155 ? 8.742 14.32 0.329 1 90.56 155 GLU B O 1
ATOM 2999 N N . GLY B 1 156 ? 10.398 12.867 -0.215 1 83.81 156 GLY B N 1
ATOM 3000 C CA . GLY B 1 156 ? 11.32 13.32 0.81 1 83.81 156 GLY B CA 1
ATOM 3001 C C . GLY B 1 156 ? 12.484 14.125 0.251 1 83.81 156 GLY B C 1
ATOM 3002 O O . GLY B 1 156 ? 12.422 14.602 -0.883 1 83.81 156 GLY B O 1
ATOM 3003 N N . GLY B 1 157 ? 13.57 14.312 1.166 1 71.56 157 GLY B N 1
ATOM 3004 C CA . GLY B 1 157 ? 14.797 14.992 0.777 1 71.56 157 GLY B CA 1
ATOM 3005 C C . GLY B 1 157 ? 14.664 16.5 0.742 1 71.56 157 GLY B C 1
ATOM 3006 O O . GLY B 1 157 ? 13.93 17.078 1.544 1 71.56 157 GLY B O 1
ATOM 3007 N N . ASP B 1 158 ? 15.492 17.094 -0.159 1 62.22 158 ASP B N 1
ATOM 3008 C CA . ASP B 1 158 ? 15.547 18.547 -0.283 1 62.22 158 ASP B CA 1
ATOM 3009 C C . ASP B 1 158 ? 14.203 19.109 -0.763 1 62.22 158 ASP B C 1
ATOM 3011 O O . ASP B 1 158 ? 13.875 20.266 -0.49 1 62.22 158 ASP B O 1
ATOM 3015 N N . GLY B 1 159 ? 13.492 18.297 -1.478 1 62.44 159 GLY B N 1
ATOM 3016 C CA . GLY B 1 159 ? 12.195 18.672 -2.01 1 62.44 159 GLY B CA 1
ATOM 3017 C C . GLY B 1 159 ? 11.031 18.172 -1.167 1 62.44 159 GLY B C 1
ATOM 3018 O O . GLY B 1 159 ? 9.891 18.156 -1.623 1 62.44 159 GLY B O 1
ATOM 3019 N N . GLY B 1 160 ? 11.234 18.047 0.005 1 84.19 160 GLY B N 1
ATOM 3020 C CA . GLY B 1 160 ? 10.312 17.375 0.896 1 84.19 160 GLY B CA 1
ATOM 3021 C C . GLY B 1 160 ? 9.047 18.156 1.162 1 84.19 160 GLY B C 1
ATOM 3022 O O . GLY B 1 160 ? 8.906 19.297 0.699 1 84.19 160 GLY B O 1
ATOM 3023 N N . TRP B 1 161 ? 8.078 17.594 1.558 1 95.19 161 TRP B N 1
ATOM 3024 C CA . TRP B 1 161 ? 6.758 18.125 1.861 1 95.19 161 TRP B CA 1
ATOM 3025 C C . TRP B 1 161 ? 6.434 17.969 3.344 1 95.19 161 TRP B C 1
ATOM 3027 O O . TRP B 1 161 ? 6.723 16.922 3.939 1 95.19 161 TRP B O 1
ATOM 3037 N N . TRP B 1 162 ? 5.895 19.141 3.881 1 94.81 162 TRP B N 1
ATOM 3038 C CA . TRP B 1 162 ? 5.152 18.969 5.121 1 94.81 162 TRP B CA 1
ATOM 3039 C C . TRP B 1 162 ? 3.809 18.281 4.863 1 94.81 162 TRP B C 1
ATOM 3041 O O . TRP B 1 162 ? 3.104 18.641 3.912 1 94.81 162 TRP B O 1
ATOM 3051 N N . LYS B 1 163 ? 3.521 17.359 5.707 1 95.44 163 LYS B N 1
ATOM 3052 C CA . LYS B 1 163 ? 2.25 16.672 5.488 1 95.44 163 LYS B CA 1
ATOM 3053 C C . LYS B 1 163 ? 1.441 16.594 6.777 1 95.44 163 LYS B C 1
ATOM 3055 O O . LYS B 1 163 ? 2.01 16.5 7.867 1 95.44 163 LYS B O 1
ATOM 3060 N N . ARG B 1 164 ? 0.144 16.641 6.582 1 92.44 164 ARG B N 1
ATOM 3061 C CA . ARG B 1 164 ? -0.83 16.422 7.648 1 92.44 164 ARG B CA 1
ATOM 3062 C C . ARG B 1 164 ? -2.086 15.742 7.113 1 92.44 164 ARG B C 1
ATOM 3064 O O . ARG B 1 164 ? -2.531 16.031 6 1 92.44 164 ARG B O 1
ATOM 3071 N N . SER B 1 165 ? -2.574 14.82 7.934 1 94.06 165 SER B N 1
ATOM 3072 C CA . SER B 1 165 ? -3.84 14.195 7.566 1 94.06 165 SER B CA 1
ATOM 3073 C C . SER B 1 165 ? -4.953 14.578 8.539 1 94.06 165 SER B C 1
ATOM 3075 O O . SER B 1 165 ? -4.684 14.914 9.695 1 94.06 165 SER B O 1
ATOM 3077 N N . GLU B 1 166 ? -6.184 14.57 8.055 1 91.69 166 GLU B N 1
ATOM 3078 C CA . GLU B 1 166 ? -7.375 14.836 8.859 1 91.69 166 GLU B CA 1
ATOM 3079 C C . GLU B 1 166 ? -8.594 14.117 8.289 1 91.69 166 GLU B C 1
ATOM 3081 O O . GLU B 1 166 ? -8.633 13.797 7.098 1 91.69 166 GLU B O 1
ATOM 3086 N N . ILE B 1 167 ? -9.516 13.852 9.195 1 90.31 167 ILE B N 1
ATOM 3087 C CA . ILE B 1 167 ? -10.781 13.305 8.719 1 90.31 167 ILE B CA 1
ATOM 3088 C C . ILE B 1 167 ? -11.469 14.312 7.805 1 90.31 167 ILE B C 1
ATOM 3090 O O . ILE B 1 167 ? -11.5 15.508 8.102 1 90.31 167 ILE B O 1
ATOM 3094 N N . VAL B 1 168 ? -11.969 13.797 6.699 1 91.5 168 VAL B N 1
ATOM 3095 C CA . VAL B 1 168 ? -12.688 14.656 5.762 1 91.5 168 VAL B CA 1
ATOM 3096 C C . VAL B 1 168 ? -13.875 15.305 6.469 1 91.5 168 VAL B C 1
ATOM 3098 O O . VAL B 1 168 ? -14.656 14.625 7.145 1 91.5 168 VAL B O 1
ATOM 3101 N N . ALA B 1 169 ? -14.023 16.594 6.305 1 87.19 169 ALA B N 1
ATOM 3102 C CA . ALA B 1 169 ? -15.008 17.375 7.039 1 87.19 169 ALA B CA 1
ATOM 3103 C C . ALA B 1 169 ? -16.406 16.797 6.855 1 87.19 169 ALA B C 1
ATOM 3105 O O . ALA B 1 169 ? -17.172 16.688 7.816 1 87.19 169 ALA B O 1
ATOM 3106 N N . GLU B 1 170 ? -16.75 16.391 5.68 1 86.38 170 GLU B N 1
ATOM 3107 C CA . GLU B 1 170 ? -18.078 15.891 5.359 1 86.38 170 GLU B CA 1
ATOM 3108 C C . GLU B 1 170 ? -18.359 14.57 6.066 1 86.38 170 GLU B C 1
ATOM 3110 O O . GLU B 1 170 ? -19.516 14.156 6.199 1 86.38 170 GLU B O 1
ATOM 3115 N N . ASP B 1 171 ? -17.297 13.898 6.484 1 86.12 171 ASP B N 1
ATOM 3116 C CA . ASP B 1 171 ? -17.453 12.57 7.086 1 86.12 171 ASP B CA 1
ATOM 3117 C C . ASP B 1 171 ? -17.547 12.672 8.609 1 86.12 171 ASP B C 1
ATOM 3119 O O . ASP B 1 171 ? -17.875 11.688 9.273 1 86.12 171 ASP B O 1
ATOM 3123 N N . ILE B 1 172 ? -17.281 13.844 9.164 1 82.38 172 ILE B N 1
ATOM 3124 C CA . ILE B 1 172 ? -17.375 14.031 10.609 1 82.38 172 ILE B CA 1
ATOM 3125 C C . ILE B 1 172 ? -18.828 13.977 11.055 1 82.38 172 ILE B C 1
ATOM 3127 O O . ILE B 1 172 ? -19.672 14.742 10.562 1 82.38 172 ILE B O 1
ATOM 3131 N N . PRO B 1 173 ? -19.062 13.07 11.977 1 81 173 PRO B N 1
ATOM 3132 C CA . PRO B 1 173 ? -20.453 12.93 12.414 1 81 173 PRO B CA 1
ATOM 3133 C C . PRO B 1 173 ? -21 14.211 13.055 1 81 173 PRO B C 1
ATOM 3135 O O . PRO B 1 173 ? -20.266 14.914 13.758 1 81 173 PRO B O 1
ATOM 3138 N N . LYS B 1 174 ? -22.266 14.398 12.734 1 79.06 174 LYS B N 1
ATOM 3139 C CA . LYS B 1 174 ? -22.953 15.531 13.352 1 79.06 174 LYS B CA 1
ATOM 3140 C C . LYS B 1 174 ? -23.312 15.227 14.797 1 79.06 174 LYS B C 1
ATOM 3142 O O . LYS B 1 174 ? -23.375 14.062 15.203 1 79.06 174 LYS B O 1
ATOM 3147 N N . ASP B 1 175 ? -23.5 16.312 15.445 1 74.69 175 ASP B N 1
ATOM 3148 C CA . ASP B 1 175 ? -23.953 16.156 16.828 1 74.69 175 ASP B CA 1
ATOM 3149 C C . ASP B 1 175 ? -25.219 15.32 16.875 1 74.69 175 ASP B C 1
ATOM 3151 O O . ASP B 1 175 ? -26.141 15.523 16.078 1 74.69 175 ASP B O 1
ATOM 3155 N N . GLY B 1 176 ? -25.312 14.305 17.797 1 76.06 176 GLY B N 1
ATOM 3156 C CA . GLY B 1 176 ? -26.484 13.469 17.969 1 76.06 176 GLY B CA 1
ATOM 3157 C C . GLY B 1 176 ? -26.422 12.164 17.203 1 76.06 176 GLY B C 1
ATOM 3158 O O . GLY B 1 176 ? -27.266 11.289 17.391 1 76.06 176 GLY B O 1
ATOM 3159 N N . GLU B 1 177 ? -25.469 12.148 16.344 1 77.88 177 GLU B N 1
ATOM 3160 C CA . GLU B 1 177 ? -25.344 10.891 15.617 1 77.88 177 GLU B CA 1
ATOM 3161 C C . GLU B 1 177 ? -24.844 9.773 16.531 1 77.88 177 GLU B C 1
ATOM 3163 O O . GLU B 1 177 ? -24.141 10.031 17.516 1 77.88 177 GLU B O 1
ATOM 3168 N N . ALA B 1 178 ? -25.328 8.602 16.234 1 77.25 178 ALA B N 1
ATOM 3169 C CA . ALA B 1 178 ? -25.047 7.438 17.078 1 77.25 178 ALA B CA 1
ATOM 3170 C C . ALA B 1 178 ? -23.547 7.16 17.125 1 77.25 178 ALA B C 1
ATOM 3172 O O . ALA B 1 178 ? -22.828 7.426 16.156 1 77.25 178 ALA B O 1
ATOM 3173 N N . ASP B 1 179 ? -23.078 6.66 18.281 1 77.06 179 ASP B N 1
ATOM 3174 C CA . ASP B 1 179 ? -21.672 6.277 18.484 1 77.06 179 ASP B CA 1
ATOM 3175 C C . ASP B 1 179 ? -21.219 5.27 17.438 1 77.06 179 ASP B C 1
ATOM 3177 O O . ASP B 1 179 ? -20.062 5.273 17.016 1 77.06 179 ASP B O 1
ATOM 3181 N N . GLU B 1 180 ? -22.172 4.535 17.031 1 81.12 180 GLU B N 1
ATOM 3182 C CA . GLU B 1 180 ? -21.875 3.512 16.031 1 81.12 180 GLU B CA 1
ATOM 3183 C C . GLU B 1 180 ? -21.391 4.137 14.727 1 81.12 180 GLU B C 1
ATOM 3185 O O . GLU B 1 180 ? -20.531 3.564 14.039 1 81.12 180 GLU B O 1
ATOM 3190 N N . VAL B 1 181 ? -21.906 5.273 14.445 1 82.44 181 VAL B N 1
ATOM 3191 C CA . VAL B 1 181 ? -21.5 5.973 13.227 1 82.44 181 VAL B CA 1
ATOM 3192 C C . VAL B 1 181 ? -20.047 6.398 13.336 1 82.44 181 VAL B C 1
ATOM 3194 O O . VAL B 1 181 ? -19.281 6.27 12.375 1 82.44 181 VAL B O 1
ATOM 3197 N N . ARG B 1 182 ? -19.672 6.801 14.484 1 81.88 182 ARG B N 1
ATOM 3198 C CA . ARG B 1 182 ? -18.312 7.273 14.742 1 81.88 182 ARG B CA 1
ATOM 3199 C C . ARG B 1 182 ? -17.297 6.152 14.562 1 81.88 182 ARG B C 1
ATOM 3201 O O . ARG B 1 182 ? -16.156 6.395 14.148 1 81.88 182 ARG B O 1
ATOM 3208 N N . GLU B 1 183 ? -17.766 4.949 14.773 1 87.12 183 GLU B N 1
ATOM 3209 C CA . GLU B 1 183 ? -16.891 3.783 14.695 1 87.12 183 GLU B CA 1
ATOM 3210 C C . GLU B 1 183 ? -16.516 3.463 13.25 1 87.12 183 GLU B C 1
ATOM 3212 O O . GLU B 1 183 ? -15.602 2.678 12.992 1 87.12 183 GLU B O 1
ATOM 3217 N N . HIS B 1 184 ? -17.156 4.129 12.344 1 89.19 184 HIS B N 1
ATOM 3218 C CA . HIS B 1 184 ? -16.922 3.797 10.945 1 89.19 184 HIS B CA 1
ATOM 3219 C C . HIS B 1 184 ? -16.344 4.984 10.188 1 89.19 184 HIS B C 1
ATOM 3221 O O . HIS B 1 184 ? -16.25 4.965 8.953 1 89.19 184 HIS B O 1
ATOM 3227 N N . VAL B 1 185 ? -16.016 6.012 10.984 1 89.25 185 VAL B N 1
ATOM 3228 C CA . VAL B 1 185 ? -15.359 7.18 10.406 1 89.25 185 VAL B CA 1
ATOM 3229 C C . VAL B 1 185 ? -13.852 7.105 10.664 1 89.25 185 VAL B C 1
ATOM 3231 O O . VAL B 1 185 ? -13.422 6.996 11.812 1 89.25 185 VAL B O 1
ATOM 3234 N N . GLY B 1 186 ? -13.109 7.074 9.617 1 92 186 GLY B N 1
ATOM 3235 C CA . GLY B 1 186 ? -11.664 6.969 9.703 1 92 186 GLY B CA 1
ATOM 3236 C C . GLY B 1 186 ? -11.008 6.641 8.375 1 92 186 GLY B C 1
ATOM 3237 O O . GLY B 1 186 ? -11.664 6.66 7.332 1 92 186 GLY B O 1
ATOM 3238 N N . CYS B 1 187 ? -9.781 6.492 8.43 1 94.75 187 CYS B N 1
ATOM 3239 C CA . CYS B 1 187 ? -9 6.121 7.254 1 94.75 187 CYS B CA 1
ATOM 3240 C C . CYS B 1 187 ? -7.855 5.184 7.629 1 94.75 187 CYS B C 1
ATOM 3242 O O . CYS B 1 187 ? -6.961 5.566 8.383 1 94.75 187 CYS B O 1
ATOM 3244 N N . LEU B 1 188 ? -7.926 3.961 7.141 1 95.81 188 LEU B N 1
ATOM 3245 C CA . LEU B 1 188 ? -6.844 2.998 7.316 1 95.81 188 LEU B CA 1
ATOM 3246 C C . LEU B 1 188 ? -5.922 2.988 6.098 1 95.81 188 LEU B C 1
ATOM 3248 O O . LEU B 1 188 ? -6.387 2.826 4.965 1 95.81 188 LEU B O 1
ATOM 3252 N N . ILE B 1 189 ? -4.637 3.254 6.375 1 97.56 189 ILE B N 1
ATOM 3253 C CA . ILE B 1 189 ? -3.656 3.195 5.293 1 97.56 189 ILE B CA 1
ATOM 3254 C C . ILE B 1 189 ? -2.469 2.336 5.723 1 97.56 189 ILE B C 1
ATOM 3256 O O . ILE B 1 189 ? -2.299 2.045 6.91 1 97.56 189 ILE B O 1
ATOM 3260 N N . SER B 1 190 ? -1.695 1.889 4.707 1 98.38 190 SER B N 1
ATOM 3261 C CA . SER B 1 190 ? -0.291 1.547 4.91 1 98.38 190 SER B CA 1
ATOM 3262 C C . SER B 1 190 ? 0.623 2.693 4.492 1 98.38 190 SER B C 1
ATOM 3264 O O . SER B 1 190 ? 0.377 3.352 3.477 1 98.38 190 SER B O 1
ATOM 3266 N N . GLU B 1 191 ? 1.584 2.902 5.27 1 97.44 191 GLU B N 1
ATOM 3267 C CA . GLU B 1 191 ? 2.639 3.836 4.891 1 97.44 191 GLU B CA 1
ATOM 3268 C C . GLU B 1 191 ? 3.969 3.115 4.684 1 97.44 191 GLU B C 1
ATOM 3270 O O . GLU B 1 191 ? 4.465 2.447 5.594 1 97.44 191 GLU B O 1
ATOM 3275 N N . VAL B 1 192 ? 4.543 3.211 3.484 1 96.88 192 VAL B N 1
ATOM 3276 C CA . VAL B 1 192 ? 5.855 2.66 3.162 1 96.88 192 VAL B CA 1
ATOM 3277 C C . VAL B 1 192 ? 6.875 3.789 3.039 1 96.88 192 VAL B C 1
ATOM 3279 O O . VAL B 1 192 ? 6.746 4.66 2.178 1 96.88 192 VAL B O 1
ATOM 3282 N N . VAL B 1 193 ? 7.852 3.723 3.926 1 94.75 193 VAL B N 1
ATOM 3283 C CA . VAL B 1 193 ? 8.883 4.754 3.949 1 94.75 193 VAL B CA 1
ATOM 3284 C C . VAL B 1 193 ? 10.18 4.203 3.352 1 94.75 193 VAL B C 1
ATOM 3286 O O . VAL B 1 193 ? 10.633 3.119 3.729 1 94.75 193 VAL B O 1
ATOM 3289 N N . ILE B 1 194 ? 10.789 4.992 2.387 1 90.56 194 ILE B N 1
ATOM 3290 C CA . ILE B 1 194 ? 11.922 4.5 1.613 1 90.56 194 ILE B CA 1
ATOM 3291 C C . ILE B 1 194 ? 12.969 5.605 1.478 1 90.56 194 ILE B C 1
ATOM 3293 O O . ILE B 1 194 ? 12.719 6.629 0.839 1 90.56 194 ILE B O 1
ATOM 3297 N N . PRO B 1 195 ? 14.258 5.402 1.977 1 89.12 195 PRO B N 1
ATOM 3298 C CA . PRO B 1 195 ? 14.672 4.324 2.875 1 89.12 195 PRO B CA 1
ATOM 3299 C C . PRO B 1 195 ? 13.867 4.289 4.168 1 89.12 195 PRO B C 1
ATOM 3301 O O . PRO B 1 195 ? 13.031 5.168 4.402 1 89.12 195 PRO B O 1
ATOM 3304 N N . GLY B 1 196 ? 14.141 3.248 4.949 1 91.44 196 GLY B N 1
ATOM 3305 C CA . GLY B 1 196 ? 13.32 2.994 6.125 1 91.44 196 GLY B CA 1
ATOM 3306 C C . GLY B 1 196 ? 13.289 4.164 7.09 1 91.44 196 GLY B C 1
ATOM 3307 O O . GLY B 1 196 ? 14.227 4.961 7.145 1 91.44 196 GLY B O 1
ATOM 3308 N N . PHE B 1 197 ? 12.266 4.234 7.875 1 91 197 PHE B N 1
ATOM 3309 C CA . PHE B 1 197 ? 12.016 5.348 8.789 1 91 197 PHE B CA 1
ATOM 3310 C C . PHE B 1 197 ? 13.07 5.395 9.883 1 91 197 PHE B C 1
ATOM 3312 O O . PHE B 1 197 ? 13.445 4.359 10.438 1 91 197 PHE B O 1
ATOM 3319 N N . ASP B 1 198 ? 13.422 6.555 10.133 1 88 198 ASP B N 1
ATOM 3320 C CA . ASP B 1 198 ? 14.297 6.871 11.258 1 88 198 ASP B CA 1
ATOM 3321 C C . ASP B 1 198 ? 13.945 8.227 11.867 1 88 198 ASP B C 1
ATOM 3323 O O . ASP B 1 198 ? 13.773 9.211 11.141 1 88 198 ASP B O 1
ATOM 3327 N N . TRP B 1 199 ? 13.914 8.25 13.172 1 85.56 199 TRP B N 1
ATOM 3328 C CA . TRP B 1 199 ? 13.531 9.484 13.852 1 85.56 199 TRP B CA 1
ATOM 3329 C C . TRP B 1 199 ? 14.492 10.617 13.492 1 85.56 199 TRP B C 1
ATOM 3331 O O . TRP B 1 199 ? 14.094 11.781 13.445 1 85.56 199 TRP B O 1
ATOM 3341 N N . ALA B 1 200 ? 15.695 10.281 13.219 1 85.25 200 ALA B N 1
ATOM 3342 C CA . ALA B 1 200 ? 16.688 11.289 12.836 1 85.25 200 ALA B CA 1
ATOM 3343 C C . ALA B 1 200 ? 16.328 11.938 11.508 1 85.25 200 ALA B C 1
ATOM 3345 O O . ALA B 1 200 ? 16.859 13 11.172 1 85.25 200 ALA B O 1
ATOM 3346 N N . ASP B 1 201 ? 15.438 11.297 10.781 1 88.31 201 ASP B N 1
ATOM 3347 C CA . ASP B 1 201 ? 15.055 11.797 9.461 1 88.31 201 ASP B CA 1
ATOM 3348 C C . ASP B 1 201 ? 13.648 12.398 9.492 1 88.31 201 ASP B C 1
ATOM 3350 O O . ASP B 1 201 ? 13.062 12.672 8.445 1 88.31 201 ASP B O 1
ATOM 3354 N N . HIS B 1 202 ? 13.156 12.633 10.719 1 88.44 202 HIS B N 1
ATOM 3355 C CA . HIS B 1 202 ? 11.797 13.117 10.953 1 88.44 202 HIS B CA 1
ATOM 3356 C C . HIS B 1 202 ? 11.812 14.461 11.664 1 88.44 202 HIS B C 1
ATOM 3358 O O . HIS B 1 202 ? 12.609 14.68 12.578 1 88.44 202 HIS B O 1
ATOM 3364 N N . ARG B 1 203 ? 10.898 15.359 11.25 1 87.56 203 ARG B N 1
ATOM 3365 C CA . ARG B 1 203 ? 10.773 16.641 11.93 1 87.56 203 ARG B CA 1
ATOM 3366 C C . ARG B 1 203 ? 9.312 17.094 12 1 87.56 203 ARG B C 1
ATOM 3368 O O . ARG B 1 203 ? 8.578 16.969 11.016 1 87.56 203 ARG B O 1
ATOM 3375 N N . TYR B 1 204 ? 8.969 17.562 13.141 1 86.88 204 TYR B N 1
ATOM 3376 C CA . TYR B 1 204 ? 7.695 18.266 13.273 1 86.88 204 TYR B CA 1
ATOM 3377 C C . TYR B 1 204 ? 7.816 19.719 12.836 1 86.88 204 TYR B C 1
ATOM 3379 O O . TYR B 1 204 ? 8.836 20.359 13.086 1 86.88 204 TYR B O 1
ATOM 3387 N N . MET B 1 205 ? 6.762 20.188 12.281 1 89.88 205 MET B N 1
ATOM 3388 C CA . MET B 1 205 ? 6.746 21.609 11.938 1 89.88 205 MET B CA 1
ATOM 3389 C C . MET B 1 205 ? 6.617 22.469 13.188 1 89.88 205 MET B C 1
ATOM 3391 O O . MET B 1 205 ? 5.797 22.172 14.062 1 89.88 205 MET B O 1
ATOM 3395 N N . ARG B 1 206 ? 7.469 23.469 13.289 1 89.38 206 ARG B N 1
ATOM 3396 C CA . ARG B 1 206 ? 7.383 24.469 14.344 1 89.38 206 ARG B CA 1
ATOM 3397 C C . ARG B 1 206 ? 6.758 25.766 13.82 1 89.38 206 ARG B C 1
ATOM 3399 O O . ARG B 1 206 ? 6.699 25.984 12.609 1 89.38 206 ARG B O 1
ATOM 3406 N N . GLU B 1 207 ? 6.34 26.469 14.805 1 89.56 207 GLU B N 1
ATOM 3407 C CA . GLU B 1 207 ? 5.809 27.766 14.414 1 89.56 207 GLU B CA 1
ATOM 3408 C C . GLU B 1 207 ? 6.828 28.562 13.602 1 89.56 207 GLU B C 1
ATOM 3410 O O . GLU B 1 207 ? 6.473 29.25 12.648 1 89.56 207 GLU B O 1
ATOM 3415 N N . ALA B 1 208 ? 8.078 28.531 13.992 1 92.62 208 ALA B N 1
ATOM 3416 C CA . ALA B 1 208 ? 9.141 29.25 13.281 1 92.62 208 ALA B CA 1
ATOM 3417 C C . ALA B 1 208 ? 9.242 28.766 11.836 1 92.62 208 ALA B C 1
ATOM 3419 O O . ALA B 1 208 ? 9.484 29.578 10.93 1 92.62 208 ALA B O 1
ATOM 3420 N N . ASP B 1 209 ? 9.07 27.469 11.617 1 91.88 209 ASP B N 1
ATOM 3421 C CA . ASP B 1 209 ? 9.086 26.922 10.266 1 91.88 209 ASP B CA 1
ATOM 3422 C C . ASP B 1 209 ? 7.93 27.484 9.438 1 91.88 209 ASP B C 1
ATOM 3424 O O . ASP B 1 209 ? 8.117 27.859 8.281 1 91.88 209 ASP B O 1
ATOM 3428 N N . LEU B 1 210 ? 6.824 27.516 10.039 1 93.62 210 LEU B N 1
ATOM 3429 C CA . LEU B 1 210 ? 5.621 28.016 9.383 1 93.62 210 LEU B CA 1
ATOM 3430 C C . LEU B 1 210 ? 5.781 29.469 8.977 1 93.62 210 LEU B C 1
ATOM 3432 O O . LEU B 1 210 ? 5.465 29.844 7.844 1 93.62 210 LEU B O 1
ATOM 3436 N N . ARG B 1 211 ? 6.301 30.266 9.867 1 93.81 211 ARG B N 1
ATOM 3437 C CA . ARG B 1 211 ? 6.461 31.703 9.609 1 93.81 211 ARG B CA 1
ATOM 3438 C C . ARG B 1 211 ? 7.535 31.953 8.555 1 93.81 211 ARG B C 1
ATOM 3440 O O . ARG B 1 211 ? 7.434 32.906 7.77 1 93.81 211 ARG B O 1
ATOM 3447 N N . GLN B 1 212 ? 8.539 31.125 8.57 1 93.56 212 GLN B N 1
ATOM 3448 C CA . GLN B 1 212 ? 9.555 31.234 7.531 1 93.56 212 GLN B CA 1
ATOM 3449 C C . GLN B 1 212 ? 8.969 30.938 6.156 1 93.56 212 GLN B C 1
ATOM 3451 O O . GLN B 1 212 ? 9.32 31.578 5.172 1 93.56 212 GLN B O 1
ATOM 3456 N N . LEU B 1 213 ? 8.102 29.984 6.039 1 94.69 213 LEU B N 1
ATOM 3457 C CA . LEU B 1 213 ? 7.516 29.562 4.773 1 94.69 213 LEU B CA 1
ATOM 3458 C C . LEU B 1 213 ? 6.543 30.609 4.238 1 94.69 213 LEU B C 1
ATOM 3460 O O . LEU B 1 213 ? 6.508 30.875 3.037 1 94.69 213 LEU B O 1
ATOM 3464 N N . PHE B 1 214 ? 5.82 31.25 5.16 1 96.12 214 PHE B N 1
ATOM 3465 C CA . PHE B 1 214 ? 4.695 32.031 4.684 1 96.12 214 PHE B CA 1
ATOM 3466 C C . PHE B 1 214 ? 4.965 33.531 4.855 1 96.12 214 PHE B C 1
ATOM 3468 O O . PHE B 1 214 ? 4.246 34.375 4.301 1 96.12 214 PHE B O 1
ATOM 3475 N N . GLY B 1 215 ? 5.984 33.906 5.605 1 93.81 215 GLY B N 1
ATOM 3476 C CA . GLY B 1 215 ? 6.352 35.312 5.77 1 93.81 215 GLY B CA 1
ATOM 3477 C C . GLY B 1 215 ? 5.234 36.156 6.355 1 93.81 215 GLY B C 1
ATOM 3478 O O . GLY B 1 215 ? 4.758 35.875 7.461 1 93.81 215 GLY B O 1
ATOM 3479 N N . ASP B 1 216 ? 4.715 37.031 5.484 1 92.75 216 ASP B N 1
ATOM 3480 C CA . ASP B 1 216 ? 3.725 37.969 5.969 1 92.75 216 ASP B CA 1
ATOM 3481 C C . ASP B 1 216 ? 2.307 37.5 5.668 1 92.75 216 ASP B C 1
ATOM 3483 O O . ASP B 1 216 ? 1.335 38.188 5.938 1 92.75 216 ASP B O 1
ATOM 3487 N N . ASP B 1 217 ? 2.174 36.375 5.117 1 94.5 217 ASP B N 1
ATOM 3488 C CA . ASP B 1 217 ? 0.853 35.812 4.828 1 94.5 217 ASP B CA 1
ATOM 3489 C C . ASP B 1 217 ? 0.166 35.344 6.105 1 94.5 217 ASP B C 1
ATOM 3491 O O . ASP B 1 217 ? 0.063 34.156 6.344 1 94.5 217 ASP B O 1
ATOM 3495 N N . GLU B 1 218 ? -0.418 36.219 6.758 1 94.12 218 GLU B N 1
ATOM 3496 C CA . GLU B 1 218 ? -0.998 35.969 8.07 1 94.12 218 GLU B CA 1
ATOM 3497 C C . GLU B 1 218 ? -2.211 35.031 7.953 1 94.12 218 GLU B C 1
ATOM 3499 O O . GLU B 1 218 ? -2.5 34.25 8.867 1 94.12 218 GLU B O 1
ATOM 3504 N N . ALA B 1 219 ? -2.869 35.094 6.84 1 94.25 219 ALA B N 1
ATOM 3505 C CA . ALA B 1 219 ? -4.031 34.219 6.633 1 94.25 219 ALA B CA 1
ATOM 3506 C C . ALA B 1 219 ? -3.619 32.75 6.602 1 94.25 219 ALA B C 1
ATOM 3508 O O . ALA B 1 219 ? -4.234 31.906 7.27 1 94.25 219 ALA B O 1
ATOM 3509 N N . SER B 1 220 ? -2.547 32.438 5.867 1 94.44 220 SER B N 1
ATOM 3510 C CA . SER B 1 220 ? -2.055 31.078 5.805 1 94.44 220 SER B CA 1
ATOM 3511 C C . SER B 1 220 ? -1.479 30.641 7.145 1 94.44 220 SER B C 1
ATOM 3513 O O . SER B 1 220 ? -1.681 29.484 7.562 1 94.44 220 SER B O 1
ATOM 3515 N N . ILE B 1 221 ? -0.816 31.516 7.766 1 93.56 221 ILE B N 1
ATOM 3516 C CA . ILE B 1 221 ? -0.243 31.188 9.07 1 93.56 221 ILE B CA 1
ATOM 3517 C C . ILE B 1 221 ? -1.358 30.844 10.047 1 93.56 221 ILE B C 1
ATOM 3519 O O . ILE B 1 221 ? -1.281 29.828 10.75 1 93.56 221 ILE B O 1
ATOM 3523 N N . ALA B 1 222 ? -2.406 31.656 10.047 1 91.12 222 ALA B N 1
ATOM 3524 C CA . ALA B 1 222 ? -3.525 31.406 10.953 1 91.12 222 ALA B CA 1
ATOM 3525 C C . ALA B 1 222 ? -4.207 30.078 10.641 1 91.12 222 ALA B C 1
ATOM 3527 O O . ALA B 1 222 ? -4.648 29.375 11.555 1 91.12 222 ALA B O 1
ATOM 3528 N N . ARG B 1 223 ? -4.273 29.719 9.43 1 92.12 223 ARG B N 1
ATOM 3529 C CA . ARG B 1 223 ? -4.918 28.5 8.961 1 92.12 223 ARG B CA 1
ATOM 3530 C C . ARG B 1 223 ? -4.176 27.266 9.469 1 92.12 223 ARG B C 1
ATOM 3532 O O . ARG B 1 223 ? -4.801 26.266 9.844 1 92.12 223 ARG B O 1
ATOM 3539 N N . PHE B 1 224 ? -2.871 27.375 9.477 1 92.25 224 PHE B N 1
ATOM 3540 C CA . PHE B 1 224 ? -2.105 26.156 9.688 1 92.25 224 PHE B CA 1
ATOM 3541 C C . PHE B 1 224 ? -1.496 26.125 11.078 1 92.25 224 PHE B C 1
ATOM 3543 O O . PHE B 1 224 ? -1.07 25.078 11.555 1 92.25 224 PHE B O 1
ATOM 3550 N N . LEU B 1 225 ? -1.502 27.188 11.797 1 89.38 225 LEU B N 1
ATOM 3551 C CA . LEU B 1 225 ? -0.846 27.312 13.094 1 89.38 225 LEU B CA 1
ATOM 3552 C C . LEU B 1 225 ? -1.419 26.312 14.094 1 89.38 225 LEU B C 1
ATOM 3554 O O . LEU B 1 225 ? -0.678 25.734 14.883 1 89.38 225 LEU B O 1
ATOM 3558 N N . PRO B 1 226 ? -2.727 26.047 14.07 1 83 226 PRO B N 1
ATOM 3559 C CA . PRO B 1 226 ? -3.279 25.094 15.031 1 83 226 PRO B CA 1
ATOM 3560 C C . PRO B 1 226 ? -2.768 23.672 14.82 1 83 226 PRO B C 1
ATOM 3562 O O . PRO B 1 226 ? -2.979 22.797 15.664 1 83 226 PRO B O 1
ATOM 3565 N N . HIS B 1 227 ? -2.109 23.438 13.688 1 85.88 227 HIS B N 1
ATOM 3566 C CA . HIS B 1 227 ? -1.743 22.078 13.32 1 85.88 227 HIS B CA 1
ATOM 3567 C C . HIS B 1 227 ? -0.23 21.891 13.328 1 85.88 227 HIS B C 1
ATOM 3569 O O . HIS B 1 227 ? 0.289 20.953 12.703 1 85.88 227 HIS B O 1
ATOM 3575 N N . VAL B 1 228 ? 0.55 22.859 13.828 1 84.69 228 VAL B N 1
ATOM 3576 C CA . VAL B 1 228 ? 1.996 22.703 13.938 1 84.69 228 VAL B CA 1
ATOM 3577 C C . VAL B 1 228 ? 2.342 21.984 15.242 1 84.69 228 VAL B C 1
ATOM 3579 O O . VAL B 1 228 ? 1.567 22.031 16.203 1 84.69 228 VAL B O 1
ATOM 3582 N N . GLY B 1 229 ? 3.475 21.188 15.109 1 71 229 GLY B N 1
ATOM 3583 C CA . GLY B 1 229 ? 3.912 20.453 16.297 1 71 229 GLY B CA 1
ATOM 3584 C C . GLY B 1 229 ? 4.508 21.359 17.359 1 71 229 GLY B C 1
ATOM 3585 O O . GLY B 1 229 ? 4.898 22.484 17.078 1 71 229 GLY B O 1
ATOM 3586 N N . SER B 1 230 ? 4.199 21.078 18.531 1 55.78 230 SER B N 1
ATOM 3587 C CA . SER B 1 230 ? 4.746 21.875 19.625 1 55.78 230 SER B CA 1
ATOM 3588 C C . SER B 1 230 ? 6.266 21.953 19.547 1 55.78 230 SER B C 1
ATOM 3590 O O . SER B 1 230 ? 6.906 21.078 18.969 1 55.78 230 SER B O 1
ATOM 3592 N N . ASP B 1 231 ? 6.855 23.234 19.531 1 46.47 231 ASP B N 1
ATOM 3593 C CA . ASP B 1 231 ? 8.266 23.609 19.609 1 46.47 231 ASP B CA 1
ATOM 3594 C C . ASP B 1 231 ? 9.078 22.531 20.312 1 46.47 231 ASP B C 1
ATOM 3596 O O . ASP B 1 231 ? 10.234 22.75 20.672 1 46.47 231 ASP B O 1
ATOM 3600 N N . ALA B 1 232 ? 8.664 21.438 20.578 1 37.41 232 ALA B N 1
ATOM 3601 C CA . ALA B 1 232 ? 9.586 20.672 21.406 1 37.41 232 ALA B CA 1
ATOM 3602 C C . ALA B 1 232 ? 10.695 20.047 20.578 1 37.41 232 ALA B C 1
ATOM 3604 O O . ALA B 1 232 ? 10.43 19.406 19.562 1 37.41 232 ALA B O 1
ATOM 3605 N N . SER B 1 233 ? 11.742 20.766 20.359 1 35.62 233 SER B N 1
ATOM 3606 C CA . SER B 1 233 ? 13.07 20.438 19.859 1 35.62 233 SER B CA 1
ATOM 3607 C C . SER B 1 233 ? 13.398 18.969 20.094 1 35.62 233 SER B C 1
ATOM 3609 O O . SER B 1 233 ? 13.32 18.469 21.219 1 35.62 233 SER B O 1
ATOM 3611 N N . HIS B 1 234 ? 12.977 18 19.281 1 33.22 234 HIS B N 1
ATOM 3612 C CA . HIS B 1 234 ? 13.82 16.812 19.375 1 33.22 234 HIS B CA 1
ATOM 3613 C C . HIS B 1 234 ? 15.195 17.062 18.766 1 33.22 234 HIS B C 1
ATOM 3615 O O . HIS B 1 234 ? 15.312 17.797 17.781 1 33.22 234 HIS B O 1
#

InterPro domains:
  IPR009327 Cupin domain of unknown function DUF985 [PF06172] (12-66)
  IPR009327 Cupin domain of unknown function DUF985 [PF06172] (101-204)
  IPR009327 Cupin domain of unknown function DUF985 [cd06121] (11-214)
  IPR011051 RmlC-like cupin domain superfamily [SSF51182] (8-60)
  IPR011051 RmlC-like cupin domain superfamily [SSF51182] (100-224)
  IPR014710 RmlC-like jelly roll fold [G3DSA:2.60.120.10] (2-227)
  IPR039935 Uncharacterized protein YML079W-like [PTHR33387] (100-224)

Radius of gyration: 24.07 Å; Cα contacts (8 Å, |Δi|>4): 1067; chains: 2; bounding box: 56×75×73 Å